Protein AF-A0A7G2EUZ4-F1 (afdb_monomer)

Radius of gyration: 35.62 Å; Cα contacts (8 Å, |Δi|>4): 696; chains: 1; bounding box: 102×98×94 Å

Mean predicted aligned error: 19.68 Å

Nearest PDB structures (foldseek):
  6j4t-assembly1_A  TM=9.913E-01  e=1.504E-42  Arabidopsis thaliana
  6ijp-assembly1_A  TM=9.913E-01  e=5.247E-42  Arabidopsis thaliana
  6iv5-assembly1_A  TM=1.001E+00  e=2.939E-41  Arabidopsis thaliana
  6j23-assembly1_A  TM=9.966E-01  e=2.270E-41  Arabidopsis thaliana
  6ijm-assembly1_A  TM=9.749E-01  e=1.918E-39  Arabidopsis thaliana

Solvent-accessible surface area (backbone atoms only — not comparable to full-atom values): 40205 Å² total; per-residue (Å²): 76,70,45,36,36,56,84,33,36,42,54,67,68,59,54,52,49,41,40,45,57,37,25,78,68,67,78,46,64,40,72,60,54,54,47,48,75,73,63,58,78,42,31,59,74,53,39,55,56,49,47,61,51,47,47,75,60,40,80,45,56,68,49,36,18,48,49,42,25,51,42,52,50,55,43,38,72,78,62,39,51,42,37,35,44,28,43,60,61,48,71,41,75,94,77,72,34,40,40,66,54,40,47,52,18,36,54,51,4,59,72,62,50,78,92,46,47,76,46,42,56,48,77,89,62,53,86,76,66,76,97,76,73,96,57,92,81,74,50,60,28,36,42,34,32,26,46,30,36,47,32,86,58,50,44,66,59,36,35,50,52,42,50,52,38,68,74,34,40,71,68,20,32,40,28,39,32,42,40,71,59,87,93,41,66,59,68,80,48,48,47,64,30,54,47,56,31,48,79,68,74,31,40,34,37,33,64,34,28,72,52,87,46,73,70,55,42,51,52,54,57,73,67,59,48,68,28,34,30,62,52,56,52,62,50,72,70,52,52,51,52,40,62,74,70,59,46,30,36,42,36,31,64,67,45,35,43,51,32,61,52,37,93,46,77,87,76,37,64,65,57,59,34,55,78,69,70,45,57,55,32,77,22,41,40,25,26,35,77,65,72,55,43,60,72,50,50,52,52,50,54,35,61,71,72,62,52,50,75,69,52,51,50,49,50,64,54,58,36,54,83,70,51,70,66,56,67,69,56,43,49,54,63,66,52,59,56,58,66,65,53,51,68,56,62,74,71,62,85,89,82,76,92,81,83,87,85,87,86,90,87,86,84,90,88,84,88,88,86,90,86,88,86,89,89,80,91,88,81,88,86,89,90,87,85,83,90,85,88,81,86,84,86,84,89,78,84,88,89,88,90,81,93,85,84,88,87,90,80,89,85,82,90,83,90,82,91,86,91,87,88,82,90,86,87,86,88,88,77,91,86,86,85,88,88,86,87,82,89,79,90,79,88,83,91,87,85,83,89,84,83,90,81,91,78,90,85,90,88,88,71,63,72,68,55,54,53,60,67,63,68,36,76,40,41,52,49,33,52,48,34,40,54,43,9,61,51,38,19,53,29,45,71,68,68,38,32,73,59,29,49,53,52,49,53,52,48,59,50,43,58,58,43,27,58,49,47,26,67,73,70,69,59,85,49,79,64,38,76,55,42,47,69,48,16,53,53,44,24,53,48,30,42,54,53,28,33,40,76,67,70,55,42,62,61,70,54,55,48,54,56,52,51,50,55,52,49,52,52,50,50,51,53,51,54,51,38,59,79,42,74,76,62,69,95,44,75,66,63,70,68,58,62,92,83,54,86,79,81,73,74,74,80,50,69,59,50,58,54,34,50,52,49,46,53,53,44,55,55,49,44,46,43,36,88,81,75,49,52,76,65,52,54,49,50,52,50,53,46,48,53,48,38,47,50,38,47,52,52,36,52,50,48,54,50,51,54,51,63,76,63,58,63,74,76,65,67,81,78,114

Sequence (670 aa):
MLHAHLNGSIRDSTLLELARVLGEKGVIVFADVEHVIQKNDRSLVEVFKLFDLIHKLTTDHKTVTRITREVVEDFALENVVYLELRTTPKRNDSIGMSKRSYMEAVIQGLRSVSEVDIDFVNASDSLKLHNTGDGIGRKKIYVRLLLSIDRRETTESAMETVKLALEMRDVGVVGIDLSGNPLVGEWSTFLPALQFAKDNDLHITLHCGEVPNPKEIQAMLDFKPHRIGHACFFKDEDWTKLKSFRIPVEICLTSNIVTKSISSIDIHHFADLYNAKHPLILCTDDFGVFSTSLSNEYALAVRSLGLSKRETFALARTAIDATFAEDEVKQQLRSLRKLVEINHRKTRPFFTAATASGGTVSLTPPQFSPLFPHFSHRLSPLSKWFVPLNGPLFLSSPPWKLLQSATPLHWRGNGAVLKKVEALNLRLDRIRSRTRFPRQLGLQSVVPNVLTVDRNDSKEEDGGKLIKSFVNVPNMISMARLVSGPVLWWMISNEMYSSAFLGLAVSGASDWLDGYVARRMKINSVVGSYLDPLADKVLIGCVAVAMVQKDLLHPGLVGIVLLRDVALVGGAVYLRALNLDWKWKTWSDFFNLDGSSPQKVEPLFISKVNTVFQLTLVAGAILQPEFGNPDTQTWITYLSWLVASTTMASTAAYGVQYWKKRPISMIKRS

pLDDT: mean 76.77, std 26.53, range [21.97, 98.94]

Organism: Arabidopsis thaliana (NCBI:txid3702)

Secondary structure (DSSP, 8-state):
---EETTTS--HHHHHHHHHHHHHTTSS-HHHHHHHHHH----HHHHHHHHHHHHHHH-SHHHHHHHHHHHHHHHHHTT--EEEEEE----BGGGTB-HHHHHHHHHHHHHT--SSEEE-S-TTTGGGS------TT--EEEEEEEEEEETTS-HHHHHHHHHHHHHTTTTTEEEEEEES-TTSS-HHHHHHHHHHHHTTT-EEEEEE-SS--HHHHHHHHHT--SEEEE-TT--HHHHHHHHHHT--EEE-HHHHHHTTSSS-GGG-THHHHHHTT--EEE--BSTTTTT--HHHHHHHHHHHH---HHHHHHHHHHGGGG--S-HHHHHHHHHTHHHHHHHHHT-----------------------------------------------------------------------------------------------------------------SSHHHHHHHHH--HHHHHHHHHHHHHHHHHHHHHTT-HHHHHHHHHHHHHHHHHHHHHHHHHT---TTHHHHHHHHHHHHHHHHHHHHHHTTSS-HHHHHHHHHHHHHHHHHHHHHHHHHTTT--SSHHHHH--TTS--------HHHHHHHHHHHHHHHHHHHHHHH--HHHHHHHHHHHHHHHHHHHHHHHHHHHHHHHT--GGGGGG-

Foldseek 3Di:
DEFEELLLAAAPVLQLVLLVVCCVVVNDPSVVLVCLLPPQLLALVSVLVNSVSSCSSQVDLQSLLQSLLVSQVQCQVVPAQEDAYEYAQDDDVVRPGDSLSSVVSSLNSQVPNDQAAEAQFDPVPVVPPDPDDPDDPGTYHYYAYAHEDALQDFLVSLLVSLVSLLVCVRRHRQAYEYDHRPVHHDPVRNVVSRVVSVVSRRAYEYAACLDDDVVRLVVVLVSLGLAYEDNLHDDPVSVVSCVVSLHEYAHAQLSCCSNVSDVHSLPRCVLVCVVSVRHYDYDNNRCNSSVHHSVRSLVSVCVNNVDDPVVSVVNNLSCLVSDSDDVVVSVVSVVVVVVVVVVVVVPDDDDDDDDDDDDDDDDDDDDDDDDDDDDDDDDDDDDDDDDDDDDDDDDDDDDDDDDDDDDDDDDDDDDDDDDDDDDDDDDDDDDDDDDDDDDDDDDDDDDDDDDDDDDDDDDDDDVVVVVVLCDDPLNVLLVVLLVLLLVLLVCLLVLVLVVSLVSLVVSVVSLVVSVVVCVVVVDDRPVNVVSNVVSVCSNVVSLLVSCVVVVLADPVLSVLVNVLVCCVVVVVLVVLCVVVVVDDPDPCRSPPPPRDDPPPPPQDPLNVVLVVLVVVLSSLSSCCVPPNDPVSVVVSVVSSVVSSVSSVVSSVVVVVVVVVPDDPVVVVPD

Structure (mmCIF, N/CA/C/O backbone):
data_AF-A0A7G2EUZ4-F1
#
_entry.id   AF-A0A7G2EUZ4-F1
#
loop_
_atom_site.group_PDB
_atom_site.id
_atom_site.type_symbol
_atom_site.label_atom_id
_atom_site.label_alt_id
_atom_site.label_comp_id
_atom_site.label_asym_id
_atom_site.label_entity_id
_atom_site.label_seq_id
_atom_site.pdbx_PDB_ins_code
_atom_site.Cartn_x
_atom_site.Cartn_y
_atom_site.Cartn_z
_atom_site.occupancy
_atom_site.B_iso_or_equiv
_atom_site.auth_seq_id
_atom_site.auth_comp_id
_atom_site.auth_asym_id
_atom_site.auth_atom_id
_atom_site.pdbx_PDB_model_num
ATOM 1 N N . MET A 1 1 ? -7.637 -3.121 -5.985 1.00 95.81 1 MET A N 1
ATOM 2 C CA . MET A 1 1 ? -6.286 -2.705 -5.586 1.00 95.81 1 MET A CA 1
ATOM 3 C C . MET A 1 1 ? -5.459 -2.604 -6.854 1.00 95.81 1 MET A C 1
ATOM 5 O O . MET A 1 1 ? -5.405 -3.606 -7.554 1.00 95.81 1 MET A O 1
ATOM 9 N N . LEU A 1 2 ? -4.943 -1.423 -7.218 1.00 98.75 2 LEU A N 1
ATOM 10 C CA . LEU A 1 2 ? -4.323 -1.217 -8.543 1.00 98.75 2 LEU A CA 1
ATOM 11 C C . LEU A 1 2 ? -2.822 -0.894 -8.518 1.00 98.75 2 LEU A C 1
ATOM 13 O O . LEU A 1 2 ? -2.155 -1.023 -9.540 1.00 98.75 2 LEU A O 1
ATOM 17 N N . HIS A 1 3 ? -2.282 -0.506 -7.362 1.00 98.88 3 HIS A N 1
ATOM 18 C CA . HIS A 1 3 ? -0.886 -0.094 -7.207 1.00 98.88 3 HIS A CA 1
ATOM 19 C C . HIS A 1 3 ? -0.303 -0.703 -5.932 1.00 98.88 3 HIS A C 1
ATOM 21 O O . HIS A 1 3 ? -0.350 -0.085 -4.871 1.00 98.88 3 HIS A O 1
ATOM 27 N N . ALA A 1 4 ? 0.168 -1.949 -6.044 1.00 98.75 4 ALA A N 1
ATOM 28 C CA . ALA A 1 4 ? 0.905 -2.677 -5.008 1.00 98.75 4 ALA A CA 1
ATOM 29 C C . ALA A 1 4 ? 2.203 -3.237 -5.595 1.00 98.75 4 ALA A C 1
ATOM 31 O O . ALA A 1 4 ? 2.121 -4.122 -6.454 1.00 98.75 4 ALA A O 1
ATOM 32 N N . HIS A 1 5 ? 3.377 -2.787 -5.142 1.00 98.81 5 HIS A N 1
ATOM 33 C CA . HIS A 1 5 ? 4.631 -3.430 -5.556 1.00 98.81 5 HIS A CA 1
ATOM 34 C C . HIS A 1 5 ? 4.903 -4.666 -4.705 1.00 98.81 5 HIS A C 1
ATOM 36 O O . HIS A 1 5 ? 4.863 -4.614 -3.475 1.00 98.81 5 HIS A O 1
ATOM 42 N N . LEU A 1 6 ? 5.236 -5.781 -5.354 1.00 98.75 6 LEU A N 1
ATOM 43 C CA . LEU A 1 6 ? 5.497 -7.063 -4.693 1.00 98.75 6 LEU A CA 1
ATOM 44 C C . LEU A 1 6 ? 6.557 -6.955 -3.586 1.00 98.75 6 LEU A C 1
ATOM 46 O O . LEU A 1 6 ? 6.337 -7.395 -2.460 1.00 98.75 6 LEU A O 1
ATOM 50 N N . ASN A 1 7 ? 7.703 -6.348 -3.898 1.00 98.38 7 ASN A N 1
ATOM 51 C CA . ASN A 1 7 ? 8.823 -6.256 -2.966 1.00 98.38 7 ASN A CA 1
ATOM 52 C C . ASN A 1 7 ? 8.591 -5.248 -1.825 1.00 98.38 7 ASN A C 1
ATOM 54 O O . ASN A 1 7 ? 9.175 -5.421 -0.761 1.00 98.38 7 ASN A O 1
ATOM 58 N N . GLY A 1 8 ? 7.724 -4.244 -1.994 1.00 97.75 8 GLY A N 1
ATOM 59 C CA . GLY A 1 8 ? 7.342 -3.330 -0.910 1.00 97.75 8 GLY A CA 1
ATOM 60 C C . GLY A 1 8 ? 6.153 -3.812 -0.066 1.00 97.75 8 GLY A C 1
ATOM 61 O O . GLY A 1 8 ? 5.843 -3.236 0.975 1.00 97.75 8 GLY A O 1
ATOM 62 N N . SER A 1 9 ? 5.517 -4.909 -0.480 1.00 98.50 9 SER A N 1
ATOM 63 C CA . SER A 1 9 ? 4.348 -5.530 0.157 1.00 98.50 9 SER A CA 1
ATOM 64 C C . SER A 1 9 ? 4.706 -6.714 1.075 1.00 98.50 9 SER A C 1
ATOM 66 O O . SER A 1 9 ? 3.852 -7.518 1.432 1.00 98.50 9 SER A O 1
ATOM 68 N N . ILE A 1 10 ? 5.976 -6.877 1.452 1.00 98.00 10 ILE A N 1
ATOM 69 C CA . ILE A 1 10 ? 6.438 -8.036 2.233 1.00 98.00 10 ILE A CA 1
ATOM 70 C C . ILE A 1 10 ? 6.078 -7.869 3.717 1.00 98.00 10 ILE A C 1
ATOM 72 O O . ILE A 1 10 ? 6.326 -6.819 4.304 1.00 98.00 10 ILE A O 1
ATOM 76 N N . ARG A 1 11 ? 5.561 -8.936 4.344 1.00 97.44 11 ARG A N 1
ATOM 77 C CA . ARG A 1 11 ? 5.332 -9.014 5.798 1.00 97.44 11 ARG A CA 1
ATOM 78 C C . ARG A 1 11 ? 6.644 -8.786 6.569 1.00 97.44 11 ARG A C 1
ATOM 80 O O . ARG A 1 11 ? 7.625 -9.484 6.307 1.00 97.44 11 ARG A O 1
ATOM 87 N N . ASP A 1 12 ? 6.643 -7.914 7.581 1.00 92.38 12 ASP A N 1
ATOM 88 C CA . ASP A 1 12 ? 7.825 -7.631 8.424 1.00 92.38 12 ASP A CA 1
ATOM 89 C C . ASP A 1 12 ? 8.482 -8.904 8.986 1.00 92.38 12 ASP A C 1
ATOM 91 O O . ASP A 1 12 ? 9.707 -9.031 9.011 1.00 92.38 12 ASP A O 1
ATOM 95 N N . SER A 1 13 ? 7.668 -9.882 9.399 1.00 94.88 13 SER A N 1
ATOM 96 C CA . SER A 1 13 ? 8.132 -11.180 9.898 1.00 94.88 13 SER A CA 1
ATOM 97 C C . SER A 1 13 ? 8.908 -11.970 8.843 1.00 94.88 13 SER A C 1
ATOM 99 O O . SER A 1 13 ? 9.986 -12.479 9.144 1.00 94.88 13 SER A O 1
ATOM 101 N N . THR A 1 14 ? 8.406 -12.031 7.606 1.00 96.81 14 THR A N 1
ATOM 102 C CA . THR A 1 14 ? 9.091 -12.668 6.472 1.00 96.81 14 THR A CA 1
ATOM 103 C C . THR A 1 14 ? 10.382 -11.922 6.128 1.00 96.81 14 THR A C 1
ATOM 105 O O . THR A 1 14 ? 11.411 -12.560 5.913 1.00 96.81 14 THR A O 1
ATOM 108 N N . LEU A 1 15 ? 10.379 -10.584 6.138 1.00 93.88 15 LEU A N 1
ATOM 109 C CA . LEU A 1 15 ? 11.575 -9.794 5.832 1.00 93.88 15 LEU A CA 1
ATOM 110 C C . LEU A 1 15 ? 12.690 -9.993 6.879 1.00 93.88 15 LEU A C 1
ATOM 112 O O . LEU A 1 15 ? 13.850 -10.195 6.515 1.00 93.88 15 LEU A O 1
ATOM 116 N N . LEU A 1 16 ? 12.338 -10.013 8.170 1.00 92.44 16 LEU A N 1
ATOM 117 C CA . LEU A 1 16 ? 13.269 -10.303 9.267 1.00 92.44 16 LEU A CA 1
ATOM 118 C C . LEU A 1 16 ? 13.753 -11.762 9.261 1.00 92.44 16 LEU A C 1
ATOM 120 O O . LEU A 1 16 ? 14.918 -12.022 9.559 1.00 92.44 16 LEU A O 1
ATOM 124 N N . GLU A 1 17 ? 12.901 -12.722 8.892 1.00 95.44 17 GLU A N 1
ATOM 125 C CA . GLU A 1 17 ? 13.292 -14.128 8.742 1.00 95.44 17 GLU A CA 1
ATOM 126 C C . GLU A 1 17 ? 14.341 -14.306 7.633 1.00 95.44 17 GLU A C 1
ATOM 128 O O . GLU A 1 17 ? 15.380 -14.927 7.864 1.00 95.44 17 GLU A O 1
ATOM 133 N N . LEU A 1 18 ? 14.111 -13.709 6.458 1.00 94.88 18 LEU A N 1
ATOM 134 C CA . LEU A 1 18 ? 15.048 -13.727 5.329 1.00 94.88 18 LEU A CA 1
ATOM 135 C C . LEU A 1 18 ? 16.380 -13.058 5.691 1.00 94.88 18 LEU A C 1
ATOM 137 O O . LEU A 1 18 ? 17.448 -13.617 5.426 1.00 94.88 18 LEU A O 1
ATOM 141 N N . ALA A 1 19 ? 16.326 -11.900 6.359 1.00 93.06 19 ALA A N 1
ATOM 142 C CA . ALA A 1 19 ? 17.510 -11.219 6.873 1.00 93.06 19 ALA A CA 1
ATOM 143 C C . ALA A 1 19 ? 18.300 -12.103 7.849 1.00 93.06 19 ALA A C 1
ATOM 145 O O . ALA A 1 19 ? 19.524 -12.191 7.744 1.00 93.06 19 ALA A O 1
ATOM 146 N N . ARG A 1 20 ? 17.623 -12.804 8.767 1.00 92.56 20 ARG A N 1
ATOM 147 C CA . ARG A 1 20 ? 18.278 -13.715 9.714 1.00 92.56 20 ARG A CA 1
ATOM 148 C C . ARG A 1 20 ? 18.966 -14.874 8.994 1.00 92.56 20 ARG A C 1
ATOM 150 O O . ARG A 1 20 ? 20.138 -15.122 9.251 1.00 92.56 20 ARG A O 1
ATOM 157 N N . VAL A 1 21 ? 18.288 -15.527 8.048 1.00 91.75 21 VAL A N 1
ATOM 158 C CA . VAL A 1 21 ? 18.845 -16.655 7.274 1.00 91.75 21 VAL A CA 1
ATOM 159 C C . VAL A 1 21 ? 20.058 -16.239 6.430 1.00 91.75 21 VAL A C 1
ATOM 161 O O . VAL A 1 21 ? 21.004 -17.012 6.285 1.00 91.75 21 VAL A O 1
ATOM 164 N N . LEU A 1 22 ? 20.066 -15.028 5.866 1.00 89.31 22 LEU A N 1
ATOM 165 C CA . LEU A 1 22 ? 21.222 -14.506 5.126 1.00 89.31 22 LEU A CA 1
ATOM 166 C C . LEU A 1 22 ? 22.352 -14.025 6.052 1.00 89.31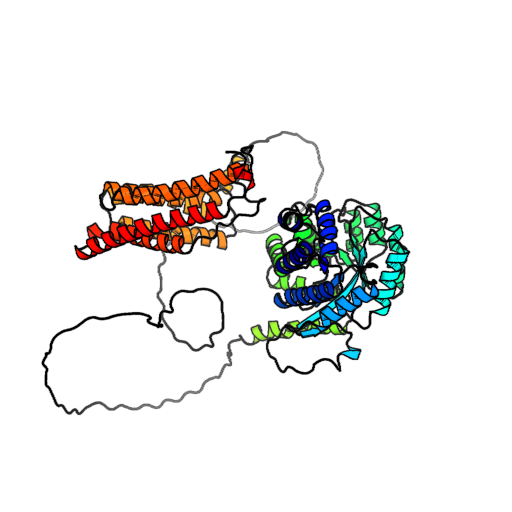 22 LEU A C 1
ATOM 168 O O . LEU A 1 22 ? 23.523 -14.143 5.686 1.00 89.31 22 LEU A O 1
ATOM 172 N N . GLY A 1 23 ? 22.023 -13.559 7.260 1.00 89.19 23 GLY A N 1
ATOM 173 C CA . GLY A 1 23 ? 22.994 -13.253 8.313 1.00 89.19 23 GLY A CA 1
ATOM 174 C C . GLY A 1 23 ? 23.694 -14.501 8.857 1.00 89.19 23 GLY A C 1
ATOM 175 O O . GLY A 1 23 ? 24.916 -14.520 8.965 1.00 89.19 23 GLY A O 1
ATOM 176 N N . GLU A 1 24 ? 22.947 -15.581 9.100 1.00 89.75 24 GLU A N 1
ATOM 177 C CA . GLU A 1 24 ? 23.477 -16.900 9.488 1.00 89.75 24 GLU A CA 1
ATOM 178 C C . GLU A 1 24 ? 24.414 -17.493 8.413 1.00 89.75 24 GLU A C 1
ATOM 180 O O . GLU A 1 24 ? 25.344 -18.229 8.737 1.00 89.75 24 GLU A O 1
ATOM 185 N N . LYS A 1 25 ? 24.223 -17.126 7.137 1.00 89.06 25 LYS A N 1
ATOM 186 C CA . LYS A 1 25 ? 25.111 -17.477 6.011 1.00 89.06 25 LYS A CA 1
ATOM 187 C C . LYS A 1 25 ? 26.293 -16.516 5.811 1.00 89.06 25 LYS A C 1
ATOM 189 O O . LYS A 1 25 ? 27.071 -16.719 4.883 1.00 89.06 25 LYS A O 1
ATOM 194 N N . GLY A 1 26 ? 26.417 -15.460 6.617 1.00 85.12 26 GLY A N 1
ATOM 195 C CA . GLY A 1 26 ? 27.478 -14.453 6.490 1.00 85.12 26 GLY A CA 1
ATOM 196 C C . GLY A 1 26 ? 27.373 -13.541 5.260 1.00 85.12 26 GLY A C 1
ATOM 197 O O . GLY A 1 26 ? 28.342 -12.865 4.928 1.00 85.12 26 GLY A O 1
ATOM 198 N N . VAL A 1 27 ? 26.222 -13.501 4.577 1.00 86.38 27 VAL A N 1
ATOM 199 C CA . VAL A 1 27 ? 26.006 -12.656 3.382 1.00 86.38 27 VAL A CA 1
ATOM 200 C C . VAL A 1 27 ? 25.752 -11.193 3.771 1.00 86.38 27 VAL A C 1
ATOM 202 O O . VAL A 1 27 ? 26.058 -10.278 3.008 1.00 86.38 27 VAL A O 1
ATOM 205 N N . ILE A 1 28 ? 25.194 -10.968 4.963 1.00 89.25 28 ILE A N 1
ATOM 206 C CA . ILE A 1 28 ? 24.867 -9.651 5.527 1.00 89.25 28 ILE A CA 1
ATOM 207 C C . ILE A 1 28 ? 25.141 -9.628 7.036 1.00 89.25 28 ILE A C 1
ATOM 209 O O . ILE A 1 28 ? 25.172 -10.671 7.686 1.00 89.25 28 ILE A O 1
ATOM 213 N N . VAL A 1 29 ? 25.249 -8.435 7.623 1.00 88.12 29 VAL A N 1
ATOM 214 C CA . VAL A 1 29 ? 25.221 -8.259 9.083 1.00 88.12 29 VAL A CA 1
ATOM 215 C C . VAL A 1 29 ? 23.767 -8.063 9.519 1.00 88.12 29 VAL A C 1
ATOM 217 O O . VAL A 1 29 ? 23.171 -7.022 9.248 1.00 88.12 29 VAL A O 1
ATOM 220 N N . PHE A 1 30 ? 23.179 -9.063 10.186 1.00 85.94 30 PHE A N 1
ATOM 221 C CA . PHE A 1 30 ? 21.753 -9.042 10.554 1.00 85.94 30 PHE A CA 1
ATOM 222 C C . PHE A 1 30 ? 21.356 -7.800 11.368 1.00 85.94 30 PHE A C 1
ATOM 224 O O . PHE A 1 30 ? 20.343 -7.179 11.063 1.00 85.94 30 PHE A O 1
ATOM 231 N N . ALA A 1 31 ? 22.169 -7.408 12.355 1.00 82.50 31 ALA A N 1
ATOM 232 C CA . ALA A 1 31 ? 21.877 -6.269 13.227 1.00 82.50 31 ALA A CA 1
ATOM 233 C C . ALA A 1 31 ? 21.780 -4.933 12.465 1.00 82.50 31 ALA A C 1
ATOM 235 O O . ALA A 1 31 ? 20.943 -4.097 12.801 1.00 82.50 31 ALA A O 1
ATOM 236 N N . ASP A 1 32 ? 22.589 -4.746 11.419 1.00 80.44 32 ASP A N 1
ATOM 237 C CA . ASP A 1 32 ? 22.559 -3.536 10.590 1.00 80.44 32 ASP A CA 1
ATOM 238 C C . ASP A 1 32 ? 21.306 -3.519 9.703 1.00 80.44 32 ASP A C 1
ATOM 240 O O . ASP A 1 32 ? 20.653 -2.490 9.543 1.00 80.44 32 ASP A O 1
ATOM 244 N N . VAL A 1 33 ? 20.923 -4.682 9.173 1.00 80.31 33 VAL A N 1
ATOM 245 C CA . VAL A 1 33 ? 19.721 -4.852 8.345 1.00 80.31 33 VAL A CA 1
ATOM 246 C C . VAL A 1 33 ? 18.441 -4.680 9.161 1.00 80.31 33 VAL A C 1
ATOM 248 O O . VAL A 1 33 ? 17.549 -3.943 8.741 1.00 80.31 33 VAL A O 1
ATOM 251 N N . GLU A 1 34 ? 18.374 -5.269 10.356 1.00 81.25 34 GLU A N 1
ATOM 252 C CA . GLU A 1 34 ? 17.294 -5.040 11.320 1.00 81.25 34 GLU A CA 1
ATOM 253 C C . GLU A 1 34 ? 17.193 -3.550 11.688 1.00 81.25 34 GLU A C 1
ATOM 255 O O . GLU A 1 34 ? 16.101 -2.979 11.667 1.00 81.25 34 GLU A O 1
ATOM 260 N N . HIS A 1 35 ? 18.328 -2.891 11.954 1.00 80.56 35 HIS A N 1
ATOM 261 C CA . HIS A 1 35 ? 18.370 -1.462 12.263 1.00 80.56 35 HIS A CA 1
ATOM 262 C C . HIS A 1 35 ? 17.817 -0.607 11.119 1.00 80.56 35 HIS A C 1
ATOM 264 O O . HIS A 1 35 ? 17.032 0.305 11.378 1.00 80.56 35 HIS A O 1
ATOM 270 N N . VAL A 1 36 ? 18.189 -0.888 9.865 1.00 79.31 36 VAL A N 1
ATOM 271 C CA . VAL A 1 36 ? 17.667 -0.152 8.703 1.00 79.31 36 VAL A CA 1
ATOM 272 C C . VAL A 1 36 ? 16.160 -0.377 8.554 1.00 79.31 36 VAL A C 1
ATOM 274 O O . VAL A 1 36 ? 15.423 0.599 8.449 1.00 79.31 36 VAL A O 1
ATOM 277 N N . ILE A 1 37 ? 15.667 -1.617 8.634 1.00 78.81 37 ILE A N 1
ATOM 278 C CA . ILE A 1 37 ? 14.224 -1.917 8.532 1.00 78.81 37 ILE A CA 1
ATOM 279 C C . ILE A 1 37 ? 13.420 -1.180 9.626 1.00 78.81 37 ILE A C 1
ATOM 281 O O . ILE A 1 37 ? 12.374 -0.582 9.346 1.00 78.81 37 ILE A O 1
ATOM 285 N N . GLN A 1 38 ? 13.925 -1.167 10.866 1.00 77.06 38 GLN A N 1
ATOM 286 C CA . GLN A 1 38 ? 13.239 -0.565 12.015 1.00 77.06 38 GLN A CA 1
ATOM 287 C C . GLN A 1 38 ? 13.362 0.965 12.105 1.00 77.06 38 GLN A C 1
ATOM 289 O O . GLN A 1 38 ? 12.443 1.602 12.617 1.00 77.06 38 GLN A O 1
ATOM 294 N N . LYS A 1 39 ? 14.479 1.567 11.666 1.00 75.81 39 LYS A N 1
ATOM 295 C CA . LYS A 1 39 ? 14.790 2.991 11.925 1.00 75.81 39 LYS A CA 1
ATOM 296 C C . LYS A 1 39 ? 14.867 3.897 10.699 1.00 75.81 39 LYS A C 1
ATOM 298 O O . LYS A 1 39 ? 15.026 5.102 10.875 1.00 75.81 39 LYS A O 1
ATOM 303 N N . ASN A 1 40 ? 14.778 3.358 9.486 1.00 77.31 40 ASN A N 1
ATOM 304 C CA . ASN A 1 40 ? 14.712 4.173 8.274 1.00 77.31 40 ASN A CA 1
ATOM 305 C C . ASN A 1 40 ? 13.489 5.114 8.340 1.00 77.31 40 ASN A C 1
ATOM 307 O O . ASN A 1 40 ? 12.371 4.661 8.608 1.00 77.31 40 ASN A O 1
ATOM 311 N N . ASP A 1 41 ? 13.718 6.416 8.124 1.00 81.31 41 ASP A N 1
ATOM 312 C CA . ASP A 1 41 ? 12.697 7.467 8.260 1.00 81.31 41 ASP A CA 1
ATOM 313 C C . ASP A 1 41 ? 11.645 7.446 7.140 1.00 81.31 41 ASP A C 1
ATOM 315 O O . ASP A 1 41 ? 10.658 8.175 7.217 1.00 81.31 41 ASP A O 1
ATOM 319 N N . ARG A 1 42 ? 11.864 6.602 6.121 1.00 90.00 42 ARG A N 1
ATOM 320 C CA . ARG A 1 42 ? 11.012 6.373 4.952 1.00 90.00 42 ARG A CA 1
ATOM 321 C C . ARG A 1 42 ? 10.703 7.651 4.159 1.00 90.00 42 ARG A C 1
ATOM 323 O O . ARG A 1 42 ? 9.738 7.695 3.400 1.00 90.00 42 ARG A O 1
ATOM 330 N N . SER A 1 43 ? 11.573 8.660 4.252 1.00 88.62 43 SER A N 1
ATOM 331 C CA . SER A 1 43 ? 11.632 9.737 3.261 1.00 88.62 43 SER A CA 1
ATOM 332 C C . SER A 1 43 ? 11.971 9.173 1.877 1.00 88.62 43 SER A C 1
ATOM 334 O O . SER A 1 43 ? 12.623 8.133 1.775 1.00 88.62 43 SER A O 1
ATOM 336 N N . LEU A 1 44 ? 11.572 9.861 0.800 1.00 85.81 44 LEU A N 1
ATOM 337 C CA . LEU A 1 44 ? 11.704 9.349 -0.575 1.00 85.81 44 LEU A CA 1
ATOM 338 C C . LEU A 1 44 ? 13.120 8.822 -0.910 1.00 85.81 44 LEU A C 1
ATOM 340 O O . LEU A 1 44 ? 13.266 7.766 -1.518 1.00 85.81 44 LEU A O 1
ATOM 344 N N . VAL A 1 45 ? 14.172 9.513 -0.455 1.00 87.56 45 VAL A N 1
ATOM 345 C CA . VAL A 1 45 ? 15.576 9.103 -0.666 1.00 87.56 45 VAL A CA 1
ATOM 346 C C . VAL A 1 45 ? 15.942 7.843 0.130 1.00 87.56 45 VAL A C 1
ATOM 348 O O . VAL A 1 45 ? 16.640 6.967 -0.384 1.00 87.56 45 VAL A O 1
ATOM 351 N N . GLU A 1 46 ? 15.481 7.730 1.376 1.00 88.19 46 GLU A N 1
ATOM 352 C CA . GLU A 1 46 ? 15.769 6.579 2.236 1.00 88.19 46 GLU A CA 1
ATOM 353 C C . GLU A 1 46 ? 14.926 5.344 1.868 1.00 88.19 46 GLU A C 1
ATOM 355 O O . GLU A 1 46 ? 15.390 4.218 2.064 1.00 88.19 46 GLU A O 1
ATOM 360 N N . VAL A 1 47 ? 13.746 5.523 1.258 1.00 89.50 47 VAL A N 1
ATOM 361 C CA . VAL A 1 47 ? 12.916 4.433 0.710 1.00 89.50 47 VAL A CA 1
ATOM 362 C C . VAL A 1 47 ? 13.651 3.677 -0.397 1.00 89.50 47 VAL A C 1
ATOM 364 O O . VAL A 1 47 ? 13.718 2.451 -0.348 1.00 89.50 47 VAL A O 1
ATOM 367 N N . PHE A 1 48 ? 14.294 4.358 -1.353 1.00 89.38 48 PHE A N 1
ATOM 368 C CA . PHE A 1 48 ? 15.040 3.651 -2.406 1.00 89.38 48 PHE A CA 1
ATOM 369 C C . PHE A 1 48 ? 16.270 2.898 -1.872 1.00 89.38 48 PHE A C 1
ATOM 371 O O . PHE A 1 48 ? 16.561 1.797 -2.340 1.00 89.38 48 PHE A O 1
ATOM 378 N N . LYS A 1 49 ? 16.925 3.400 -0.815 1.00 87.81 49 LYS A N 1
ATOM 379 C CA . LYS A 1 49 ? 17.976 2.647 -0.101 1.00 87.81 49 LYS A CA 1
ATOM 380 C C . LYS A 1 49 ? 17.421 1.410 0.613 1.00 87.81 49 LYS A C 1
ATOM 382 O O . LYS A 1 49 ? 18.071 0.364 0.623 1.00 87.81 49 LYS A O 1
ATOM 387 N N . LEU A 1 50 ? 16.223 1.511 1.196 1.00 89.44 50 LEU A N 1
ATOM 388 C CA . LEU A 1 50 ? 15.524 0.369 1.787 1.00 89.44 50 LEU A CA 1
ATOM 389 C C . LEU A 1 50 ? 15.151 -0.664 0.713 1.00 89.44 50 LEU A C 1
ATOM 391 O O . LEU A 1 50 ? 15.341 -1.854 0.943 1.00 89.44 50 LEU A O 1
ATOM 395 N N . PHE A 1 51 ? 14.721 -0.240 -0.478 1.00 93.06 51 PHE A N 1
ATOM 396 C CA . PHE A 1 51 ? 14.481 -1.149 -1.601 1.00 93.06 51 PHE A CA 1
ATOM 397 C C . PHE A 1 51 ? 15.743 -1.873 -2.073 1.00 93.06 51 PHE A C 1
ATOM 399 O O . PHE A 1 51 ? 15.688 -3.076 -2.317 1.00 93.06 51 PHE A O 1
ATOM 406 N N . ASP A 1 52 ? 16.890 -1.198 -2.155 1.00 90.81 52 ASP A N 1
ATOM 407 C CA . ASP A 1 52 ? 18.159 -1.856 -2.494 1.00 90.81 52 ASP A CA 1
ATOM 408 C C . ASP A 1 52 ? 18.559 -2.915 -1.449 1.00 90.81 52 ASP A C 1
ATOM 410 O O . ASP A 1 52 ? 19.145 -3.945 -1.794 1.00 90.81 52 ASP A O 1
ATOM 414 N N . LEU A 1 53 ? 18.202 -2.710 -0.177 1.00 90.38 53 LEU A N 1
ATOM 415 C CA . LEU A 1 53 ? 18.343 -3.720 0.872 1.00 90.38 53 LEU A CA 1
ATOM 416 C C . LEU A 1 53 ? 17.326 -4.863 0.712 1.00 90.38 53 LEU A C 1
ATOM 418 O O . LEU A 1 53 ? 17.726 -6.026 0.700 1.00 90.38 53 LEU A O 1
ATOM 422 N N . ILE A 1 54 ? 16.037 -4.560 0.530 1.00 94.31 54 ILE A N 1
ATOM 423 C CA . ILE A 1 54 ? 14.980 -5.561 0.309 1.00 94.31 54 ILE A CA 1
ATOM 424 C C . ILE A 1 54 ? 15.331 -6.458 -0.882 1.00 94.31 54 ILE A C 1
ATOM 426 O O . ILE A 1 54 ? 15.238 -7.680 -0.775 1.00 94.31 54 ILE A O 1
ATOM 430 N N . HIS A 1 55 ? 15.791 -5.893 -2.001 1.00 94.44 55 HIS A N 1
ATOM 431 C CA . HIS A 1 55 ? 16.174 -6.661 -3.184 1.00 94.44 55 HIS A CA 1
ATOM 432 C C . HIS A 1 55 ? 17.331 -7.635 -2.907 1.00 94.44 55 HIS A C 1
ATOM 434 O O . HIS A 1 55 ? 17.275 -8.771 -3.382 1.00 94.44 55 HIS A O 1
ATOM 440 N N . LYS A 1 56 ? 18.322 -7.272 -2.077 1.00 91.19 56 LYS A N 1
ATOM 441 C CA . LYS A 1 56 ? 19.375 -8.211 -1.631 1.00 91.19 56 LYS A CA 1
ATOM 442 C C . LYS A 1 56 ? 18.819 -9.382 -0.814 1.00 91.19 56 LYS A C 1
ATOM 444 O O . LYS A 1 56 ? 19.372 -10.473 -0.884 1.00 91.19 56 LYS A O 1
ATOM 449 N N . LEU A 1 57 ? 17.736 -9.167 -0.063 1.00 93.75 57 LEU A N 1
ATOM 450 C CA . LEU A 1 57 ? 17.089 -10.200 0.755 1.00 93.75 57 LEU A CA 1
ATOM 451 C C . LEU A 1 57 ? 16.155 -11.130 -0.035 1.00 93.75 57 LEU A C 1
ATOM 453 O O . LEU A 1 57 ? 15.791 -12.187 0.473 1.00 93.75 57 LEU A O 1
ATOM 457 N N . THR A 1 58 ? 15.710 -10.720 -1.228 1.00 97.00 58 THR A N 1
ATOM 458 C CA . THR A 1 58 ? 14.513 -11.298 -1.876 1.00 97.00 58 THR A CA 1
ATOM 459 C C . THR A 1 58 ? 14.687 -11.702 -3.338 1.00 97.00 58 THR A C 1
ATOM 461 O O . THR A 1 58 ? 13.782 -12.313 -3.906 1.00 97.00 58 THR A O 1
ATOM 464 N N . THR A 1 59 ? 15.829 -11.400 -3.963 1.00 96.56 59 THR A N 1
ATOM 465 C CA . THR A 1 59 ? 16.101 -11.747 -5.370 1.00 96.56 59 THR A CA 1
ATOM 466 C C . THR A 1 59 ? 16.607 -13.191 -5.501 1.00 96.56 59 THR A C 1
ATOM 468 O O . THR A 1 59 ? 17.743 -13.432 -5.903 1.00 96.56 59 THR A O 1
ATOM 471 N N . ASP A 1 60 ? 15.747 -14.153 -5.156 1.00 97.06 60 ASP A N 1
ATOM 472 C CA . ASP A 1 60 ? 15.886 -15.583 -5.462 1.00 97.06 60 ASP A CA 1
ATOM 473 C C . ASP A 1 60 ? 14.510 -16.211 -5.759 1.00 97.06 60 ASP A C 1
ATOM 475 O O . ASP A 1 60 ? 13.485 -15.759 -5.244 1.00 97.06 60 ASP A O 1
ATOM 479 N N . HIS A 1 61 ? 14.459 -17.260 -6.588 1.00 98.62 61 HIS A N 1
ATOM 480 C CA . HIS A 1 61 ? 13.191 -17.828 -7.069 1.00 98.62 61 HIS A CA 1
ATOM 481 C C . HIS A 1 61 ? 12.281 -18.357 -5.951 1.00 98.62 61 HIS A C 1
ATOM 483 O O . HIS A 1 61 ? 11.057 -18.261 -6.063 1.00 98.62 61 HIS A O 1
ATOM 489 N N . LYS A 1 62 ? 12.835 -18.909 -4.864 1.00 98.25 62 LYS A N 1
ATOM 490 C CA . LYS A 1 62 ? 12.030 -19.462 -3.762 1.00 98.25 62 LYS A CA 1
ATOM 491 C C . LYS A 1 62 ? 11.412 -18.341 -2.938 1.00 98.25 62 LYS A C 1
ATOM 493 O O . LYS A 1 62 ? 10.232 -18.425 -2.596 1.00 98.25 62 LYS A O 1
ATOM 498 N N . THR A 1 63 ? 12.174 -17.284 -2.671 1.00 98.44 63 THR A N 1
ATOM 499 C CA . THR A 1 63 ? 11.661 -16.111 -1.963 1.00 98.44 63 THR A CA 1
ATOM 500 C C . THR A 1 63 ? 10.623 -15.369 -2.797 1.00 98.44 63 THR A C 1
ATOM 502 O O . THR A 1 63 ? 9.550 -15.099 -2.270 1.00 98.44 63 THR A O 1
ATOM 505 N N . VAL A 1 64 ? 10.854 -15.145 -4.098 1.00 98.81 64 VAL A N 1
ATOM 506 C CA . VAL A 1 64 ? 9.862 -14.543 -5.016 1.00 98.81 64 VAL A CA 1
ATOM 507 C C . VAL A 1 64 ? 8.553 -15.344 -5.036 1.00 98.81 64 VAL A C 1
ATOM 509 O O . VAL A 1 64 ? 7.474 -14.764 -4.891 1.00 98.81 64 VAL A O 1
ATOM 512 N N . THR A 1 65 ? 8.640 -16.678 -5.119 1.00 98.88 65 THR A N 1
ATOM 513 C CA . THR A 1 65 ? 7.479 -17.585 -5.017 1.00 98.88 65 THR A CA 1
ATOM 514 C C . THR A 1 65 ? 6.731 -17.386 -3.692 1.00 98.88 65 THR A C 1
ATOM 516 O O . THR A 1 65 ? 5.507 -17.254 -3.679 1.00 98.88 65 THR A O 1
ATOM 519 N N . ARG A 1 66 ? 7.460 -17.346 -2.566 1.00 98.75 66 ARG A N 1
ATOM 520 C CA . ARG A 1 66 ? 6.898 -17.160 -1.219 1.00 98.75 66 ARG A CA 1
ATOM 521 C C . ARG A 1 66 ? 6.186 -15.815 -1.083 1.00 98.75 66 ARG A C 1
ATOM 523 O O . ARG A 1 66 ? 5.001 -15.811 -0.767 1.00 98.75 66 ARG A O 1
ATOM 530 N N . ILE A 1 67 ? 6.875 -14.701 -1.331 1.00 98.75 67 ILE A N 1
ATOM 531 C CA . ILE A 1 67 ? 6.309 -13.363 -1.098 1.00 98.75 67 ILE A CA 1
ATOM 532 C C . ILE A 1 67 ? 5.122 -13.079 -2.024 1.00 98.75 67 ILE A C 1
ATOM 534 O O . ILE A 1 67 ? 4.166 -12.446 -1.595 1.00 98.75 67 ILE A O 1
ATOM 538 N N . THR A 1 68 ? 5.112 -13.627 -3.246 1.00 98.88 68 THR A N 1
ATOM 539 C CA . THR A 1 68 ? 3.956 -13.505 -4.152 1.00 98.88 68 THR A CA 1
ATOM 540 C C . THR A 1 68 ? 2.704 -14.146 -3.559 1.00 98.88 68 THR A C 1
ATOM 542 O O . THR A 1 68 ? 1.635 -13.539 -3.588 1.00 98.88 68 THR A O 1
ATOM 545 N N . ARG A 1 69 ? 2.827 -15.349 -2.981 1.00 98.75 69 ARG A N 1
ATOM 546 C CA . ARG A 1 69 ? 1.711 -16.004 -2.288 1.00 98.75 69 ARG A CA 1
ATOM 547 C C . ARG A 1 69 ? 1.246 -15.179 -1.086 1.00 98.75 69 ARG A C 1
ATOM 549 O O . ARG A 1 69 ? 0.057 -14.898 -0.979 1.00 98.75 69 ARG A O 1
ATOM 556 N N . GLU A 1 70 ? 2.175 -14.776 -0.219 1.00 98.75 70 GLU A N 1
ATOM 557 C CA . GLU A 1 70 ? 1.861 -14.040 1.016 1.00 98.75 70 GLU A CA 1
ATOM 558 C C . GLU A 1 70 ? 1.132 -12.714 0.738 1.00 98.75 70 GLU A C 1
ATOM 560 O O . GLU A 1 70 ? 0.137 -12.411 1.392 1.00 98.75 70 GLU A O 1
ATOM 565 N N . VAL A 1 71 ? 1.555 -11.968 -0.289 1.00 98.81 71 VAL A N 1
ATOM 566 C CA . VAL A 1 71 ? 0.912 -10.708 -0.705 1.00 98.81 71 VAL A CA 1
ATOM 567 C C . VAL A 1 71 ? -0.518 -10.923 -1.209 1.00 98.81 71 VAL A C 1
ATOM 569 O O . VAL A 1 71 ? -1.415 -10.146 -0.875 1.00 98.81 71 VAL A O 1
ATOM 572 N N . VAL A 1 72 ? -0.764 -11.978 -1.995 1.00 98.69 72 VAL A N 1
ATOM 573 C CA . VAL A 1 72 ? -2.121 -12.308 -2.468 1.00 98.69 72 VAL A CA 1
ATOM 574 C C . VAL A 1 72 ? -3.021 -12.738 -1.307 1.00 98.69 72 VAL A C 1
ATOM 576 O O . VAL A 1 72 ? -4.176 -12.313 -1.249 1.00 98.69 72 VAL A O 1
ATOM 579 N N . GLU A 1 73 ? -2.502 -13.543 -0.375 1.00 98.06 73 GLU A N 1
ATOM 580 C CA . GLU A 1 73 ? -3.213 -13.932 0.848 1.00 98.06 73 GLU A CA 1
ATOM 581 C C . GLU A 1 73 ? -3.618 -12.704 1.673 1.00 98.06 73 GLU A C 1
ATOM 583 O O . GLU A 1 73 ? -4.794 -12.565 2.008 1.00 98.06 73 GLU A O 1
ATOM 588 N N . ASP A 1 74 ? -2.685 -11.790 1.955 1.00 98.50 74 ASP A N 1
ATOM 589 C CA . ASP A 1 74 ? -2.924 -10.619 2.810 1.00 98.50 74 ASP A CA 1
ATOM 590 C C . ASP A 1 74 ? -4.000 -9.692 2.228 1.00 98.50 74 ASP A C 1
ATOM 592 O O . ASP A 1 74 ? -4.966 -9.334 2.914 1.00 98.50 74 ASP A O 1
ATOM 596 N N . PHE A 1 75 ? -3.912 -9.380 0.932 1.00 98.75 75 PHE A N 1
ATOM 597 C CA . PHE A 1 75 ? -4.938 -8.589 0.254 1.00 98.75 75 PHE A CA 1
ATOM 598 C C . PHE A 1 75 ? -6.300 -9.305 0.228 1.00 98.75 75 PHE A C 1
ATOM 600 O O . PHE A 1 75 ? -7.340 -8.690 0.500 1.00 98.75 75 PHE A O 1
ATOM 607 N N . ALA A 1 76 ? -6.337 -10.612 -0.042 1.00 96.94 76 ALA A N 1
ATOM 608 C CA . ALA A 1 76 ? -7.587 -11.369 -0.037 1.00 96.94 76 ALA A CA 1
ATOM 609 C C . ALA A 1 76 ? -8.210 -11.458 1.371 1.00 96.94 76 ALA A C 1
ATOM 611 O O . ALA A 1 76 ? -9.440 -11.381 1.516 1.00 96.94 76 ALA A O 1
ATOM 612 N N . LEU A 1 77 ? -7.395 -11.553 2.428 1.00 96.12 77 LEU A N 1
ATOM 613 C CA . LEU A 1 77 ? -7.831 -11.553 3.828 1.00 96.12 77 LEU A CA 1
ATOM 614 C C . LEU A 1 77 ? -8.548 -10.249 4.209 1.00 96.12 77 LEU A C 1
ATOM 616 O O . LEU A 1 77 ? -9.607 -10.320 4.843 1.00 96.12 77 LEU A O 1
ATOM 620 N N . GLU A 1 78 ? -8.107 -9.087 3.718 1.00 96.38 78 GLU A N 1
ATOM 621 C CA . GLU A 1 78 ? -8.836 -7.819 3.904 1.00 96.38 78 GLU A CA 1
ATOM 622 C C . GLU A 1 78 ? -9.986 -7.569 2.898 1.00 96.38 78 GLU A C 1
ATOM 624 O O . GLU A 1 78 ? -10.677 -6.553 2.971 1.00 96.38 78 GLU A O 1
ATOM 629 N N . ASN A 1 79 ? -10.318 -8.562 2.061 1.00 96.50 79 ASN A N 1
ATOM 630 C CA . ASN A 1 79 ? -11.390 -8.548 1.046 1.00 96.50 79 ASN A CA 1
ATOM 631 C C . ASN A 1 79 ? -11.083 -7.722 -0.214 1.00 96.50 79 ASN A C 1
ATOM 633 O O . ASN A 1 79 ? -12.006 -7.244 -0.882 1.00 96.50 79 ASN A O 1
ATOM 637 N N . VAL A 1 80 ? -9.812 -7.605 -0.602 1.00 98.06 80 VAL A N 1
ATOM 638 C CA . VAL A 1 80 ? -9.482 -7.240 -1.982 1.00 98.06 80 VAL A CA 1
ATOM 639 C C . VAL A 1 80 ? -9.989 -8.345 -2.906 1.00 98.06 80 VAL A C 1
ATOM 641 O O . VAL A 1 80 ? -9.527 -9.479 -2.859 1.00 98.06 80 VAL A O 1
ATOM 644 N N . VAL A 1 81 ? -10.957 -8.001 -3.755 1.00 97.25 81 VAL A N 1
ATOM 645 C CA . VAL A 1 81 ? -11.506 -8.915 -4.770 1.00 97.25 81 VAL A CA 1
ATOM 646 C C . VAL A 1 81 ? -10.764 -8.836 -6.103 1.00 97.25 81 VAL A C 1
ATOM 648 O O . VAL A 1 81 ? -10.880 -9.749 -6.905 1.00 97.25 81 VAL A O 1
ATOM 651 N N . TYR A 1 82 ? -10.004 -7.766 -6.351 1.00 98.69 82 TYR A N 1
ATOM 652 C CA . TYR A 1 82 ? -9.206 -7.586 -7.565 1.00 98.69 82 TYR A CA 1
ATOM 653 C C . TYR A 1 82 ? -7.892 -6.868 -7.249 1.00 98.69 82 TYR A C 1
ATOM 655 O O . TYR A 1 82 ? -7.917 -5.795 -6.628 1.00 98.69 82 TYR A O 1
ATOM 663 N N . LEU A 1 83 ? -6.777 -7.444 -7.691 1.00 98.81 83 LEU A N 1
ATOM 664 C CA . LEU A 1 83 ? -5.412 -6.982 -7.461 1.00 98.81 83 LEU A CA 1
ATOM 665 C C . LEU A 1 83 ? -4.631 -6.924 -8.783 1.00 98.81 83 LEU A C 1
ATOM 667 O O . LEU A 1 83 ? -4.405 -7.956 -9.408 1.00 98.81 83 LEU A O 1
ATOM 671 N N . GLU A 1 84 ? -4.163 -5.736 -9.161 1.00 98.88 84 GLU A N 1
ATOM 672 C CA . GLU A 1 84 ? -3.023 -5.593 -10.075 1.00 98.88 84 GLU A CA 1
ATOM 673 C C . GLU A 1 84 ? -1.747 -5.525 -9.230 1.00 98.88 84 GLU A C 1
ATOM 675 O O . GLU A 1 84 ? -1.482 -4.528 -8.552 1.00 98.88 84 GLU A O 1
ATOM 680 N N . LEU A 1 85 ? -0.998 -6.628 -9.223 1.00 98.88 85 LEU A N 1
ATOM 681 C CA . LEU A 1 85 ? 0.275 -6.764 -8.521 1.00 98.88 85 LEU A CA 1
ATOM 682 C C . LEU A 1 85 ? 1.398 -6.387 -9.491 1.00 98.88 85 LEU A C 1
ATOM 684 O O . LEU A 1 85 ? 1.554 -7.026 -10.534 1.00 98.88 85 LEU A O 1
ATOM 688 N N . ARG A 1 86 ? 2.172 -5.350 -9.159 1.00 98.88 86 ARG A N 1
ATOM 689 C CA . ARG A 1 86 ? 3.291 -4.888 -9.990 1.00 98.88 86 ARG A CA 1
ATOM 690 C C . ARG A 1 86 ? 4.632 -5.331 -9.419 1.00 98.88 86 ARG A C 1
ATOM 692 O O . ARG A 1 86 ? 4.793 -5.463 -8.204 1.00 98.88 86 ARG A O 1
ATOM 699 N N . THR A 1 87 ? 5.589 -5.623 -10.291 1.00 98.88 87 THR A N 1
ATOM 700 C CA . THR A 1 87 ? 6.957 -5.958 -9.883 1.00 98.88 87 THR A CA 1
ATOM 701 C C . THR A 1 87 ? 7.947 -5.757 -11.022 1.00 98.88 87 THR A C 1
ATOM 703 O O . THR A 1 87 ? 7.640 -6.058 -12.174 1.00 98.88 87 THR A O 1
ATOM 706 N N . THR A 1 88 ? 9.155 -5.285 -10.705 1.00 98.75 88 THR A N 1
ATOM 707 C CA . THR A 1 88 ? 10.267 -5.196 -11.661 1.00 98.75 88 THR A CA 1
ATOM 708 C C . THR A 1 88 ? 10.921 -6.572 -11.823 1.00 98.75 88 THR A C 1
ATOM 710 O O . THR A 1 88 ? 11.523 -7.048 -10.848 1.00 98.75 88 THR A O 1
ATOM 713 N N . PRO A 1 89 ? 10.881 -7.210 -13.010 1.00 98.56 89 PRO A N 1
ATOM 714 C CA . PRO A 1 89 ? 11.560 -8.480 -13.239 1.00 98.56 89 PRO A CA 1
ATOM 715 C C . PRO A 1 89 ? 13.073 -8.322 -13.066 1.00 98.56 89 PRO A C 1
ATOM 717 O O . PRO A 1 89 ? 13.699 -7.492 -13.726 1.00 98.56 89 PRO A O 1
ATOM 720 N N . LYS A 1 90 ? 13.680 -9.108 -12.171 1.00 96.81 90 LYS A N 1
ATOM 721 C CA . LYS A 1 90 ? 15.112 -8.989 -11.860 1.00 96.81 90 LYS A CA 1
ATOM 722 C C . LYS A 1 90 ? 15.962 -9.957 -12.685 1.00 96.81 90 LYS A C 1
ATOM 724 O O . LYS A 1 90 ? 15.528 -11.058 -13.021 1.00 96.81 90 LYS A O 1
ATOM 729 N N . ARG A 1 91 ? 17.204 -9.552 -12.955 1.00 95.12 91 ARG A N 1
ATOM 730 C CA . ARG A 1 91 ? 18.279 -10.409 -13.468 1.00 95.12 91 ARG A CA 1
ATOM 731 C C . ARG A 1 91 ? 19.367 -10.527 -12.399 1.00 95.12 91 ARG A C 1
ATOM 733 O O . ARG A 1 91 ? 19.785 -9.519 -11.839 1.00 95.12 91 ARG A O 1
ATOM 740 N N . ASN A 1 92 ? 19.809 -11.747 -12.111 1.00 95.06 92 ASN A N 1
ATOM 741 C CA . ASN A 1 92 ? 20.915 -12.043 -11.206 1.00 95.06 92 ASN A CA 1
ATOM 742 C C . ASN A 1 92 ? 21.663 -13.288 -11.708 1.00 95.06 92 ASN A C 1
ATOM 744 O O . ASN A 1 92 ? 21.304 -14.428 -11.398 1.00 95.06 92 ASN A O 1
ATOM 748 N N . ASP A 1 93 ? 22.718 -13.049 -12.486 1.00 95.38 93 ASP A N 1
ATOM 749 C CA . ASP A 1 93 ? 23.482 -14.093 -13.176 1.00 95.38 93 ASP A CA 1
ATOM 750 C C . ASP A 1 93 ? 24.165 -15.067 -12.199 1.00 95.38 93 ASP A C 1
ATOM 752 O O . ASP A 1 93 ? 24.307 -16.246 -12.514 1.00 95.38 93 ASP A O 1
ATOM 756 N N . SER A 1 94 ? 24.500 -14.621 -10.979 1.00 94.50 94 SER A N 1
ATOM 757 C CA . SER A 1 94 ? 25.158 -15.457 -9.955 1.00 94.50 94 SER A CA 1
ATOM 758 C C . SER A 1 94 ? 24.319 -16.651 -9.478 1.00 94.50 94 SER A C 1
ATOM 760 O O . SER A 1 94 ? 24.869 -17.624 -8.966 1.00 94.50 94 SER A O 1
ATOM 762 N N . ILE A 1 95 ? 22.997 -16.592 -9.673 1.00 94.62 95 ILE A N 1
ATOM 763 C CA . ILE A 1 95 ? 22.037 -17.657 -9.344 1.00 94.62 95 ILE A CA 1
ATOM 764 C C . ILE A 1 95 ? 21.257 -18.137 -10.581 1.00 94.62 95 ILE A C 1
ATOM 766 O O . ILE A 1 95 ? 20.232 -18.801 -10.443 1.00 94.62 95 ILE A O 1
ATOM 770 N N . GLY A 1 96 ? 21.697 -17.768 -11.790 1.00 96.69 96 GLY A N 1
ATOM 771 C CA . GLY A 1 96 ? 21.013 -18.114 -13.041 1.00 96.69 96 GLY A CA 1
ATOM 772 C C . GLY A 1 96 ? 19.629 -17.470 -13.214 1.00 96.69 96 GLY A C 1
ATOM 773 O O . GLY A 1 96 ? 18.800 -17.995 -13.954 1.00 96.69 96 GLY A O 1
ATOM 774 N N . MET A 1 97 ? 19.344 -16.354 -12.534 1.00 98.38 97 MET A N 1
ATOM 775 C CA . MET A 1 97 ? 18.049 -15.679 -12.632 1.00 98.38 97 MET A CA 1
ATOM 776 C C . MET A 1 97 ? 18.012 -14.718 -13.825 1.00 98.38 97 MET A C 1
ATOM 778 O O . MET A 1 97 ? 18.651 -13.670 -13.812 1.00 98.38 97 MET A O 1
ATOM 782 N N . SER A 1 98 ? 17.195 -15.034 -14.826 1.00 98.62 98 SER A N 1
ATOM 783 C CA . SER A 1 98 ? 16.739 -14.096 -15.861 1.00 98.62 98 SER A CA 1
ATOM 784 C C . SER A 1 98 ? 15.413 -13.429 -15.471 1.00 98.62 98 SER A C 1
ATOM 786 O O . SER A 1 98 ? 14.661 -13.989 -14.665 1.00 98.62 98 SER A O 1
ATOM 788 N N . LYS A 1 99 ? 15.068 -12.302 -16.120 1.00 98.62 99 LYS A N 1
ATOM 789 C CA . LYS A 1 99 ? 13.756 -11.631 -15.987 1.00 98.62 99 LYS A CA 1
ATOM 790 C C . LYS A 1 99 ? 12.581 -12.602 -16.158 1.00 98.62 99 LYS A C 1
ATOM 792 O O . LYS A 1 99 ? 11.650 -12.599 -15.356 1.00 98.62 99 LYS A O 1
ATOM 797 N N . ARG A 1 100 ? 12.672 -13.483 -17.161 1.00 98.75 100 ARG A N 1
ATOM 798 C CA . ARG A 1 100 ? 11.714 -14.567 -17.415 1.00 98.75 100 ARG A CA 1
ATOM 799 C C . ARG A 1 100 ? 11.597 -15.516 -16.222 1.00 98.75 100 ARG A C 1
ATOM 801 O O . ARG A 1 100 ? 10.502 -15.697 -15.705 1.00 98.75 100 ARG A O 1
ATOM 808 N N . SER A 1 101 ? 12.716 -16.044 -15.726 1.00 98.69 101 SER A N 1
ATOM 809 C CA . SER A 1 101 ? 12.700 -16.980 -14.592 1.00 98.69 101 SER A CA 1
ATOM 810 C C . SER A 1 101 ? 12.212 -16.338 -13.281 1.00 98.69 101 SER A C 1
ATOM 812 O O . SER A 1 101 ? 11.571 -17.001 -12.468 1.00 98.69 101 SER A O 1
ATOM 814 N N . TYR A 1 102 ? 12.457 -15.034 -13.084 1.00 98.81 102 TYR A N 1
ATOM 815 C CA . TYR A 1 102 ? 11.874 -14.266 -11.982 1.00 98.81 102 TYR A CA 1
ATOM 816 C C . TYR A 1 102 ? 10.343 -14.252 -12.099 1.00 98.81 102 TYR A C 1
ATOM 818 O O . TYR A 1 102 ? 9.650 -14.566 -11.133 1.00 98.81 102 TYR A O 1
ATOM 826 N N . MET A 1 103 ? 9.799 -13.957 -13.285 1.00 98.81 103 MET A N 1
ATOM 827 C CA . MET A 1 103 ? 8.349 -13.963 -13.493 1.00 98.81 103 MET A CA 1
ATOM 828 C C . MET A 1 103 ? 7.738 -15.364 -13.415 1.00 98.81 103 MET A C 1
ATOM 830 O O . MET A 1 103 ? 6.651 -15.519 -12.870 1.00 98.81 103 MET A O 1
ATOM 834 N N . GLU A 1 104 ? 8.442 -16.405 -13.853 1.00 98.69 104 GLU A N 1
ATOM 835 C CA . GLU A 1 104 ? 8.021 -17.799 -13.658 1.00 98.69 104 GLU A CA 1
ATOM 836 C C . GLU A 1 104 ? 7.926 -18.161 -12.163 1.00 98.69 104 GLU A C 1
ATOM 838 O O . GLU A 1 104 ? 6.993 -18.861 -11.764 1.00 98.69 104 GLU A O 1
ATOM 843 N N . ALA A 1 105 ? 8.800 -17.613 -11.308 1.00 98.81 105 ALA A N 1
ATOM 844 C CA . ALA A 1 105 ? 8.679 -17.729 -9.853 1.00 98.81 105 ALA A CA 1
ATOM 845 C C . ALA A 1 105 ? 7.480 -16.946 -9.278 1.00 98.81 105 ALA A C 1
ATOM 847 O O . ALA A 1 105 ? 6.822 -17.437 -8.361 1.00 98.81 105 ALA A O 1
ATOM 848 N N . VAL A 1 106 ? 7.132 -15.778 -9.834 1.00 98.88 106 VAL A N 1
ATOM 849 C CA . VAL A 1 106 ? 5.884 -15.063 -9.487 1.00 98.88 106 VAL A CA 1
ATOM 850 C C . VAL A 1 106 ? 4.668 -15.928 -9.845 1.00 98.88 106 VAL A C 1
ATOM 852 O O . VAL A 1 106 ? 3.825 -16.182 -8.987 1.00 98.88 106 VAL A O 1
ATOM 855 N N . ILE A 1 107 ? 4.601 -16.477 -11.065 1.00 98.62 107 ILE A N 1
ATOM 856 C CA . ILE A 1 107 ? 3.515 -17.383 -11.485 1.00 98.62 107 ILE A CA 1
ATOM 857 C C . ILE A 1 107 ? 3.447 -18.635 -10.598 1.00 98.62 107 ILE A C 1
ATOM 859 O O . ILE A 1 107 ? 2.356 -19.066 -10.220 1.00 98.62 107 ILE A O 1
ATOM 863 N N . GLN A 1 108 ? 4.589 -19.206 -10.208 1.00 98.44 108 GLN A N 1
ATOM 864 C CA . GLN A 1 108 ? 4.625 -20.318 -9.258 1.00 98.44 108 GLN A CA 1
ATOM 865 C C . GLN A 1 108 ? 4.107 -19.913 -7.869 1.00 98.44 108 GLN A C 1
ATOM 867 O O . GLN A 1 108 ? 3.452 -20.713 -7.200 1.00 98.44 108 GLN A O 1
ATOM 872 N N . GLY A 1 109 ? 4.341 -18.665 -7.455 1.00 98.62 109 GLY A N 1
ATOM 873 C CA . GLY A 1 109 ? 3.761 -18.074 -6.253 1.00 98.62 109 GLY A CA 1
ATOM 874 C C . GLY A 1 109 ? 2.237 -18.029 -6.314 1.00 98.62 109 GLY A C 1
ATOM 875 O O . GLY A 1 109 ? 1.590 -18.573 -5.419 1.00 98.62 109 GLY A O 1
ATOM 876 N N . LEU A 1 110 ? 1.672 -17.494 -7.404 1.00 98.25 110 LEU A N 1
ATOM 877 C CA . LEU A 1 110 ? 0.222 -17.460 -7.658 1.00 98.25 110 LEU A CA 1
ATOM 878 C C . LEU A 1 110 ? -0.397 -18.868 -7.656 1.00 98.25 110 LEU A C 1
ATOM 880 O O . LEU A 1 110 ? -1.409 -19.095 -6.999 1.00 98.25 110 LEU A O 1
ATOM 884 N N . ARG A 1 111 ? 0.255 -19.843 -8.306 1.00 96.94 111 ARG A N 1
ATOM 885 C CA . ARG A 1 111 ? -0.150 -21.265 -8.291 1.00 96.94 111 ARG A CA 1
ATOM 886 C C . ARG A 1 111 ? -0.088 -21.916 -6.906 1.00 96.94 111 ARG A C 1
ATOM 888 O O . ARG A 1 111 ? -0.730 -22.939 -6.702 1.00 96.94 111 ARG A O 1
ATOM 895 N N . SER A 1 112 ? 0.695 -21.365 -5.977 1.00 96.75 112 SER A N 1
ATOM 896 C CA . SER A 1 112 ? 0.844 -21.895 -4.614 1.00 96.75 112 SER A CA 1
ATOM 897 C C . SER A 1 112 ? -0.144 -21.312 -3.597 1.00 96.75 112 SER A C 1
ATOM 899 O O . SER A 1 112 ? -0.123 -21.727 -2.442 1.00 96.75 112 SER A O 1
ATOM 901 N N . VAL A 1 113 ? -0.998 -20.361 -3.995 1.00 97.19 113 VAL A N 1
ATOM 902 C CA . VAL A 1 113 ? -2.041 -19.789 -3.129 1.00 97.19 113 VAL A CA 1
ATOM 903 C C . VAL A 1 113 ? -3.083 -20.862 -2.797 1.00 97.19 113 VAL A C 1
ATOM 905 O O . VAL A 1 113 ? -3.760 -21.373 -3.686 1.00 97.19 113 VAL A O 1
ATOM 908 N N . SER A 1 114 ? -3.211 -21.200 -1.509 1.00 92.38 114 SER A N 1
ATOM 909 C CA . SER A 1 114 ? -4.084 -22.282 -1.022 1.00 92.38 114 SER A CA 1
ATOM 910 C C . SER A 1 114 ? -5.111 -21.856 0.035 1.00 92.38 114 SER A C 1
ATOM 912 O O . SER A 1 114 ? -6.078 -22.583 0.266 1.00 92.38 114 SER A O 1
ATOM 914 N N . GLU A 1 115 ? -4.976 -20.675 0.641 1.00 89.56 115 GLU A N 1
ATOM 915 C CA . GLU A 1 115 ? -5.917 -20.166 1.659 1.00 89.56 115 GLU A CA 1
ATOM 916 C C . GLU A 1 115 ? -7.169 -19.497 1.063 1.00 89.56 115 GLU A C 1
ATOM 918 O O . GLU A 1 115 ? -8.225 -19.439 1.698 1.00 89.56 115 GLU A O 1
ATOM 923 N N . VAL A 1 116 ? -7.078 -19.027 -0.182 1.00 92.44 116 VAL A N 1
ATOM 924 C CA . VAL A 1 116 ? -8.154 -18.340 -0.914 1.00 92.44 116 VAL A CA 1
ATOM 925 C C . VAL A 1 116 ? -8.261 -18.877 -2.339 1.00 92.44 116 VAL A C 1
ATOM 927 O O . VAL A 1 116 ? -7.331 -19.501 -2.844 1.00 92.44 116 VAL A O 1
ATOM 930 N N . ASP A 1 117 ? -9.397 -18.649 -2.990 1.00 93.44 117 ASP A N 1
ATOM 931 C CA . ASP A 1 117 ? -9.576 -18.989 -4.401 1.00 93.44 117 ASP A CA 1
ATOM 932 C C . ASP A 1 117 ? -8.977 -17.878 -5.267 1.00 93.44 117 ASP A C 1
ATOM 934 O O . ASP A 1 117 ? -9.328 -16.706 -5.118 1.00 93.44 117 ASP A O 1
ATOM 938 N N . ILE A 1 118 ? -8.066 -18.237 -6.170 1.00 95.19 118 ILE A N 1
ATOM 939 C CA . ILE A 1 118 ? -7.359 -17.294 -7.039 1.00 95.19 118 ILE A CA 1
ATOM 940 C C . ILE A 1 118 ? -7.763 -17.473 -8.504 1.00 95.19 118 ILE A C 1
ATOM 942 O O . ILE A 1 118 ? -7.891 -18.587 -9.006 1.00 95.19 118 ILE A O 1
ATOM 946 N N . ASP A 1 119 ? -7.927 -16.352 -9.199 1.00 95.12 119 ASP A N 1
ATOM 947 C CA . ASP A 1 119 ? -8.181 -16.279 -10.635 1.00 95.12 119 ASP A CA 1
ATOM 948 C C . ASP A 1 119 ? -7.140 -15.352 -11.276 1.00 95.12 119 ASP A C 1
ATOM 950 O O . ASP A 1 119 ? -7.229 -14.129 -11.159 1.00 95.12 119 ASP A O 1
ATOM 954 N N . PHE A 1 120 ? -6.095 -15.943 -11.866 1.00 93.56 120 PHE A N 1
ATOM 955 C CA . PHE A 1 120 ? -4.937 -15.212 -12.405 1.00 93.56 120 PHE A CA 1
ATOM 956 C C . PHE A 1 120 ? -4.627 -15.494 -13.883 1.00 93.56 120 PHE A C 1
ATOM 958 O O . PHE A 1 120 ? -3.733 -14.872 -14.442 1.00 93.56 120 PHE A O 1
ATOM 965 N N . VAL A 1 121 ? -5.359 -16.413 -14.512 1.00 87.12 121 VAL A N 1
ATOM 966 C CA . VAL A 1 121 ? -5.253 -16.763 -15.939 1.00 87.12 121 VAL A CA 1
ATOM 967 C C . VAL A 1 121 ? -6.500 -16.301 -16.682 1.00 87.12 121 VAL A C 1
ATOM 969 O O . VAL A 1 121 ? -7.557 -16.103 -16.077 1.00 87.12 121 VAL A O 1
ATOM 972 N N . ASN A 1 122 ? -6.395 -16.139 -17.998 1.00 68.06 122 ASN A N 1
ATOM 973 C CA . ASN A 1 122 ? -7.512 -15.640 -18.790 1.00 68.06 122 ASN A CA 1
ATOM 974 C C . ASN A 1 122 ? -8.591 -16.708 -19.033 1.00 68.06 122 ASN A C 1
ATOM 976 O O . ASN A 1 122 ? -8.338 -17.915 -19.040 1.00 68.06 122 ASN A O 1
ATOM 980 N N . ALA A 1 123 ? -9.836 -16.243 -19.181 1.00 53.88 123 ALA A N 1
ATOM 981 C CA . ALA A 1 123 ? -11.041 -17.065 -19.031 1.00 53.88 123 ALA A CA 1
ATOM 982 C C . ALA A 1 123 ? -11.155 -18.244 -20.018 1.00 53.88 123 ALA A C 1
ATOM 984 O O . ALA A 1 123 ? -11.897 -19.186 -19.757 1.00 53.88 123 ALA A O 1
ATOM 985 N N . SER A 1 124 ? -10.415 -18.223 -21.126 1.00 48.00 124 SER A N 1
ATOM 986 C CA . SER A 1 124 ? -10.354 -19.315 -22.102 1.00 48.00 124 SER A CA 1
ATOM 987 C C . SER A 1 124 ? -9.785 -20.627 -21.538 1.00 48.00 124 SER A C 1
ATOM 989 O O . SER A 1 124 ? -10.224 -21.690 -21.972 1.00 48.00 124 SER A O 1
ATOM 991 N N . ASP A 1 125 ? -8.883 -20.580 -20.548 1.00 47.94 125 ASP A N 1
ATOM 992 C CA . ASP A 1 125 ? -8.298 -21.779 -19.911 1.00 47.94 125 ASP A CA 1
ATOM 993 C C . ASP A 1 125 ? -8.876 -22.098 -18.518 1.00 47.94 125 ASP A C 1
ATOM 995 O O . ASP A 1 125 ? -8.639 -23.179 -17.965 1.00 47.94 125 ASP A O 1
ATOM 999 N N . SER A 1 126 ? -9.703 -21.212 -17.949 1.00 47.53 126 SER A N 1
ATOM 1000 C CA . SER A 1 126 ? -10.286 -21.400 -16.608 1.00 47.53 126 SER A CA 1
ATOM 1001 C C . SER A 1 126 ? -11.267 -22.583 -16.512 1.00 47.53 126 SER A C 1
ATOM 1003 O O . SER A 1 126 ? -11.576 -23.045 -15.415 1.00 47.53 126 SER A O 1
ATOM 1005 N N . LEU A 1 127 ? -11.669 -23.165 -17.649 1.00 43.66 127 LEU A N 1
ATOM 1006 C CA . LEU A 1 127 ? -12.457 -24.402 -17.745 1.00 43.66 127 LEU A CA 1
ATOM 1007 C C . LEU A 1 127 ? -11.773 -25.656 -17.157 1.00 43.66 127 LEU A C 1
ATOM 1009 O O . LEU A 1 127 ? -12.427 -26.694 -17.055 1.00 43.66 127 LEU A O 1
ATOM 1013 N N . LYS A 1 128 ? -10.486 -25.597 -16.778 1.00 41.75 128 LYS A N 1
ATOM 1014 C CA . LYS A 1 128 ? -9.734 -26.754 -16.247 1.00 41.75 128 LYS A CA 1
ATOM 1015 C C . LYS A 1 128 ? -9.216 -26.623 -14.812 1.00 41.75 128 LYS A C 1
ATOM 1017 O O . LYS A 1 128 ? -8.695 -27.611 -14.298 1.00 41.75 128 LYS A O 1
ATOM 1022 N N . LEU A 1 129 ? -9.360 -25.474 -14.143 1.00 42.75 129 LEU A N 1
ATOM 1023 C CA . LEU A 1 129 ? -8.800 -25.275 -12.799 1.00 42.75 129 LEU A CA 1
ATOM 1024 C C . LEU A 1 129 ? -9.892 -25.133 -11.723 1.00 42.75 129 LEU A C 1
ATOM 1026 O O . LEU A 1 129 ? -10.490 -24.080 -11.545 1.00 42.75 129 LEU A O 1
ATOM 1030 N N . HIS A 1 130 ? -10.115 -26.232 -10.995 1.00 41.25 130 HIS A N 1
ATOM 1031 C CA . HIS A 1 130 ? -10.896 -26.330 -9.754 1.00 41.25 130 HIS A CA 1
ATOM 1032 C C . HIS A 1 130 ? -12.338 -25.799 -9.760 1.00 41.25 130 HIS A C 1
ATOM 1034 O O . HIS A 1 130 ? -12.697 -24.884 -9.024 1.00 41.25 130 HIS A O 1
ATOM 1040 N N . ASN A 1 131 ? -13.225 -26.545 -10.423 1.00 35.28 131 ASN A N 1
ATOM 1041 C CA . ASN A 1 131 ? -14.634 -26.597 -10.025 1.00 35.28 131 ASN A CA 1
ATOM 1042 C C . ASN A 1 131 ? -14.831 -27.670 -8.925 1.00 35.28 131 ASN A C 1
ATOM 1044 O O . ASN A 1 131 ? -15.486 -28.690 -9.129 1.00 35.28 131 ASN A O 1
ATOM 1048 N N . THR A 1 132 ? -14.180 -27.478 -7.770 1.00 37.59 132 THR A N 1
ATOM 1049 C CA . THR A 1 132 ? -14.223 -28.398 -6.613 1.00 37.59 132 THR A CA 1
ATOM 1050 C C . THR A 1 132 ? -14.363 -27.616 -5.308 1.00 37.59 132 THR A C 1
ATOM 1052 O O . THR A 1 132 ? -13.388 -27.421 -4.586 1.00 37.59 132 THR A O 1
ATOM 1055 N N . GLY A 1 133 ? -15.577 -27.160 -5.000 1.00 37.97 133 GLY A N 1
ATOM 1056 C CA . GLY A 1 133 ? -15.841 -26.454 -3.748 1.00 37.97 133 GLY A CA 1
ATOM 1057 C C . GLY A 1 133 ? -17.238 -25.854 -3.670 1.00 37.97 133 GLY A C 1
ATOM 1058 O O . GLY A 1 133 ? -17.424 -24.684 -3.982 1.00 37.97 133 GLY A O 1
ATOM 1059 N N . ASP A 1 134 ? -18.199 -26.620 -3.150 1.00 39.22 134 ASP A N 1
ATOM 1060 C CA . ASP A 1 134 ? -19.550 -26.154 -2.775 1.00 39.22 134 ASP A CA 1
ATOM 1061 C C . ASP A 1 134 ? -19.512 -25.309 -1.467 1.00 39.22 134 ASP A C 1
ATOM 1063 O O . ASP A 1 134 ? -20.308 -25.446 -0.538 1.00 39.22 134 ASP A O 1
ATOM 1067 N N . GLY A 1 135 ? -18.460 -24.492 -1.337 1.00 39.97 135 GLY A N 1
ATOM 1068 C CA . GLY A 1 135 ? -17.982 -23.889 -0.099 1.00 39.97 135 GLY A CA 1
ATOM 1069 C C . GLY A 1 135 ? -18.534 -22.489 0.126 1.00 39.97 135 GLY A C 1
ATOM 1070 O O . GLY A 1 135 ? -17.861 -21.495 -0.149 1.00 39.97 135 GLY A O 1
ATOM 1071 N N . ILE A 1 136 ? -19.739 -22.401 0.693 1.00 48.34 136 ILE A N 1
ATOM 1072 C CA . ILE A 1 136 ? -20.329 -21.135 1.153 1.00 48.34 136 ILE A CA 1
ATOM 1073 C C . ILE A 1 136 ? -19.427 -20.507 2.237 1.00 48.34 136 ILE A C 1
ATOM 1075 O O . ILE A 1 136 ? -19.559 -20.815 3.419 1.00 48.34 136 ILE A O 1
ATOM 1079 N N . GLY A 1 137 ? -18.527 -19.600 1.839 1.00 66.06 137 GLY A N 1
ATOM 1080 C CA . GLY A 1 137 ? -17.725 -18.783 2.761 1.00 66.06 137 GLY A CA 1
ATOM 1081 C C . GLY A 1 137 ? -16.257 -18.544 2.388 1.00 66.06 137 GLY A C 1
ATOM 1082 O O . GLY A 1 137 ? -15.622 -17.713 3.036 1.00 66.06 137 GLY A O 1
ATOM 1083 N N . ARG A 1 138 ? -15.702 -19.219 1.372 1.00 83.06 138 ARG A N 1
ATOM 1084 C CA . ARG A 1 138 ? -14.304 -19.002 0.956 1.00 83.06 138 ARG A CA 1
ATOM 1085 C C . ARG A 1 138 ? -14.151 -17.700 0.155 1.00 83.06 138 ARG A C 1
ATOM 1087 O O . ARG A 1 138 ? -15.041 -17.302 -0.596 1.00 83.06 138 ARG A O 1
ATOM 1094 N N . LYS A 1 139 ? -13.043 -16.986 0.373 1.00 90.88 139 LYS A N 1
ATOM 1095 C CA . LYS A 1 139 ? -12.720 -15.724 -0.316 1.00 90.88 139 LYS A CA 1
ATOM 1096 C C . LYS A 1 139 ? -12.188 -16.025 -1.718 1.00 90.88 139 LYS A C 1
ATOM 1098 O O . LYS A 1 139 ? -11.326 -16.888 -1.843 1.00 90.88 139 LYS A O 1
ATOM 1103 N N . LYS A 1 140 ? -12.632 -15.263 -2.726 1.00 93.19 140 LYS A N 1
ATOM 1104 C CA . LYS A 1 140 ? -12.055 -15.258 -4.081 1.00 93.19 140 LYS A CA 1
ATOM 1105 C C . LYS A 1 140 ? -11.365 -13.923 -4.374 1.00 93.19 140 LYS A C 1
ATOM 1107 O O . LYS A 1 140 ? -11.943 -12.871 -4.095 1.00 93.19 140 LYS A O 1
ATOM 1112 N N . ILE A 1 141 ? -10.179 -13.975 -4.978 1.00 96.38 141 ILE A N 1
ATOM 1113 C CA . ILE A 1 141 ? -9.429 -12.822 -5.488 1.00 96.38 141 ILE A CA 1
ATOM 1114 C C . ILE A 1 141 ? -9.051 -13.033 -6.960 1.00 96.38 141 ILE A C 1
ATOM 1116 O O . ILE A 1 141 ? -8.562 -14.090 -7.355 1.00 96.38 141 ILE A O 1
ATOM 1120 N N . TYR A 1 142 ? -9.282 -12.012 -7.779 1.00 98.06 142 TYR A N 1
ATOM 1121 C CA . TYR A 1 142 ? -8.766 -11.934 -9.143 1.00 98.06 142 TYR A CA 1
ATOM 1122 C C . TYR A 1 142 ? -7.414 -11.222 -9.107 1.00 98.06 142 TYR A C 1
ATOM 1124 O O . TYR A 1 142 ? -7.302 -10.151 -8.507 1.00 98.06 142 TYR A O 1
ATOM 1132 N N . VAL A 1 143 ? -6.397 -11.799 -9.740 1.00 98.69 143 VAL A N 1
ATOM 1133 C CA . VAL A 1 143 ? -5.050 -11.226 -9.814 1.00 98.69 143 VAL A CA 1
ATOM 1134 C C . VAL A 1 143 ? -4.680 -11.002 -11.276 1.00 98.69 143 VAL A C 1
ATOM 1136 O O . VAL A 1 143 ? -4.949 -11.842 -12.133 1.00 98.69 143 VAL A O 1
ATOM 1139 N N . ARG A 1 144 ? -4.067 -9.859 -11.565 1.00 98.69 144 ARG A N 1
ATOM 1140 C CA . ARG A 1 144 ? -3.367 -9.577 -12.821 1.00 98.69 144 ARG A CA 1
ATOM 1141 C C . ARG A 1 144 ? -2.005 -8.972 -12.500 1.00 98.69 144 ARG A C 1
ATOM 1143 O O . ARG A 1 144 ? -1.796 -8.445 -11.405 1.00 98.69 144 ARG A O 1
ATOM 1150 N N . LEU A 1 145 ? -1.075 -9.084 -13.437 1.00 98.88 145 LEU A N 1
ATOM 1151 C CA . LEU A 1 145 ? 0.313 -8.674 -13.260 1.00 98.88 145 LEU A CA 1
ATOM 1152 C C . LEU A 1 145 ? 0.649 -7.467 -14.134 1.00 98.88 145 LEU A C 1
ATOM 1154 O O . LEU A 1 145 ? 0.248 -7.401 -15.298 1.00 98.88 145 LEU A O 1
ATOM 1158 N N . LEU A 1 146 ? 1.430 -6.545 -13.573 1.00 98.94 146 LEU A N 1
ATOM 1159 C CA . LEU A 1 146 ? 2.102 -5.479 -14.317 1.00 98.94 146 LEU A CA 1
ATOM 1160 C C . LEU A 1 146 ? 3.611 -5.683 -14.198 1.00 98.94 146 LEU A C 1
ATOM 1162 O O . LEU A 1 146 ? 4.115 -5.888 -13.090 1.00 98.94 146 LEU A O 1
ATOM 1166 N N . LEU A 1 147 ? 4.334 -5.622 -15.317 1.00 98.88 147 LEU A N 1
ATOM 1167 C CA . LEU A 1 147 ? 5.795 -5.659 -15.266 1.00 98.88 147 LEU A CA 1
ATOM 1168 C C . LEU A 1 147 ? 6.320 -4.229 -15.164 1.00 98.88 147 LEU A C 1
ATOM 1170 O O . LEU A 1 147 ? 6.104 -3.417 -16.065 1.00 98.88 147 LEU A O 1
ATOM 1174 N N . SER A 1 148 ? 6.998 -3.927 -14.063 1.00 98.88 148 SER A N 1
ATOM 1175 C CA . SER A 1 148 ? 7.611 -2.620 -13.851 1.00 98.88 148 SER A CA 1
ATOM 1176 C C . SER A 1 148 ? 8.939 -2.527 -14.598 1.00 98.88 148 SER A C 1
ATOM 1178 O O . SER A 1 148 ? 9.761 -3.443 -14.540 1.00 98.88 148 SER A O 1
ATOM 1180 N N . ILE A 1 149 ? 9.159 -1.400 -15.264 1.00 98.88 149 ILE A N 1
ATOM 1181 C CA . ILE A 1 149 ? 10.464 -0.929 -15.723 1.00 98.88 149 ILE A CA 1
ATOM 1182 C C . ILE A 1 149 ? 11.004 -0.020 -14.616 1.00 98.88 149 ILE A C 1
ATOM 1184 O O . ILE A 1 149 ? 10.334 0.938 -14.227 1.00 98.88 149 ILE A O 1
ATOM 1188 N N . ASP A 1 150 ? 12.193 -0.317 -14.095 1.00 98.44 150 ASP A N 1
ATOM 1189 C CA . ASP A 1 150 ? 12.865 0.563 -13.133 1.00 98.44 150 ASP A CA 1
ATOM 1190 C C . ASP A 1 150 ? 13.572 1.697 -13.890 1.00 98.44 150 ASP A C 1
ATOM 1192 O O . ASP A 1 150 ? 14.269 1.459 -14.876 1.00 98.44 150 ASP A O 1
ATOM 1196 N N . ARG A 1 151 ? 13.437 2.941 -13.423 1.00 98.38 151 ARG A N 1
ATOM 1197 C CA . ARG A 1 151 ? 14.072 4.129 -14.026 1.00 98.38 151 ARG A CA 1
ATOM 1198 C C . ARG A 1 151 ? 15.614 4.105 -14.051 1.00 98.38 151 ARG A C 1
ATOM 1200 O O . ARG A 1 151 ? 16.234 5.008 -14.610 1.00 98.38 151 ARG A O 1
ATOM 1207 N N . ARG A 1 152 ? 16.254 3.084 -13.473 1.00 96.94 152 ARG A N 1
ATOM 1208 C CA . ARG A 1 152 ? 17.691 2.778 -13.619 1.00 96.94 152 ARG A CA 1
ATOM 1209 C C . ARG A 1 152 ? 18.032 1.946 -14.865 1.00 96.94 152 ARG A C 1
ATOM 1211 O O . ARG A 1 152 ? 19.212 1.753 -15.147 1.00 96.94 152 ARG A O 1
ATOM 1218 N N . GLU A 1 153 ? 17.041 1.416 -15.578 1.00 97.81 153 GLU A N 1
ATOM 1219 C CA . GLU A 1 153 ? 17.236 0.570 -16.761 1.00 97.81 153 GLU A CA 1
ATOM 1220 C C . GLU A 1 153 ? 17.559 1.369 -18.036 1.00 97.81 153 GLU A C 1
ATOM 1222 O O . GLU A 1 153 ? 17.262 2.557 -18.152 1.00 97.81 153 GLU A O 1
ATOM 1227 N N . THR A 1 154 ? 18.150 0.694 -19.027 1.00 98.38 154 THR A N 1
ATOM 1228 C CA . THR A 1 154 ? 18.315 1.230 -20.389 1.00 98.38 154 THR A CA 1
ATOM 1229 C C . THR A 1 154 ? 17.082 0.945 -21.251 1.00 98.38 154 THR A C 1
ATOM 1231 O O . THR A 1 154 ? 16.256 0.094 -20.909 1.00 98.38 154 THR A O 1
ATOM 1234 N N . THR A 1 155 ? 16.981 1.598 -22.411 1.00 98.25 155 THR A N 1
ATOM 1235 C CA . THR A 1 155 ? 15.916 1.376 -23.404 1.00 98.25 155 THR A CA 1
ATOM 1236 C C . THR A 1 155 ? 15.802 -0.093 -23.826 1.00 98.25 155 THR A C 1
ATOM 1238 O O . THR A 1 155 ? 14.700 -0.613 -23.990 1.00 98.25 155 THR A O 1
ATOM 1241 N N . GLU A 1 156 ? 16.931 -0.788 -23.982 1.00 98.06 156 GLU A N 1
ATOM 1242 C CA . GLU A 1 156 ? 16.987 -2.195 -24.392 1.00 98.06 156 GLU A CA 1
ATOM 1243 C C . GLU A 1 156 ? 16.463 -3.104 -23.278 1.00 98.06 156 GLU A C 1
ATOM 1245 O O . GLU A 1 156 ? 15.619 -3.962 -23.530 1.00 98.06 156 GLU A O 1
ATOM 1250 N N . SER A 1 157 ? 16.898 -2.873 -22.034 1.00 98.19 157 SER A N 1
ATOM 1251 C CA . SER A 1 157 ? 16.427 -3.621 -20.863 1.00 98.19 157 SER A CA 1
ATOM 1252 C C . SER A 1 157 ? 14.932 -3.384 -20.613 1.00 98.19 157 SER A C 1
ATOM 1254 O O . SER A 1 157 ? 14.187 -4.335 -20.365 1.00 98.19 157 SER A O 1
ATOM 1256 N N . ALA A 1 158 ? 14.459 -2.146 -20.773 1.00 98.69 158 ALA A N 1
ATOM 1257 C CA . ALA A 1 158 ? 13.037 -1.815 -20.747 1.00 98.69 158 ALA A CA 1
ATOM 1258 C C . ALA A 1 158 ? 12.259 -2.568 -21.845 1.00 98.69 158 ALA A C 1
ATOM 1260 O O . ALA A 1 158 ? 11.206 -3.149 -21.579 1.00 98.69 158 ALA A O 1
ATOM 1261 N N . MET A 1 159 ? 12.805 -2.642 -23.063 1.00 98.75 159 MET A N 1
ATOM 1262 C CA . MET A 1 159 ? 12.217 -3.390 -24.178 1.00 98.75 159 MET A CA 1
ATOM 1263 C C . MET A 1 159 ? 12.181 -4.911 -23.929 1.00 98.75 159 MET A C 1
ATOM 1265 O O . MET A 1 159 ? 11.230 -5.569 -24.351 1.00 98.75 159 MET A O 1
ATOM 1269 N N . GLU A 1 160 ? 13.159 -5.487 -23.220 1.00 98.75 160 GLU A N 1
ATOM 1270 C CA . GLU A 1 160 ? 13.090 -6.882 -22.750 1.00 98.75 160 GLU A CA 1
ATOM 1271 C C . GLU A 1 160 ? 11.914 -7.101 -21.786 1.00 98.75 160 GLU A C 1
ATOM 1273 O O . GLU A 1 160 ? 11.194 -8.089 -21.925 1.00 98.75 160 GLU A O 1
ATOM 1278 N N . THR A 1 161 ? 11.677 -6.174 -20.847 1.00 98.88 161 THR A N 1
ATOM 1279 C CA . THR A 1 161 ? 10.514 -6.233 -19.939 1.00 98.88 161 THR A CA 1
ATOM 1280 C C . THR A 1 161 ? 9.200 -6.198 -20.725 1.00 98.88 161 THR A C 1
ATOM 1282 O O . THR A 1 161 ? 8.303 -6.993 -20.453 1.00 98.88 161 THR A O 1
ATOM 1285 N N . VAL A 1 162 ? 9.092 -5.332 -21.738 1.00 98.88 162 VAL A N 1
ATOM 1286 C CA . VAL A 1 162 ? 7.888 -5.229 -22.580 1.00 98.88 162 VAL A CA 1
ATOM 1287 C C . VAL A 1 162 ? 7.651 -6.496 -23.406 1.00 98.88 162 VAL A C 1
ATOM 1289 O O . VAL A 1 162 ? 6.529 -6.999 -23.447 1.00 98.88 162 VAL A O 1
ATOM 1292 N N . LYS A 1 163 ? 8.694 -7.058 -24.026 1.00 98.81 163 LYS A N 1
ATOM 1293 C CA . LYS A 1 163 ? 8.588 -8.324 -24.771 1.00 98.81 163 LYS A CA 1
ATOM 1294 C C . LYS A 1 163 ? 8.157 -9.475 -23.862 1.00 98.81 163 LYS A C 1
ATOM 1296 O O . LYS A 1 163 ? 7.226 -10.196 -24.208 1.00 98.81 163 LYS A O 1
ATOM 1301 N N . LEU A 1 164 ? 8.745 -9.581 -22.669 1.00 98.88 164 LEU A N 1
ATOM 1302 C CA . LEU A 1 164 ? 8.344 -10.576 -21.676 1.00 98.88 164 LEU A CA 1
ATOM 1303 C C . LEU A 1 164 ? 6.878 -10.406 -21.243 1.00 98.88 164 LEU A C 1
ATOM 1305 O O . LEU A 1 164 ? 6.177 -11.398 -21.071 1.00 98.88 164 LEU A O 1
ATOM 1309 N N . ALA A 1 165 ? 6.388 -9.169 -21.107 1.00 98.81 165 ALA A N 1
ATOM 1310 C CA . ALA A 1 165 ? 4.982 -8.919 -20.800 1.00 98.81 165 ALA A CA 1
ATOM 1311 C C . ALA A 1 165 ? 4.047 -9.411 -21.916 1.00 98.81 165 ALA A C 1
ATOM 1313 O O . ALA A 1 165 ? 3.042 -10.055 -21.622 1.00 98.81 165 ALA A O 1
ATOM 1314 N N . LEU A 1 166 ? 4.394 -9.172 -23.189 1.00 98.62 166 LEU A N 1
ATOM 1315 C CA . LEU A 1 166 ? 3.635 -9.669 -24.346 1.00 98.62 166 LEU A CA 1
ATOM 1316 C C . LEU A 1 166 ? 3.604 -11.203 -24.418 1.00 98.62 166 LEU A C 1
ATOM 1318 O O . LEU A 1 166 ? 2.569 -11.768 -24.781 1.00 98.62 166 LEU A O 1
ATOM 1322 N N . GLU A 1 167 ? 4.718 -11.849 -24.058 1.00 98.50 167 GLU A N 1
ATOM 1323 C CA . GLU A 1 167 ? 4.887 -13.307 -23.982 1.00 98.50 167 GLU A CA 1
ATOM 1324 C C . GLU A 1 167 ? 4.141 -13.962 -22.807 1.00 98.50 167 GLU A C 1
ATOM 1326 O O . GLU A 1 167 ? 3.961 -15.175 -22.830 1.00 98.50 167 GLU A O 1
ATOM 1331 N N . MET A 1 168 ? 3.737 -13.197 -21.784 1.00 98.31 168 MET A N 1
ATOM 1332 C CA . MET A 1 168 ? 3.114 -13.700 -20.544 1.00 98.31 168 MET A CA 1
ATOM 1333 C C . MET A 1 168 ? 1.662 -13.219 -20.343 1.00 98.31 168 MET A C 1
ATOM 1335 O O . MET A 1 168 ? 1.128 -13.251 -19.230 1.00 98.31 168 MET A O 1
ATOM 1339 N N . ARG A 1 169 ? 1.000 -12.766 -21.417 1.00 97.06 169 ARG A N 1
ATOM 1340 C CA . ARG A 1 169 ? -0.422 -12.359 -21.392 1.00 97.06 169 ARG A CA 1
ATOM 1341 C C . ARG A 1 169 ? -1.372 -13.523 -21.088 1.00 97.06 169 ARG A C 1
ATOM 1343 O O . ARG A 1 169 ? -2.408 -13.323 -20.464 1.00 97.06 169 ARG A O 1
ATOM 1350 N N . ASP A 1 170 ? -1.005 -14.740 -21.484 1.00 94.25 170 ASP A N 1
ATOM 1351 C CA . ASP A 1 170 ? -1.724 -15.986 -21.182 1.00 94.25 170 ASP A CA 1
ATOM 1352 C C . ASP A 1 170 ? -1.813 -16.266 -19.668 1.00 94.25 170 ASP A C 1
ATOM 1354 O O . ASP A 1 170 ? -2.846 -16.715 -19.164 1.00 94.25 170 ASP A O 1
ATOM 1358 N N . VAL A 1 171 ? -0.756 -15.919 -18.928 1.00 95.19 171 VAL A N 1
ATOM 1359 C CA . VAL A 1 171 ? -0.650 -16.047 -17.466 1.00 95.19 171 VAL A CA 1
ATOM 1360 C C . VAL A 1 171 ? -0.975 -14.754 -16.702 1.00 95.19 171 VAL A C 1
ATOM 1362 O O . VAL A 1 171 ? -0.548 -14.578 -15.560 1.00 95.19 171 VAL A O 1
ATOM 1365 N N . GLY A 1 172 ? -1.762 -13.863 -17.316 1.00 96.00 172 GLY A N 1
ATOM 1366 C CA . GLY A 1 172 ? -2.404 -12.734 -16.640 1.00 96.00 172 GLY A CA 1
ATOM 1367 C C . GLY A 1 172 ? -1.580 -11.450 -16.538 1.00 96.00 172 GLY A C 1
ATOM 1368 O O . GLY A 1 172 ? -1.924 -10.586 -15.725 1.00 96.00 172 GLY A O 1
ATOM 1369 N N . VAL A 1 173 ? -0.512 -11.288 -17.329 1.00 98.62 173 VAL A N 1
ATOM 1370 C CA . VAL A 1 173 ? 0.135 -9.976 -17.501 1.00 98.62 173 VAL A CA 1
ATOM 1371 C C . VAL A 1 173 ? -0.736 -9.085 -18.392 1.00 98.62 173 VAL A C 1
ATOM 1373 O O . VAL A 1 173 ? -1.057 -9.458 -19.516 1.00 98.62 173 VAL A O 1
ATOM 1376 N N . VAL A 1 174 ? -1.110 -7.900 -17.899 1.00 98.62 174 VAL A N 1
ATOM 1377 C CA . VAL A 1 174 ? -2.062 -6.987 -18.578 1.00 98.62 174 VAL A CA 1
ATOM 1378 C C . VAL A 1 174 ? -1.486 -5.612 -18.913 1.00 98.62 174 VAL A C 1
ATOM 1380 O O . VAL A 1 174 ? -2.134 -4.822 -19.605 1.00 98.62 174 VAL A O 1
ATOM 1383 N N . GLY A 1 175 ? -0.279 -5.304 -18.433 1.00 98.69 175 GLY A N 1
ATOM 1384 C CA . GLY A 1 175 ? 0.316 -3.994 -18.648 1.00 98.69 175 GLY A CA 1
ATOM 1385 C C . GLY A 1 175 ? 1.735 -3.808 -18.122 1.00 98.69 175 GLY A C 1
ATOM 1386 O O . GLY A 1 175 ? 2.360 -4.722 -17.578 1.00 98.69 175 GLY A O 1
ATOM 1387 N N . ILE A 1 176 ? 2.216 -2.581 -18.301 1.00 98.94 176 ILE A N 1
ATOM 1388 C CA . ILE A 1 176 ? 3.538 -2.090 -17.918 1.00 98.94 176 ILE A CA 1
ATOM 1389 C C . ILE A 1 176 ? 3.391 -0.927 -16.935 1.00 98.94 176 ILE A C 1
ATOM 1391 O O . ILE A 1 176 ? 2.464 -0.118 -17.029 1.00 98.94 176 ILE A O 1
ATOM 1395 N N . ASP A 1 177 ? 4.337 -0.855 -16.010 1.00 98.88 177 ASP A N 1
ATOM 1396 C CA . ASP A 1 177 ? 4.520 0.219 -15.038 1.00 98.88 177 ASP A CA 1
ATOM 1397 C C . ASP A 1 177 ? 5.898 0.870 -15.266 1.00 98.88 177 ASP A C 1
ATOM 1399 O O . ASP A 1 177 ? 6.858 0.165 -15.574 1.00 98.88 177 ASP A O 1
ATOM 1403 N N . LEU A 1 178 ? 6.017 2.194 -15.134 1.00 98.88 178 LEU A N 1
ATOM 1404 C CA . LEU A 1 178 ? 7.318 2.876 -15.035 1.00 98.88 178 LEU A CA 1
ATOM 1405 C C . LEU A 1 178 ? 7.455 3.437 -13.622 1.00 98.88 178 LEU A C 1
ATOM 1407 O O . LEU A 1 178 ? 6.677 4.312 -13.244 1.00 98.88 178 LEU A O 1
ATOM 1411 N N . SER A 1 179 ? 8.448 2.950 -12.881 1.00 98.06 179 SER A N 1
ATOM 1412 C CA . SER A 1 179 ? 8.641 3.240 -11.457 1.00 98.06 179 SER A CA 1
ATOM 1413 C C . SER A 1 179 ? 10.119 3.124 -11.046 1.00 98.06 179 SER A C 1
ATOM 1415 O O . SER A 1 179 ? 11.018 3.144 -11.887 1.00 98.06 179 SER A O 1
ATOM 1417 N N . GLY A 1 180 ? 10.416 3.061 -9.747 1.00 96.12 180 GLY A N 1
ATOM 1418 C CA . GLY A 1 180 ? 11.778 3.231 -9.231 1.00 96.12 180 GLY A CA 1
ATOM 1419 C C . GLY A 1 180 ? 12.091 4.705 -8.966 1.00 96.12 180 GLY A C 1
ATOM 1420 O O . GLY A 1 180 ? 11.189 5.531 -8.901 1.00 96.12 180 GLY A O 1
ATOM 1421 N N . ASN A 1 181 ? 13.366 5.047 -8.762 1.00 96.44 181 ASN A N 1
ATOM 1422 C CA . ASN A 1 181 ? 13.731 6.365 -8.234 1.00 96.44 181 ASN A CA 1
ATOM 1423 C C . ASN A 1 181 ? 13.399 7.508 -9.227 1.00 96.44 181 ASN A C 1
ATOM 1425 O O . ASN A 1 181 ? 14.042 7.579 -10.276 1.00 96.44 181 ASN A O 1
ATOM 1429 N N . PRO A 1 182 ? 12.478 8.440 -8.902 1.00 95.81 182 PRO A N 1
ATOM 1430 C CA . PRO A 1 182 ? 12.059 9.513 -9.808 1.00 95.81 182 PRO A CA 1
ATOM 1431 C C . PRO A 1 182 ? 13.112 10.623 -9.976 1.00 95.81 182 PRO A C 1
ATOM 1433 O O . PRO A 1 182 ? 12.942 11.511 -10.805 1.00 95.81 182 PRO A O 1
ATOM 1436 N N . LEU A 1 183 ? 14.211 10.581 -9.210 1.00 94.44 183 LEU A N 1
ATOM 1437 C CA . LEU A 1 183 ? 15.398 11.425 -9.401 1.00 94.44 183 LEU A CA 1
ATOM 1438 C C . LEU A 1 183 ? 16.421 10.806 -10.375 1.00 94.44 183 LEU A C 1
ATOM 1440 O O . LEU A 1 183 ? 17.508 11.355 -10.551 1.00 94.44 183 LEU A O 1
ATOM 1444 N N . VAL A 1 184 ? 16.116 9.643 -10.958 1.00 94.62 184 VAL A N 1
ATOM 1445 C CA . VAL A 1 184 ? 16.990 8.894 -11.870 1.00 94.62 184 VAL A CA 1
ATOM 1446 C C . VAL A 1 184 ? 16.248 8.613 -13.176 1.00 94.62 184 VAL A C 1
ATOM 1448 O O . VAL A 1 184 ? 15.029 8.437 -13.186 1.00 94.62 184 VAL A O 1
ATOM 1451 N N . GLY A 1 185 ? 16.999 8.553 -14.277 1.00 95.19 185 GLY A N 1
ATOM 1452 C CA . GLY A 1 185 ? 16.485 8.211 -15.600 1.00 95.19 185 GLY A CA 1
ATOM 1453 C C . GLY A 1 185 ? 15.725 9.354 -16.276 1.00 95.19 185 GLY A C 1
ATOM 1454 O O . GLY A 1 185 ? 14.959 10.083 -15.648 1.00 95.19 185 GLY A O 1
ATOM 1455 N N . GLU A 1 186 ? 15.918 9.474 -17.586 1.00 96.69 186 GLU A N 1
ATOM 1456 C CA . GLU A 1 186 ? 15.240 10.454 -18.436 1.00 96.69 186 GLU A CA 1
ATOM 1457 C C . GLU A 1 186 ? 14.024 9.816 -19.118 1.00 96.69 186 GLU A C 1
ATOM 1459 O O . GLU A 1 186 ? 14.102 8.693 -19.620 1.00 96.69 186 GLU A O 1
ATOM 1464 N N . TRP A 1 187 ? 12.908 10.545 -19.210 1.00 97.94 187 TRP A N 1
ATOM 1465 C CA . TRP A 1 187 ? 11.686 10.081 -19.887 1.00 97.94 187 TRP A CA 1
ATOM 1466 C C . TRP A 1 187 ? 11.928 9.561 -21.318 1.00 97.94 187 TRP A C 1
ATOM 1468 O O . TRP A 1 187 ? 11.319 8.578 -21.745 1.00 97.94 187 TRP A O 1
ATOM 1478 N N . SER A 1 188 ? 12.856 10.183 -22.051 1.00 97.94 188 SER A N 1
ATOM 1479 C CA . SER A 1 188 ? 13.230 9.802 -23.419 1.00 97.94 188 SER A CA 1
ATOM 1480 C C . SER A 1 188 ? 13.843 8.401 -23.538 1.00 97.94 188 SER A C 1
ATOM 1482 O O . SER A 1 188 ? 13.737 7.804 -24.607 1.00 97.94 188 SER A O 1
ATOM 1484 N N . THR A 1 189 ? 14.426 7.852 -22.467 1.00 98.44 189 THR A N 1
ATOM 1485 C CA . THR A 1 189 ? 14.926 6.466 -22.419 1.00 98.44 189 THR A CA 1
ATOM 1486 C C . THR A 1 189 ? 13.775 5.459 -22.448 1.00 98.44 189 THR A C 1
ATOM 1488 O O . THR A 1 189 ? 13.851 4.431 -23.115 1.00 98.44 189 THR A O 1
ATOM 1491 N N . PHE A 1 190 ? 12.677 5.752 -21.747 1.00 98.69 190 PHE A N 1
ATOM 1492 C CA . PHE A 1 190 ? 11.580 4.798 -21.547 1.00 98.69 190 PHE A CA 1
ATOM 1493 C C . PHE A 1 190 ? 10.467 4.939 -22.585 1.00 98.69 190 PHE A C 1
ATOM 1495 O O . PHE A 1 190 ? 9.820 3.946 -22.921 1.00 98.69 190 PHE A O 1
ATOM 1502 N N . LEU A 1 191 ? 10.278 6.142 -23.141 1.00 98.69 191 LEU A N 1
ATOM 1503 C CA . LEU A 1 191 ? 9.260 6.433 -24.153 1.00 98.69 191 LEU A CA 1
ATOM 1504 C C . LEU A 1 191 ? 9.227 5.417 -25.321 1.00 98.69 191 LEU A C 1
ATOM 1506 O O . LEU A 1 191 ? 8.129 4.962 -25.632 1.00 98.69 191 LEU A O 1
ATOM 1510 N N . PRO A 1 192 ? 10.348 4.980 -25.940 1.00 98.75 192 PRO A N 1
ATOM 1511 C CA . PRO A 1 192 ? 10.301 3.999 -27.031 1.00 98.75 192 PRO A CA 1
ATOM 1512 C C . PRO A 1 192 ? 9.749 2.630 -26.606 1.00 98.75 192 PRO A C 1
ATOM 1514 O O . PRO A 1 192 ? 8.993 2.011 -27.352 1.00 98.75 192 PRO A O 1
ATOM 1517 N N . ALA A 1 193 ? 10.096 2.159 -25.403 1.00 98.81 193 ALA A N 1
ATOM 1518 C CA . ALA A 1 193 ? 9.606 0.886 -24.872 1.00 98.81 193 ALA A CA 1
ATOM 1519 C C . ALA A 1 193 ? 8.129 0.978 -24.456 1.00 98.81 193 ALA A C 1
ATOM 1521 O O . ALA A 1 193 ? 7.340 0.091 -24.777 1.00 98.81 193 ALA A O 1
ATOM 1522 N N . LEU A 1 194 ? 7.734 2.076 -23.806 1.00 98.88 194 LEU A N 1
ATOM 1523 C CA . LEU A 1 194 ? 6.348 2.331 -23.406 1.00 98.88 194 LEU A CA 1
ATOM 1524 C C . LEU A 1 194 ? 5.423 2.528 -24.615 1.00 98.88 194 LEU A C 1
ATOM 1526 O O . LEU A 1 194 ? 4.294 2.038 -24.602 1.00 98.88 194 LEU A O 1
ATOM 1530 N N . GLN A 1 195 ? 5.901 3.190 -25.673 1.00 98.81 195 GLN A N 1
ATOM 1531 C CA . GLN A 1 195 ? 5.177 3.310 -26.936 1.00 98.81 195 GLN A CA 1
ATOM 1532 C C . GLN A 1 195 ? 5.011 1.938 -27.596 1.00 98.81 195 GLN A C 1
ATOM 1534 O O . GLN A 1 195 ? 3.885 1.557 -27.894 1.00 98.81 195 GLN A O 1
ATOM 1539 N N . PHE A 1 196 ? 6.081 1.140 -27.709 1.00 98.88 196 PHE A N 1
ATOM 1540 C CA . PHE A 1 196 ? 5.992 -0.221 -28.250 1.00 98.88 196 PHE A CA 1
ATOM 1541 C C . PHE A 1 196 ? 5.033 -1.119 -27.446 1.00 98.88 196 PHE A C 1
ATOM 1543 O O . PHE A 1 196 ? 4.280 -1.889 -28.037 1.00 98.88 196 PHE A O 1
ATOM 1550 N N . ALA A 1 197 ? 5.006 -1.001 -26.114 1.00 98.81 197 ALA A N 1
ATOM 1551 C CA . ALA A 1 197 ? 4.036 -1.702 -25.272 1.00 98.81 197 ALA A CA 1
ATOM 1552 C C . ALA A 1 197 ? 2.590 -1.297 -25.611 1.00 98.81 197 ALA A C 1
ATOM 1554 O O . ALA A 1 197 ? 1.737 -2.159 -25.826 1.00 98.81 197 ALA A O 1
ATOM 1555 N N . LYS A 1 198 ? 2.335 0.013 -25.706 1.00 98.50 198 LYS A N 1
ATOM 1556 C CA . LYS A 1 198 ? 1.017 0.585 -26.004 1.00 98.50 198 LYS A CA 1
ATOM 1557 C C . LYS A 1 198 ? 0.523 0.235 -27.411 1.00 98.50 198 LYS A C 1
ATOM 1559 O O . LYS A 1 198 ? -0.652 -0.068 -27.575 1.00 98.50 198 LYS A O 1
ATOM 1564 N N . ASP A 1 199 ? 1.422 0.221 -28.393 1.00 98.75 199 ASP A N 1
ATOM 1565 C CA . ASP A 1 199 ? 1.141 -0.162 -29.784 1.00 98.75 199 ASP A CA 1
ATOM 1566 C C . ASP A 1 199 ? 0.856 -1.671 -29.945 1.00 98.75 199 ASP A C 1
ATOM 1568 O O . ASP A 1 199 ? 0.400 -2.101 -31.001 1.00 98.75 199 ASP A O 1
ATOM 1572 N N . ASN A 1 200 ? 1.117 -2.479 -28.908 1.00 98.69 200 ASN A N 1
ATOM 1573 C CA . ASN A 1 200 ? 0.821 -3.916 -28.840 1.00 98.69 200 ASN A CA 1
ATOM 1574 C C . ASN A 1 200 ? -0.249 -4.243 -27.770 1.00 98.69 200 ASN A C 1
ATOM 1576 O O . ASN A 1 200 ? -0.251 -5.337 -27.194 1.00 98.69 200 ASN A O 1
ATOM 1580 N N . ASP A 1 201 ? -1.146 -3.289 -27.500 1.00 98.19 201 ASP A N 1
ATOM 1581 C CA . ASP A 1 201 ? -2.314 -3.405 -26.613 1.00 98.19 201 ASP A CA 1
ATOM 1582 C C . ASP A 1 201 ? -2.009 -3.726 -25.132 1.00 98.19 201 ASP A C 1
ATOM 1584 O O . ASP A 1 201 ? -2.896 -4.149 -24.386 1.00 98.19 201 ASP A O 1
ATOM 1588 N N . LEU A 1 202 ? -0.776 -3.503 -24.656 1.00 98.69 202 LEU A N 1
ATOM 1589 C CA . LEU A 1 202 ? -0.507 -3.502 -23.215 1.00 98.69 202 LEU A CA 1
ATOM 1590 C C . LEU A 1 202 ? -0.977 -2.185 -22.594 1.00 98.69 202 LEU A C 1
ATOM 1592 O O . LEU A 1 202 ? -0.647 -1.087 -23.055 1.00 98.69 202 LEU A O 1
ATOM 1596 N N . HIS A 1 203 ? -1.700 -2.291 -21.481 1.00 98.88 203 HIS A N 1
ATOM 1597 C CA . HIS A 1 203 ? -2.048 -1.122 -20.689 1.00 98.88 203 HIS A CA 1
ATOM 1598 C C . HIS A 1 203 ? -0.799 -0.532 -20.022 1.00 98.88 203 HIS A C 1
ATOM 1600 O O . HIS A 1 203 ? 0.166 -1.236 -19.737 1.00 98.88 203 HIS A O 1
ATOM 1606 N N . ILE A 1 204 ? -0.824 0.771 -19.742 1.00 98.94 204 ILE A N 1
ATOM 1607 C CA . ILE A 1 204 ? 0.329 1.510 -19.211 1.00 98.94 204 ILE A CA 1
ATOM 1608 C C . ILE A 1 204 ? -0.125 2.334 -18.012 1.00 98.94 204 ILE A C 1
ATOM 1610 O O . ILE A 1 204 ? -1.049 3.140 -18.150 1.00 98.94 204 ILE A O 1
ATOM 1614 N N . THR A 1 205 ? 0.546 2.173 -16.876 1.00 98.94 205 THR A N 1
ATOM 1615 C CA . THR A 1 205 ? 0.508 3.128 -15.761 1.00 98.94 205 THR A CA 1
ATOM 1616 C C . THR A 1 205 ? 1.899 3.730 -15.563 1.00 98.94 205 THR A C 1
ATOM 1618 O O . THR A 1 205 ? 2.899 3.078 -15.859 1.00 98.94 205 THR A O 1
ATOM 1621 N N . LEU A 1 206 ? 1.979 4.988 -15.134 1.00 98.94 206 LEU A N 1
ATOM 1622 C CA . LEU A 1 206 ? 3.248 5.694 -14.923 1.00 98.94 206 LEU A CA 1
ATOM 1623 C C . LEU A 1 206 ? 3.258 6.344 -13.543 1.00 98.94 206 LEU A C 1
ATOM 1625 O O . LEU A 1 206 ? 2.351 7.121 -13.232 1.00 98.94 206 LEU A O 1
ATOM 1629 N N . HIS A 1 207 ? 4.306 6.120 -12.755 1.00 98.81 207 HIS A N 1
ATOM 1630 C CA . HIS A 1 207 ? 4.612 6.992 -11.624 1.00 98.81 207 HIS A CA 1
ATOM 1631 C C . HIS A 1 207 ? 4.944 8.386 -12.158 1.00 98.81 207 HIS A C 1
ATOM 1633 O O . HIS A 1 207 ? 5.880 8.553 -12.940 1.00 98.81 207 HIS A O 1
ATOM 1639 N N . CYS A 1 208 ? 4.150 9.389 -11.780 1.00 98.69 208 CYS A N 1
ATOM 1640 C CA . CYS A 1 208 ? 4.211 10.714 -12.390 1.00 98.69 208 CYS A CA 1
ATOM 1641 C C . CYS A 1 208 ? 4.129 11.804 -11.319 1.00 98.69 208 CYS A C 1
ATOM 1643 O O . CYS A 1 208 ? 3.206 11.828 -10.507 1.00 98.69 208 CYS A O 1
ATOM 1645 N N . GLY A 1 209 ? 5.072 12.748 -11.330 1.00 98.25 209 GLY A N 1
ATOM 1646 C CA . GLY A 1 209 ? 5.054 13.897 -10.418 1.00 98.25 209 GLY A CA 1
ATOM 1647 C C . GLY A 1 209 ? 5.272 13.559 -8.938 1.00 98.25 209 GLY A C 1
ATOM 1648 O O . GLY A 1 209 ? 4.783 14.289 -8.080 1.00 98.25 209 GLY A O 1
ATOM 1649 N N . GLU A 1 210 ? 6.001 12.485 -8.619 1.00 97.19 210 GLU A N 1
ATOM 1650 C CA . GLU A 1 210 ? 6.498 12.202 -7.256 1.00 97.19 210 GLU A CA 1
ATOM 1651 C C . GLU A 1 210 ? 7.506 13.246 -6.748 1.00 97.19 210 GLU A C 1
ATOM 1653 O O . GLU A 1 210 ? 7.685 13.397 -5.540 1.00 97.19 210 GLU A O 1
ATOM 1658 N N . VAL A 1 211 ? 8.142 13.970 -7.675 1.00 97.12 211 VAL A N 1
ATOM 1659 C CA . VAL A 1 211 ? 9.068 15.089 -7.451 1.00 97.12 211 VAL A CA 1
ATOM 1660 C C . VAL A 1 211 ? 8.753 16.231 -8.436 1.00 97.12 211 VAL A C 1
ATOM 1662 O O . VAL A 1 211 ? 8.120 15.983 -9.469 1.00 97.12 211 VAL A O 1
ATOM 1665 N N . PRO A 1 212 ? 9.190 17.480 -8.181 1.00 98.00 212 PRO A N 1
ATOM 1666 C CA . PRO A 1 212 ? 8.986 18.591 -9.113 1.00 98.00 212 PRO A CA 1
ATOM 1667 C C . PRO A 1 212 ? 9.744 18.411 -10.443 1.00 98.00 212 PRO A C 1
ATOM 1669 O O . PRO A 1 212 ? 10.925 18.735 -10.541 1.00 98.00 212 PRO A O 1
ATOM 1672 N N . ASN A 1 213 ? 9.059 17.956 -11.497 1.00 97.75 213 ASN A N 1
ATOM 1673 C CA . ASN A 1 213 ? 9.616 17.881 -12.855 1.00 97.75 213 ASN A CA 1
ATOM 1674 C C . ASN A 1 213 ? 8.567 18.255 -13.930 1.00 97.75 213 ASN A C 1
ATOM 1676 O O . ASN A 1 213 ? 7.971 17.373 -14.547 1.00 97.75 213 ASN A O 1
ATOM 1680 N N . PRO A 1 214 ? 8.321 19.559 -14.188 1.00 97.25 214 PRO A N 1
ATOM 1681 C CA . PRO A 1 214 ? 7.236 19.996 -15.075 1.00 97.25 214 PRO A CA 1
ATOM 1682 C C . PRO A 1 214 ? 7.355 19.493 -16.520 1.00 97.25 214 PRO A C 1
ATOM 1684 O O . PRO A 1 214 ? 6.346 19.205 -17.156 1.00 97.25 214 PRO A O 1
ATOM 1687 N N . LYS A 1 215 ? 8.582 19.359 -17.049 1.00 97.75 215 LYS A N 1
ATOM 1688 C CA . LYS A 1 215 ? 8.800 18.869 -18.421 1.00 97.75 215 LYS A CA 1
ATOM 1689 C C . LYS A 1 215 ? 8.407 17.401 -18.557 1.00 97.75 215 LYS A C 1
ATOM 1691 O O . LYS A 1 215 ? 7.750 17.036 -19.526 1.00 97.75 215 LYS A O 1
ATOM 1696 N N . GLU A 1 216 ? 8.798 16.580 -17.586 1.00 98.38 216 GLU A N 1
ATOM 1697 C CA . GLU A 1 216 ? 8.447 15.163 -17.564 1.00 98.38 216 GLU A CA 1
ATOM 1698 C C . GLU A 1 216 ? 6.956 14.949 -17.318 1.00 98.38 216 GLU A C 1
ATOM 1700 O O . GLU A 1 216 ? 6.340 14.195 -18.062 1.00 98.38 216 GLU A O 1
ATOM 1705 N N . ILE A 1 217 ? 6.357 15.651 -16.347 1.00 98.81 217 ILE A N 1
ATOM 1706 C CA . ILE A 1 217 ? 4.920 15.545 -16.054 1.00 98.81 217 ILE A CA 1
ATOM 1707 C C . ILE A 1 217 ? 4.097 15.848 -17.314 1.00 98.81 217 ILE A C 1
ATOM 1709 O O . ILE A 1 217 ? 3.237 15.056 -17.699 1.00 98.81 217 ILE A O 1
ATOM 1713 N N . GLN A 1 218 ? 4.400 16.946 -18.013 1.00 98.69 218 GLN A N 1
ATOM 1714 C CA . GLN A 1 218 ? 3.720 17.296 -19.261 1.00 98.69 218 GLN A CA 1
ATOM 1715 C C . GLN A 1 218 ? 3.923 16.231 -20.352 1.00 98.69 218 GLN A C 1
ATOM 1717 O O . GLN A 1 218 ? 2.947 15.831 -20.986 1.00 98.69 218 GLN A O 1
ATOM 1722 N N . ALA A 1 219 ? 5.145 15.714 -20.531 1.00 98.69 219 ALA A N 1
ATOM 1723 C CA . ALA A 1 219 ? 5.439 14.679 -21.526 1.00 98.69 219 ALA A CA 1
ATOM 1724 C C . ALA A 1 219 ? 4.756 13.329 -21.220 1.00 98.69 219 ALA A C 1
ATOM 1726 O O . ALA A 1 219 ? 4.236 12.681 -22.131 1.00 98.69 219 ALA A O 1
ATOM 1727 N N . MET A 1 220 ? 4.694 12.929 -19.946 1.00 98.81 220 MET A N 1
ATOM 1728 C CA . MET A 1 220 ? 3.951 11.752 -19.487 1.00 98.81 220 MET A CA 1
ATOM 1729 C C . MET A 1 220 ? 2.442 11.920 -19.701 1.00 98.81 220 MET A C 1
ATOM 1731 O O . MET A 1 220 ? 1.780 10.985 -20.145 1.00 98.81 220 MET A O 1
ATOM 1735 N N . LEU A 1 221 ? 1.881 13.108 -19.449 1.00 98.75 221 LEU A N 1
ATOM 1736 C CA . LEU A 1 221 ? 0.467 13.382 -19.724 1.00 98.75 221 LEU A CA 1
ATOM 1737 C C . LEU A 1 221 ? 0.159 13.372 -21.230 1.00 98.75 221 LEU A C 1
ATOM 1739 O O . LEU A 1 221 ? -0.865 12.818 -21.631 1.00 98.75 221 LEU A O 1
ATOM 1743 N N . ASP A 1 222 ? 1.039 13.924 -22.069 1.00 98.69 222 ASP A N 1
ATOM 1744 C CA . ASP A 1 222 ? 0.871 13.942 -23.531 1.00 98.69 222 ASP A CA 1
ATOM 1745 C C . ASP A 1 222 ? 1.000 12.553 -24.175 1.00 98.69 222 ASP A C 1
ATOM 1747 O O . ASP A 1 222 ? 0.320 12.273 -25.165 1.00 98.69 222 ASP A O 1
ATOM 1751 N N . PHE A 1 223 ? 1.764 11.642 -23.562 1.00 98.81 223 PHE A N 1
ATOM 1752 C CA . PHE A 1 223 ? 1.766 10.217 -23.908 1.00 98.81 223 PHE A CA 1
ATOM 1753 C C . PHE A 1 223 ? 0.415 9.524 -23.637 1.00 98.81 223 PHE A C 1
ATOM 1755 O O . PHE A 1 223 ? 0.129 8.476 -24.223 1.00 98.81 223 PHE A O 1
ATOM 1762 N N . LYS A 1 224 ? -0.450 10.109 -22.795 1.00 98.75 224 LYS A N 1
ATOM 1763 C CA . LYS A 1 224 ? -1.779 9.589 -22.418 1.00 98.75 224 LYS A CA 1
ATOM 1764 C C . LYS A 1 224 ? -1.723 8.128 -21.946 1.00 98.75 224 LYS A C 1
ATOM 1766 O O . LYS A 1 224 ? -2.257 7.250 -22.638 1.00 98.75 224 LYS A O 1
ATOM 1771 N N . PRO A 1 225 ? -1.046 7.833 -20.822 1.00 98.81 225 PRO A N 1
ATOM 1772 C CA . PRO A 1 225 ? -1.090 6.514 -20.207 1.00 98.81 225 PRO A CA 1
ATOM 1773 C C . PRO A 1 225 ? -2.520 6.186 -19.764 1.00 98.81 225 PRO A C 1
ATOM 1775 O O . PRO A 1 225 ? -3.376 7.063 -19.636 1.00 98.81 225 PRO A O 1
ATOM 1778 N N . HIS A 1 226 ? -2.779 4.907 -19.519 1.00 98.88 226 HIS A N 1
ATOM 1779 C CA . HIS A 1 226 ? -4.100 4.432 -19.126 1.00 98.88 226 HIS A CA 1
ATOM 1780 C C . HIS A 1 226 ? -4.426 4.774 -17.664 1.00 98.88 226 HIS A C 1
ATOM 1782 O O . HIS A 1 226 ? -5.602 4.898 -17.333 1.00 98.88 226 HIS A O 1
ATOM 1788 N N . ARG A 1 227 ? -3.403 4.959 -16.814 1.00 98.94 227 ARG A N 1
ATOM 1789 C CA . ARG A 1 227 ? -3.459 5.531 -15.452 1.00 98.94 227 ARG A CA 1
ATOM 1790 C C . ARG A 1 227 ? -2.147 6.261 -15.127 1.00 98.94 227 ARG A C 1
ATOM 1792 O O . ARG A 1 227 ? -1.167 6.108 -15.853 1.00 98.94 227 ARG A O 1
ATOM 1799 N N . ILE A 1 228 ? -2.119 7.024 -14.035 1.00 98.94 228 ILE A N 1
ATOM 1800 C CA . ILE A 1 228 ? -0.876 7.501 -13.402 1.00 98.94 228 ILE A CA 1
ATOM 1801 C C . ILE A 1 228 ? -0.887 7.247 -11.893 1.00 98.94 228 ILE A C 1
ATOM 1803 O O . ILE A 1 228 ? -1.955 7.248 -11.284 1.00 98.94 228 ILE A O 1
ATOM 1807 N N . GLY A 1 229 ? 0.290 7.097 -11.289 1.00 98.81 229 GLY A N 1
ATOM 1808 C CA . GLY A 1 229 ? 0.486 7.038 -9.842 1.00 98.81 229 GLY A CA 1
ATOM 1809 C C . GLY A 1 229 ? 0.963 8.361 -9.238 1.00 98.81 229 GLY A C 1
ATOM 1810 O O . GLY A 1 229 ? 1.705 9.117 -9.869 1.00 98.81 229 GLY A O 1
ATOM 1811 N N . HIS A 1 230 ? 0.566 8.599 -7.987 1.00 98.62 230 HIS A N 1
ATOM 1812 C CA . HIS A 1 230 ? 0.979 9.701 -7.104 1.00 98.62 230 HIS A CA 1
ATOM 1813 C C . HIS A 1 230 ? 0.516 11.115 -7.491 1.00 98.62 230 HIS A C 1
ATOM 1815 O O . HIS A 1 230 ? -0.260 11.688 -6.740 1.00 98.62 230 HIS A O 1
ATOM 1821 N N . ALA A 1 231 ? 0.996 11.722 -8.582 1.00 98.62 231 ALA A N 1
ATOM 1822 C CA . ALA A 1 231 ? 0.673 13.107 -8.983 1.00 98.62 231 ALA A CA 1
ATOM 1823 C C . ALA A 1 231 ? 0.895 14.198 -7.897 1.00 98.62 231 ALA A C 1
ATOM 1825 O O . ALA A 1 231 ? 0.158 15.182 -7.821 1.00 98.62 231 ALA A O 1
ATOM 1826 N N . CYS A 1 232 ? 1.910 14.050 -7.036 1.00 98.25 232 CYS A N 1
ATOM 1827 C CA . CYS A 1 232 ? 2.118 14.921 -5.867 1.00 98.25 232 CYS A CA 1
ATOM 1828 C C . CYS A 1 232 ? 2.449 16.383 -6.211 1.00 98.25 232 CYS A C 1
ATOM 1830 O O . CYS A 1 232 ? 1.890 17.294 -5.606 1.00 98.25 232 CYS A O 1
ATOM 1832 N N . PHE A 1 233 ? 3.345 16.608 -7.176 1.00 98.31 233 PHE A N 1
ATOM 1833 C CA . PHE A 1 233 ? 3.903 17.927 -7.514 1.00 98.31 233 PHE A CA 1
ATOM 1834 C C . PHE A 1 233 ? 3.315 18.541 -8.798 1.00 98.31 233 PHE A C 1
ATOM 1836 O O . PHE A 1 233 ? 3.973 19.331 -9.477 1.00 98.31 233 PHE A O 1
ATOM 1843 N N . PHE A 1 234 ? 2.076 18.177 -9.137 1.00 98.50 234 PHE A N 1
ATOM 1844 C CA . PHE A 1 234 ? 1.335 18.744 -10.266 1.00 98.50 234 PHE A CA 1
ATOM 1845 C C . PHE A 1 234 ? 0.938 20.207 -10.010 1.00 98.50 234 PHE A C 1
ATOM 1847 O O . PHE A 1 234 ? 0.447 20.564 -8.936 1.00 98.50 234 PHE A O 1
ATOM 1854 N N . LYS A 1 235 ? 1.087 21.038 -11.041 1.00 97.50 235 LYS A N 1
ATOM 1855 C CA . LYS A 1 235 ? 0.598 22.419 -11.130 1.00 97.50 235 LYS A CA 1
ATOM 1856 C C . LYS A 1 235 ? -0.765 22.482 -11.824 1.00 97.50 235 LYS A C 1
ATOM 1858 O O . LYS A 1 235 ? -1.239 21.502 -12.395 1.00 97.50 235 LYS A O 1
ATOM 1863 N N . ASP A 1 236 ? -1.381 23.662 -11.845 1.00 97.62 236 ASP A N 1
ATOM 1864 C CA . ASP A 1 236 ? -2.700 23.888 -12.459 1.00 97.62 236 ASP A CA 1
ATOM 1865 C C . ASP A 1 236 ? -2.769 23.487 -13.945 1.00 97.62 236 ASP A C 1
ATOM 1867 O O . ASP A 1 236 ? -3.786 22.957 -14.400 1.00 97.62 236 ASP A O 1
ATOM 1871 N N . GLU A 1 237 ? -1.683 23.682 -14.697 1.00 97.81 237 GLU A N 1
ATOM 1872 C CA . GLU A 1 237 ? -1.548 23.248 -16.096 1.00 97.81 237 GLU A CA 1
ATOM 1873 C C . GLU A 1 237 ? -1.547 21.714 -16.240 1.00 97.81 237 GLU A C 1
ATOM 1875 O O . GLU A 1 237 ? -2.220 21.173 -17.125 1.00 97.81 237 GLU A O 1
ATOM 1880 N N . ASP A 1 238 ? -0.885 21.005 -15.320 1.00 98.62 238 ASP A N 1
ATOM 1881 C CA . ASP A 1 238 ? -0.869 19.540 -15.252 1.00 98.62 238 ASP A CA 1
ATOM 1882 C C . ASP A 1 238 ? -2.259 19.008 -14.865 1.00 98.62 238 ASP A C 1
ATOM 1884 O O . ASP A 1 238 ? -2.812 18.139 -15.542 1.00 98.62 238 ASP A O 1
ATOM 1888 N N . TRP A 1 239 ? -2.881 19.585 -13.828 1.00 98.56 239 TRP A N 1
ATOM 1889 C CA . TRP A 1 239 ? -4.231 19.224 -13.381 1.00 98.56 239 TRP A CA 1
ATOM 1890 C C . TRP A 1 239 ? -5.292 19.462 -14.457 1.00 98.56 239 TRP A C 1
ATOM 1892 O O . TRP A 1 239 ? -6.213 18.654 -14.603 1.00 98.56 239 TRP A O 1
ATOM 1902 N N . THR A 1 240 ? -5.176 20.552 -15.217 1.00 98.56 240 THR A N 1
ATOM 1903 C CA . THR A 1 240 ? -6.094 20.875 -16.318 1.00 98.56 240 THR A CA 1
ATOM 1904 C C . THR A 1 240 ? -5.966 19.855 -17.449 1.00 98.56 240 THR A C 1
ATOM 1906 O O . THR A 1 240 ? -6.978 19.313 -17.905 1.00 98.56 240 THR A O 1
ATOM 1909 N N . LYS A 1 241 ? -4.732 19.524 -17.857 1.00 98.62 241 LYS A N 1
ATOM 1910 C CA . LYS A 1 241 ? -4.459 18.505 -18.883 1.00 98.62 241 LYS A CA 1
ATOM 1911 C C . LYS A 1 241 ? -4.931 17.113 -18.437 1.00 98.62 241 LYS A C 1
ATOM 1913 O O . LYS A 1 241 ? -5.660 16.455 -19.178 1.00 98.62 241 LYS A O 1
ATOM 1918 N N . LEU A 1 242 ? -4.627 16.709 -17.201 1.00 98.69 242 LEU A N 1
ATOM 1919 C CA . LEU A 1 242 ? -5.069 15.442 -16.605 1.00 98.69 242 LEU A CA 1
ATOM 1920 C C . LEU A 1 242 ? -6.599 15.293 -16.613 1.00 98.69 242 LEU A C 1
ATOM 1922 O O . LEU A 1 242 ? -7.123 14.270 -17.059 1.00 98.69 242 LEU A O 1
ATOM 1926 N N . LYS A 1 243 ? -7.323 16.317 -16.138 1.00 98.50 243 LYS A N 1
ATOM 1927 C CA . LYS A 1 243 ? -8.796 16.317 -16.073 1.00 98.50 243 LYS A CA 1
ATOM 1928 C C . LYS A 1 243 ? -9.427 16.267 -17.466 1.00 98.50 243 LYS A C 1
ATOM 1930 O O . LYS A 1 243 ? -10.412 15.551 -17.648 1.00 98.50 243 LYS A O 1
ATOM 1935 N N . SER A 1 244 ? -8.827 16.950 -18.445 1.00 98.50 244 SER A N 1
ATOM 1936 C CA . SER A 1 244 ? -9.220 16.895 -19.861 1.00 98.50 244 SER A CA 1
ATOM 1937 C C . SER A 1 244 ? -9.038 15.493 -20.460 1.00 98.50 244 SER A C 1
ATOM 1939 O O . SER A 1 244 ? -9.958 14.955 -21.073 1.00 98.50 244 SER A O 1
ATOM 1941 N N . PHE A 1 245 ? -7.891 14.849 -20.217 1.00 98.44 245 PHE A N 1
ATOM 1942 C CA . PHE A 1 245 ? -7.607 13.495 -20.711 1.00 98.44 245 PHE A CA 1
ATOM 1943 C C . PHE A 1 245 ? -8.286 12.375 -19.903 1.00 98.44 245 PHE A C 1
ATOM 1945 O O . PHE A 1 245 ? -8.247 11.222 -20.323 1.00 98.44 245 PHE A O 1
ATOM 1952 N N . ARG A 1 246 ? -8.932 12.694 -18.769 1.00 98.31 246 ARG A N 1
ATOM 1953 C CA . ARG A 1 246 ? -9.685 11.756 -17.908 1.00 98.31 246 ARG A CA 1
ATOM 1954 C C . ARG A 1 246 ? -8.868 10.559 -17.387 1.00 98.31 246 ARG A C 1
ATOM 1956 O O . ARG A 1 246 ? -9.455 9.560 -16.978 1.00 98.31 246 ARG A O 1
ATOM 1963 N N . ILE A 1 247 ? -7.541 10.685 -17.339 1.00 98.81 247 ILE A N 1
ATOM 1964 C CA . ILE A 1 247 ? -6.612 9.634 -16.895 1.00 98.81 247 ILE A CA 1
ATOM 1965 C C . ILE A 1 247 ? -6.806 9.378 -15.385 1.00 98.81 247 ILE A C 1
ATOM 1967 O O . ILE A 1 247 ? -6.634 10.317 -14.603 1.00 98.81 247 ILE A O 1
ATOM 1971 N N . PRO A 1 248 ? -7.163 8.157 -14.943 1.00 98.88 248 PRO A N 1
ATOM 1972 C CA . PRO A 1 248 ? -7.301 7.822 -13.528 1.00 98.88 248 PRO A CA 1
ATOM 1973 C C . PRO A 1 248 ? -6.002 7.969 -12.734 1.00 98.88 248 PRO A C 1
ATOM 1975 O O . PRO A 1 248 ? -4.928 7.631 -13.232 1.00 98.88 248 PRO A O 1
ATOM 1978 N N . VAL A 1 249 ? -6.126 8.410 -11.479 1.00 98.94 249 VAL A N 1
ATOM 1979 C CA . VAL A 1 249 ? -4.995 8.541 -10.545 1.00 98.94 249 VAL A CA 1
ATOM 1980 C C . VAL A 1 249 ? -5.018 7.432 -9.491 1.00 98.94 249 VAL A C 1
ATOM 1982 O O . VAL A 1 249 ? -6.018 7.238 -8.795 1.00 98.94 249 VAL A O 1
ATOM 1985 N N . GLU A 1 250 ? -3.906 6.718 -9.364 1.00 98.94 250 GLU A N 1
ATOM 1986 C CA . GLU A 1 250 ? -3.603 5.778 -8.287 1.00 98.94 250 GLU A CA 1
ATOM 1987 C C . GLU A 1 250 ? -3.097 6.602 -7.087 1.00 98.94 250 GLU A C 1
ATOM 1989 O O . GLU A 1 250 ? -2.017 7.192 -7.124 1.00 98.94 250 GLU A O 1
ATOM 1994 N N . ILE A 1 251 ? -3.936 6.720 -6.055 1.00 98.88 251 ILE A N 1
ATOM 1995 C CA . ILE A 1 251 ? -3.729 7.580 -4.884 1.00 98.88 251 ILE A CA 1
ATOM 1996 C C . ILE A 1 251 ? -3.152 6.754 -3.739 1.00 98.88 251 ILE A C 1
ATOM 1998 O O . ILE A 1 251 ? -3.799 5.816 -3.269 1.00 98.88 251 ILE A O 1
ATOM 2002 N N . CYS A 1 252 ? -1.985 7.161 -3.247 1.00 98.75 252 CYS A N 1
ATOM 2003 C CA . CYS A 1 252 ? -1.192 6.417 -2.272 1.00 98.75 252 CYS A CA 1
ATOM 2004 C C . CYS A 1 252 ? -0.994 7.257 -0.998 1.00 98.75 252 CYS A C 1
ATOM 2006 O O . CYS A 1 252 ? 0.090 7.795 -0.770 1.00 98.75 252 CYS A O 1
ATOM 2008 N N . LEU A 1 253 ? -2.057 7.415 -0.193 1.00 98.69 253 LEU A N 1
ATOM 2009 C CA . LEU A 1 253 ? -2.119 8.424 0.877 1.00 98.69 253 LEU A CA 1
ATOM 2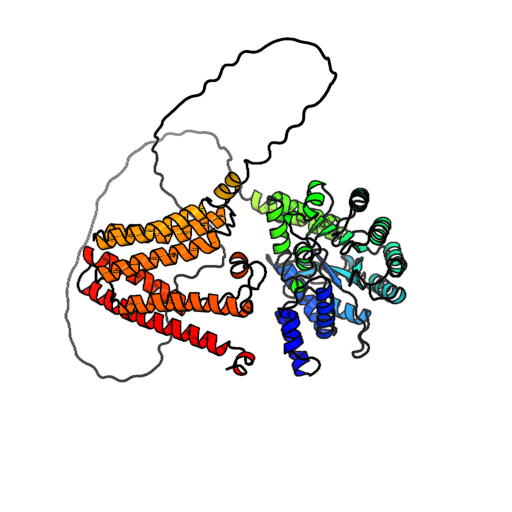010 C C . LEU A 1 253 ? -0.983 8.262 1.895 1.00 98.69 253 LEU A C 1
ATOM 2012 O O . LEU A 1 253 ? -0.216 9.199 2.096 1.00 98.69 253 LEU A O 1
ATOM 2016 N N . THR A 1 254 ? -0.851 7.091 2.528 1.00 98.44 254 THR A N 1
ATOM 2017 C CA . THR A 1 254 ? 0.183 6.883 3.557 1.00 98.44 254 THR A CA 1
ATOM 2018 C C . THR A 1 254 ? 1.590 7.031 2.976 1.00 98.44 254 THR A C 1
ATOM 2020 O O . THR A 1 254 ? 2.411 7.719 3.581 1.00 98.44 254 THR A O 1
ATOM 2023 N N . SER A 1 255 ? 1.847 6.472 1.785 1.00 98.06 255 SER A N 1
ATOM 2024 C CA . SER A 1 255 ? 3.116 6.638 1.055 1.00 98.06 255 SER A CA 1
ATOM 2025 C C . SER A 1 255 ? 3.463 8.120 0.895 1.00 98.06 255 SER A C 1
ATOM 2027 O O . SER A 1 255 ? 4.478 8.573 1.418 1.00 98.06 255 SER A O 1
ATOM 2029 N N . ASN A 1 256 ? 2.568 8.916 0.301 1.00 98.38 256 ASN A N 1
ATOM 2030 C CA . ASN A 1 256 ? 2.818 10.327 0.003 1.00 98.38 256 ASN A CA 1
ATOM 2031 C C . ASN A 1 256 ? 3.046 11.208 1.247 1.00 98.38 256 ASN A C 1
ATOM 2033 O O . ASN A 1 256 ? 3.773 12.200 1.153 1.00 98.38 256 ASN A O 1
ATOM 2037 N N . ILE A 1 257 ? 2.473 10.854 2.405 1.00 97.69 257 ILE A N 1
ATOM 2038 C CA . ILE A 1 257 ? 2.769 11.531 3.679 1.00 97.69 257 ILE A CA 1
ATOM 2039 C C . ILE A 1 257 ? 4.129 11.100 4.239 1.00 97.69 257 ILE A C 1
ATOM 2041 O O . ILE A 1 257 ? 4.927 11.946 4.640 1.00 97.69 257 ILE A O 1
ATOM 2045 N N . VAL A 1 258 ? 4.417 9.796 4.259 1.00 95.00 258 VAL A N 1
ATOM 2046 C CA . VAL A 1 258 ? 5.649 9.250 4.851 1.00 95.00 258 VAL A CA 1
ATOM 2047 C C . VAL A 1 258 ? 6.889 9.644 4.037 1.00 95.00 258 VAL A C 1
ATOM 2049 O O . VAL A 1 258 ? 7.890 10.067 4.618 1.00 95.00 258 VAL A O 1
ATOM 2052 N N . THR A 1 259 ? 6.804 9.637 2.702 1.00 93.25 259 THR A N 1
ATOM 2053 C CA . THR A 1 259 ? 7.879 10.114 1.813 1.00 93.25 259 THR A CA 1
ATOM 2054 C C . THR A 1 259 ? 8.127 11.621 1.907 1.00 93.25 259 THR A C 1
ATOM 2056 O O . THR A 1 259 ? 9.161 12.086 1.417 1.00 93.25 259 THR A O 1
ATOM 2059 N N . LYS A 1 260 ? 7.212 12.370 2.548 1.00 94.44 260 LYS A N 1
ATOM 2060 C CA . LYS A 1 260 ? 7.140 13.842 2.614 1.00 94.44 260 LYS A CA 1
ATOM 2061 C C . LYS A 1 260 ? 6.835 14.502 1.256 1.00 94.44 260 LYS A C 1
ATOM 2063 O O . LYS A 1 260 ? 7.104 15.689 1.081 1.00 94.44 260 LYS A O 1
ATOM 2068 N N . SER A 1 261 ? 6.249 13.758 0.311 1.00 91.50 261 SER A N 1
ATOM 2069 C CA . SER A 1 261 ? 5.788 14.286 -0.986 1.00 91.50 261 SER A CA 1
ATOM 2070 C C . SER A 1 261 ? 4.539 15.173 -0.851 1.00 91.50 261 SER A C 1
ATOM 2072 O O . SER A 1 261 ? 4.355 16.093 -1.642 1.00 91.50 261 SER A O 1
ATOM 2074 N N . ILE A 1 262 ? 3.701 14.930 0.163 1.00 95.25 262 ILE A N 1
ATOM 2075 C CA . ILE A 1 262 ? 2.563 15.763 0.579 1.00 95.25 262 ILE A CA 1
ATOM 2076 C C . ILE A 1 262 ? 2.648 15.959 2.103 1.00 95.25 262 ILE A C 1
ATOM 2078 O O . ILE A 1 262 ? 2.978 15.024 2.828 1.00 95.25 262 ILE A O 1
ATOM 2082 N N . SER A 1 263 ? 2.369 17.162 2.621 1.00 92.44 263 SER A N 1
ATOM 2083 C CA . SER A 1 263 ? 2.608 17.472 4.045 1.00 92.44 263 SER A CA 1
ATOM 2084 C C . SER A 1 263 ? 1.493 17.041 5.007 1.00 92.44 263 SER A C 1
ATOM 2086 O O . SER A 1 263 ? 1.767 16.827 6.187 1.00 92.44 263 SER A O 1
ATOM 2088 N N . SER A 1 264 ? 0.247 16.897 4.544 1.00 93.81 264 SER A N 1
ATOM 2089 C CA . SER A 1 264 ? -0.851 16.313 5.327 1.00 93.81 264 SER A CA 1
ATOM 2090 C C . SER A 1 264 ? -1.948 15.737 4.426 1.00 93.81 264 SER A C 1
ATOM 2092 O O . SER A 1 264 ? -2.095 16.132 3.270 1.00 93.81 264 SER A O 1
ATOM 2094 N N . ILE A 1 265 ? -2.746 14.805 4.960 1.00 95.88 265 ILE A N 1
ATOM 2095 C CA . ILE A 1 265 ? -3.866 14.199 4.217 1.00 95.88 265 ILE A CA 1
ATOM 2096 C C . ILE A 1 265 ? -4.923 15.258 3.868 1.00 95.88 265 ILE A C 1
ATOM 2098 O O . ILE A 1 265 ? -5.508 15.203 2.792 1.00 95.88 265 ILE A O 1
ATOM 2102 N N . ASP A 1 266 ? -5.120 16.256 4.730 1.00 91.62 266 ASP A N 1
ATOM 2103 C CA . ASP A 1 266 ? -6.162 17.275 4.560 1.00 91.62 266 ASP A CA 1
ATOM 2104 C C . ASP A 1 266 ? -5.874 18.277 3.428 1.00 91.62 266 ASP A C 1
ATOM 2106 O O . ASP A 1 266 ? -6.796 18.947 2.968 1.00 91.62 266 ASP A O 1
ATOM 2110 N N . ILE A 1 267 ? -4.624 18.360 2.948 1.00 94.19 267 ILE A N 1
ATOM 2111 C CA . ILE A 1 267 ? -4.256 19.120 1.738 1.00 94.19 267 ILE A CA 1
ATOM 2112 C C . ILE A 1 267 ? -4.015 18.227 0.511 1.00 94.19 267 ILE A C 1
ATOM 2114 O O . ILE A 1 267 ? -3.595 18.710 -0.540 1.00 94.19 267 ILE A O 1
ATOM 2118 N N . HIS A 1 268 ? -4.199 16.911 0.634 1.00 98.50 268 HIS A N 1
ATOM 2119 C CA . HIS A 1 268 ? -3.847 15.978 -0.427 1.00 98.50 268 HIS A CA 1
ATOM 2120 C C . HIS A 1 268 ? -4.863 16.064 -1.573 1.00 98.50 268 HIS A C 1
ATOM 2122 O O . HIS A 1 268 ? -6.073 15.926 -1.384 1.00 98.50 268 HIS A O 1
ATOM 2128 N N . HIS A 1 269 ? -4.353 16.201 -2.798 1.00 98.44 269 HIS A N 1
ATOM 2129 C CA . HIS A 1 269 ? -5.125 16.422 -4.030 1.00 98.44 269 HIS A CA 1
ATOM 2130 C C . HIS A 1 269 ? -6.224 15.374 -4.332 1.00 98.44 269 HIS A C 1
ATOM 2132 O O . HIS A 1 269 ? -7.055 15.595 -5.213 1.00 98.44 269 HIS A O 1
ATOM 2138 N N . PHE A 1 270 ? -6.282 14.236 -3.623 1.00 98.44 270 PHE A N 1
ATOM 2139 C CA . PHE A 1 270 ? -7.365 13.258 -3.779 1.00 98.44 270 PHE A CA 1
ATOM 2140 C C . PHE A 1 270 ? -8.735 13.871 -3.444 1.00 98.44 270 PHE A C 1
ATOM 2142 O O . PHE A 1 270 ? -9.735 13.490 -4.051 1.00 98.44 270 PHE A O 1
ATOM 2149 N N . ALA A 1 271 ? -8.775 14.849 -2.531 1.00 97.75 271 ALA A N 1
ATOM 2150 C CA . ALA A 1 271 ? -9.982 15.594 -2.201 1.00 97.75 271 ALA A CA 1
ATOM 2151 C C . ALA A 1 271 ? -10.488 16.409 -3.402 1.00 97.75 271 ALA A C 1
ATOM 2153 O O . ALA A 1 271 ? -11.663 16.321 -3.764 1.00 97.75 271 ALA A O 1
ATOM 2154 N N . ASP A 1 272 ? -9.595 17.127 -4.085 1.00 98.12 272 ASP A N 1
ATOM 2155 C CA . ASP A 1 272 ? -9.930 17.916 -5.274 1.00 98.12 272 ASP A CA 1
ATOM 2156 C C . ASP A 1 272 ? -10.342 17.038 -6.455 1.00 98.12 272 ASP A C 1
ATOM 2158 O O . ASP A 1 272 ? -11.288 17.366 -7.174 1.00 98.12 272 ASP A O 1
ATOM 2162 N N . LEU A 1 273 ? -9.678 15.893 -6.644 1.00 98.69 273 LEU A N 1
ATOM 2163 C CA . LEU A 1 273 ? -10.060 14.911 -7.660 1.00 98.69 273 LEU A CA 1
ATOM 2164 C C . LEU A 1 273 ? -11.443 14.307 -7.365 1.00 98.69 273 LEU A C 1
ATOM 2166 O O . LEU A 1 273 ? -12.269 14.221 -8.278 1.00 98.69 273 LEU A O 1
ATOM 2170 N N . TYR A 1 274 ? -11.733 13.964 -6.104 1.00 98.38 274 TYR A N 1
ATOM 2171 C CA . TYR A 1 274 ? -13.044 13.466 -5.677 1.00 98.38 274 TYR A CA 1
ATOM 2172 C C . TYR A 1 274 ? -14.146 14.504 -5.931 1.00 98.38 274 TYR A C 1
ATOM 2174 O O . TYR A 1 274 ? -15.147 14.207 -6.591 1.00 98.38 274 TYR A O 1
ATOM 2182 N N . ASN A 1 275 ? -13.931 15.745 -5.485 1.00 97.50 275 ASN A N 1
ATOM 2183 C CA . ASN A 1 275 ? -14.869 16.857 -5.655 1.00 97.50 275 ASN A CA 1
ATOM 2184 C C . ASN A 1 275 ? -15.105 17.192 -7.141 1.00 97.50 275 ASN A C 1
ATOM 2186 O O . ASN A 1 275 ? -16.242 17.437 -7.551 1.00 97.50 275 ASN A O 1
ATOM 2190 N N . ALA A 1 276 ? -14.060 17.120 -7.974 1.00 97.69 276 ALA A N 1
ATOM 2191 C CA . ALA A 1 276 ? -14.142 17.295 -9.424 1.00 97.69 276 ALA A CA 1
ATOM 2192 C C . ALA A 1 276 ? -14.737 16.085 -10.178 1.00 97.69 276 ALA A C 1
ATOM 2194 O O . ALA A 1 276 ? -14.890 16.149 -11.399 1.00 97.69 276 ALA A O 1
ATOM 2195 N N . LYS A 1 277 ? -15.071 14.978 -9.492 1.00 97.88 277 LYS A N 1
ATOM 2196 C CA . LYS A 1 277 ? -15.512 13.702 -10.099 1.00 97.88 277 LYS A CA 1
ATOM 2197 C C . LYS A 1 277 ? -14.506 13.166 -11.132 1.00 97.88 277 LYS A C 1
ATOM 2199 O O . LYS A 1 277 ? -14.872 12.580 -12.162 1.00 97.88 277 LYS A O 1
ATOM 2204 N N . HIS A 1 278 ? -13.223 13.392 -10.869 1.00 98.62 278 HIS A N 1
ATOM 2205 C CA . HIS A 1 278 ? -12.120 12.803 -11.616 1.00 98.62 278 HIS A CA 1
ATOM 2206 C C . HIS A 1 278 ? -11.889 11.361 -11.135 1.00 98.62 278 HIS A C 1
ATOM 2208 O O . HIS A 1 278 ? -11.996 11.114 -9.933 1.00 98.62 278 HIS A O 1
ATOM 2214 N N . PRO A 1 279 ? -11.626 10.388 -12.027 1.00 98.50 279 PRO A N 1
ATOM 2215 C CA . PRO A 1 279 ? -11.369 9.016 -11.610 1.00 98.50 279 PRO A CA 1
ATOM 2216 C C . PRO A 1 279 ? -10.119 8.937 -10.726 1.00 98.50 279 PRO A C 1
ATOM 2218 O O . PRO A 1 279 ? -9.029 9.349 -11.120 1.00 98.50 279 PRO A O 1
ATOM 2221 N N . LEU A 1 280 ? -10.286 8.384 -9.528 1.00 98.69 280 LEU A N 1
ATOM 2222 C CA . LEU A 1 280 ? -9.208 8.118 -8.584 1.00 98.69 280 LEU A CA 1
ATOM 2223 C C . LEU A 1 280 ? -9.442 6.773 -7.898 1.00 98.69 280 LEU A C 1
ATOM 2225 O O . LEU A 1 280 ? -10.589 6.359 -7.705 1.00 98.69 280 LEU A O 1
ATOM 2229 N N . ILE A 1 281 ? -8.357 6.099 -7.532 1.00 98.81 281 ILE A N 1
ATOM 2230 C CA . ILE A 1 281 ? -8.379 4.790 -6.885 1.00 98.81 281 ILE A CA 1
ATOM 2231 C C . ILE A 1 281 ? -7.414 4.826 -5.706 1.00 98.81 281 ILE A C 1
ATOM 2233 O O . ILE A 1 281 ? -6.228 5.066 -5.894 1.00 98.81 281 ILE A O 1
ATOM 2237 N N . LEU A 1 282 ? -7.922 4.574 -4.499 1.00 98.88 282 LEU A N 1
ATOM 2238 C CA . LEU A 1 282 ? -7.082 4.429 -3.309 1.00 98.88 282 LEU A CA 1
ATOM 2239 C C . LEU A 1 282 ? -6.268 3.131 -3.402 1.00 98.88 282 LEU A C 1
ATOM 2241 O O . LEU A 1 282 ? -6.831 2.067 -3.689 1.00 98.88 282 LEU A O 1
ATOM 2245 N N . CYS A 1 283 ? -4.971 3.235 -3.132 1.00 98.88 283 CYS A N 1
ATOM 2246 C CA . CYS A 1 283 ? -3.974 2.174 -3.193 1.00 98.88 283 CYS A CA 1
ATOM 2247 C C . CYS A 1 283 ? -2.994 2.293 -2.011 1.00 98.88 283 CYS A C 1
ATOM 2249 O O . CYS A 1 283 ? -2.817 3.369 -1.450 1.00 98.88 283 CYS A O 1
ATOM 2251 N N . THR A 1 284 ? -2.350 1.186 -1.636 1.00 98.69 284 THR A N 1
ATOM 2252 C CA . THR A 1 284 ? -1.342 1.133 -0.563 1.00 98.69 284 THR A CA 1
ATOM 2253 C C . THR A 1 284 ? 0.070 1.518 -0.984 1.00 98.69 284 THR A C 1
ATOM 2255 O O . THR A 1 284 ? 0.863 1.811 -0.096 1.00 98.69 284 THR A O 1
ATOM 2258 N N . ASP A 1 285 ? 0.398 1.454 -2.283 1.00 98.50 285 ASP A N 1
ATOM 2259 C CA . ASP A 1 285 ? 1.772 1.504 -2.809 1.00 98.50 285 ASP A CA 1
ATOM 2260 C C . ASP A 1 285 ? 2.612 0.315 -2.315 1.00 98.50 285 ASP A C 1
ATOM 2262 O O . ASP A 1 285 ? 2.589 -0.759 -2.917 1.00 98.50 285 ASP A O 1
ATOM 2266 N N . ASP A 1 286 ? 3.220 0.453 -1.140 1.00 98.38 286 ASP A N 1
ATOM 2267 C CA . ASP A 1 286 ? 4.078 -0.540 -0.501 1.00 98.38 286 ASP A CA 1
ATOM 2268 C C . ASP A 1 286 ? 3.601 -0.795 0.930 1.00 98.38 286 ASP A C 1
ATOM 2270 O O . ASP A 1 286 ? 4.050 -0.155 1.885 1.00 98.38 286 ASP A O 1
ATOM 2274 N N . PHE A 1 287 ? 2.641 -1.709 1.104 1.00 98.00 287 PHE A N 1
ATOM 2275 C CA . PHE A 1 287 ? 1.959 -1.835 2.396 1.00 98.00 287 PHE A CA 1
ATOM 2276 C C . PHE A 1 287 ? 2.876 -2.319 3.530 1.00 98.00 287 PHE A C 1
ATOM 2278 O O . PHE A 1 287 ? 2.643 -1.962 4.684 1.00 98.00 287 PHE A O 1
ATOM 2285 N N . GLY A 1 288 ? 3.926 -3.084 3.210 1.00 95.50 288 GLY A N 1
ATOM 2286 C CA . GLY A 1 288 ? 4.953 -3.502 4.164 1.00 95.50 288 GLY A CA 1
ATOM 2287 C C . GLY A 1 288 ? 5.886 -2.343 4.516 1.00 95.50 288 GLY A C 1
ATOM 2288 O O . GLY A 1 288 ? 6.003 -1.975 5.683 1.00 95.50 288 GLY A O 1
ATOM 2289 N N . VAL A 1 289 ? 6.479 -1.697 3.502 1.00 94.69 289 VAL A N 1
ATOM 2290 C CA . VAL A 1 289 ? 7.395 -0.551 3.688 1.00 94.69 289 VAL A CA 1
ATOM 2291 C C . VAL A 1 289 ? 6.732 0.575 4.478 1.00 94.69 289 VAL A C 1
ATOM 2293 O O . VAL A 1 289 ? 7.334 1.076 5.427 1.00 94.69 289 VAL A O 1
ATOM 2296 N N . PHE A 1 290 ? 5.497 0.946 4.138 1.00 95.81 290 PHE A N 1
ATOM 2297 C CA . PHE A 1 290 ? 4.752 2.021 4.802 1.00 95.81 290 PHE A CA 1
ATOM 2298 C C . PHE A 1 290 ? 3.864 1.548 5.966 1.00 95.81 290 PHE A C 1
ATOM 2300 O O . PHE A 1 290 ? 3.136 2.356 6.540 1.00 95.81 290 PHE A O 1
ATOM 2307 N N . SER A 1 291 ? 3.929 0.262 6.332 1.00 95.69 291 SER A N 1
ATOM 2308 C CA . SER A 1 291 ? 3.206 -0.347 7.461 1.00 95.69 291 SER A CA 1
ATOM 2309 C C . SER A 1 291 ? 1.701 -0.012 7.495 1.00 95.69 291 SER A C 1
ATOM 2311 O O . SER A 1 291 ? 1.154 0.389 8.525 1.00 95.69 291 SER A O 1
ATOM 2313 N N . THR A 1 292 ? 1.028 -0.170 6.352 1.00 97.75 292 THR A N 1
ATOM 2314 C CA . THR A 1 292 ? -0.403 0.132 6.153 1.00 97.75 292 THR A CA 1
ATOM 2315 C C . THR A 1 292 ? -1.168 -1.081 5.591 1.00 97.75 292 THR A C 1
ATOM 2317 O O . THR A 1 292 ? -0.634 -2.180 5.485 1.00 97.75 292 THR A O 1
ATOM 2320 N N . SER A 1 293 ? -2.446 -0.905 5.252 1.00 98.62 293 SER A N 1
ATOM 2321 C CA . SER A 1 293 ? -3.260 -1.857 4.482 1.00 98.62 293 SER A CA 1
ATOM 2322 C C . SER A 1 293 ? -4.297 -1.089 3.659 1.00 98.62 293 SER A C 1
ATOM 2324 O O . SER A 1 293 ? -4.574 0.078 3.954 1.00 98.62 293 SER A O 1
ATOM 2326 N N . LEU A 1 294 ? -4.928 -1.704 2.653 1.00 98.75 294 LEU A N 1
ATOM 2327 C CA . LEU A 1 294 ? -5.915 -0.993 1.836 1.00 98.75 294 LEU A CA 1
ATOM 2328 C C . LEU A 1 294 ? -7.113 -0.537 2.680 1.00 98.75 294 LEU A C 1
ATOM 2330 O O . LEU A 1 294 ? -7.624 0.567 2.498 1.00 98.75 294 LEU A O 1
ATOM 2334 N N . SER A 1 295 ? -7.528 -1.344 3.658 1.00 98.56 295 SER A N 1
ATOM 2335 C CA . SER A 1 295 ? -8.559 -0.975 4.635 1.00 98.56 295 SER A CA 1
ATOM 2336 C C . SER A 1 295 ? -8.194 0.288 5.420 1.00 98.56 295 SER A C 1
ATOM 2338 O O . SER A 1 295 ? -9.078 1.097 5.714 1.00 98.56 295 SER A O 1
ATOM 2340 N N . ASN A 1 296 ? -6.909 0.486 5.737 1.00 98.56 296 ASN A N 1
ATOM 2341 C CA . ASN A 1 296 ? -6.431 1.698 6.396 1.00 98.56 296 ASN A CA 1
ATOM 2342 C C . ASN A 1 296 ? -6.447 2.909 5.448 1.00 98.56 296 ASN A C 1
ATOM 2344 O O . ASN A 1 296 ? -6.973 3.950 5.833 1.00 98.56 296 ASN A O 1
ATOM 2348 N N . GLU A 1 297 ? -6.002 2.772 4.194 1.00 98.81 297 GLU A N 1
ATOM 2349 C CA . GLU A 1 297 ? -6.072 3.862 3.200 1.00 98.81 297 GLU A CA 1
ATOM 2350 C C . GLU A 1 297 ? -7.519 4.347 2.984 1.00 98.81 297 GLU A C 1
ATOM 2352 O O . GLU A 1 297 ? -7.797 5.550 2.985 1.00 98.81 297 GLU A O 1
ATOM 2357 N N . TYR A 1 298 ? -8.484 3.420 2.908 1.00 98.69 298 TYR A N 1
ATOM 2358 C CA . TYR A 1 298 ? -9.909 3.767 2.893 1.00 98.69 298 TYR A CA 1
ATOM 2359 C C . TYR A 1 298 ? -10.365 4.438 4.197 1.00 98.69 298 TYR A C 1
ATOM 2361 O O . TYR A 1 298 ? -11.152 5.384 4.149 1.00 98.69 298 TYR A O 1
ATOM 2369 N N . ALA A 1 299 ? -9.887 3.997 5.365 1.00 98.19 299 ALA A N 1
ATOM 2370 C CA . ALA A 1 299 ? -10.227 4.619 6.646 1.00 98.19 299 ALA A CA 1
ATOM 2371 C C . ALA A 1 299 ? -9.681 6.055 6.778 1.00 98.19 299 ALA A C 1
ATOM 2373 O O . ALA A 1 299 ? -10.354 6.903 7.372 1.00 98.19 299 ALA A O 1
ATOM 2374 N N . LEU A 1 300 ? -8.505 6.339 6.210 1.00 98.06 300 LEU A N 1
ATOM 2375 C CA . LEU A 1 300 ? -7.917 7.677 6.124 1.00 98.06 300 LEU A CA 1
ATOM 2376 C C . LEU A 1 300 ? -8.743 8.584 5.201 1.00 98.06 300 LEU A C 1
ATOM 2378 O O . LEU A 1 300 ? -9.217 9.632 5.645 1.00 98.06 300 LEU A O 1
ATOM 2382 N N . ALA A 1 301 ? -9.015 8.141 3.969 1.00 97.94 301 ALA A N 1
ATOM 2383 C CA . ALA A 1 301 ? -9.827 8.886 3.004 1.00 97.94 301 ALA A CA 1
ATOM 2384 C C . ALA A 1 301 ? -11.239 9.197 3.537 1.00 97.94 301 ALA A C 1
ATOM 2386 O O . ALA A 1 301 ? -11.712 10.329 3.448 1.00 97.94 301 ALA A O 1
ATOM 2387 N N . VAL A 1 302 ? -11.903 8.210 4.153 1.00 98.19 302 VAL A N 1
ATOM 2388 C CA . VAL A 1 302 ? -13.230 8.373 4.776 1.00 98.19 302 VAL A CA 1
ATOM 2389 C C . VAL A 1 302 ? -13.199 9.355 5.946 1.00 98.19 302 VAL A C 1
ATOM 2391 O O . VAL A 1 302 ? -14.179 10.067 6.166 1.00 98.19 302 VAL A O 1
ATOM 2394 N N . ARG A 1 303 ? -12.100 9.410 6.711 1.00 95.06 303 ARG A N 1
ATOM 2395 C CA . ARG A 1 303 ? -11.961 10.344 7.834 1.00 95.06 303 ARG A CA 1
ATOM 2396 C C . ARG A 1 303 ? -11.783 11.782 7.358 1.00 95.06 303 ARG A C 1
ATOM 2398 O O . ARG A 1 303 ? -12.472 12.642 7.896 1.00 95.06 303 ARG A O 1
ATOM 2405 N N . SER A 1 304 ? -10.905 12.014 6.382 1.00 96.56 304 SER A N 1
ATOM 2406 C CA . SER A 1 304 ? -10.583 13.358 5.883 1.00 96.56 304 SER A CA 1
ATOM 2407 C C . SER A 1 304 ? -11.735 13.955 5.054 1.00 96.56 304 SER A C 1
ATOM 2409 O O . SER A 1 304 ? -12.186 15.059 5.342 1.00 96.56 304 SER A O 1
ATOM 2411 N N . LEU A 1 305 ? -12.334 13.189 4.129 1.00 94.69 305 LEU A N 1
ATOM 2412 C CA . LEU A 1 305 ? -13.487 13.650 3.330 1.00 94.69 305 LEU A CA 1
ATOM 2413 C C . LEU A 1 305 ? -14.859 13.498 4.016 1.00 94.69 305 LEU A C 1
ATOM 2415 O O . LEU A 1 305 ? -15.874 13.918 3.463 1.00 94.69 305 LEU A O 1
ATOM 2419 N N . GLY A 1 306 ? -14.937 12.857 5.186 1.00 94.94 306 GLY A N 1
ATOM 2420 C CA . GLY A 1 306 ? -16.201 12.645 5.905 1.00 94.94 306 GLY A CA 1
ATOM 2421 C C . GLY A 1 306 ? -17.212 11.723 5.201 1.00 94.94 306 GLY A C 1
ATOM 2422 O O . GLY A 1 306 ? -18.406 11.794 5.499 1.00 94.94 306 GLY A O 1
ATOM 2423 N N . LEU A 1 307 ? -16.759 10.867 4.277 1.00 94.19 307 LEU A N 1
ATOM 2424 C CA . LEU A 1 307 ? -17.621 10.079 3.385 1.00 94.19 307 LEU A CA 1
ATOM 2425 C C . LEU A 1 307 ? -18.593 9.151 4.132 1.00 94.19 307 LEU A C 1
ATOM 2427 O O . LEU A 1 307 ? -18.221 8.420 5.055 1.00 94.19 307 LEU A O 1
ATOM 2431 N N . SER A 1 308 ? -19.840 9.084 3.663 1.00 95.00 308 SER A N 1
ATOM 2432 C CA . SER A 1 308 ? -20.784 8.052 4.094 1.00 95.00 308 SER A CA 1
ATOM 2433 C C . SER A 1 308 ? -20.435 6.684 3.498 1.00 95.00 308 SER A C 1
ATOM 2435 O O . SER A 1 308 ? -19.859 6.584 2.416 1.00 95.00 308 SER A O 1
ATOM 2437 N N . LYS A 1 309 ? -20.905 5.597 4.130 1.00 93.25 309 LYS A N 1
ATOM 2438 C CA . LYS A 1 309 ? -20.740 4.218 3.615 1.00 93.25 309 LYS A CA 1
ATOM 2439 C C . LYS A 1 309 ? -21.165 4.049 2.148 1.00 93.25 309 LYS A C 1
ATOM 2441 O O . LYS A 1 309 ? -20.605 3.214 1.444 1.00 93.25 309 LYS A O 1
ATOM 2446 N N . ARG A 1 310 ? -22.168 4.812 1.692 1.00 93.56 310 ARG A N 1
ATOM 2447 C CA . ARG A 1 310 ? -22.658 4.774 0.306 1.00 93.56 310 ARG A CA 1
ATOM 2448 C C . ARG A 1 310 ? -21.660 5.409 -0.661 1.00 93.56 310 ARG A C 1
ATOM 2450 O O . ARG A 1 310 ? -21.465 4.874 -1.747 1.00 93.56 310 ARG A O 1
ATOM 2457 N N . GLU A 1 311 ? -21.043 6.516 -0.267 1.00 95.44 311 GLU A N 1
ATOM 2458 C CA . GLU A 1 311 ? -20.012 7.208 -1.047 1.00 95.44 311 GLU A CA 1
ATOM 2459 C C . GLU A 1 311 ? -18.713 6.404 -1.068 1.00 95.44 311 GLU A C 1
ATOM 2461 O O . GLU A 1 311 ? -18.171 6.174 -2.143 1.00 95.44 311 GLU A O 1
ATOM 2466 N N . THR A 1 312 ? -18.285 5.849 0.073 1.00 97.19 312 THR A N 1
ATOM 2467 C CA . THR A 1 312 ? -17.133 4.933 0.141 1.00 97.19 312 THR A CA 1
ATOM 2468 C C . THR A 1 312 ? -17.311 3.727 -0.785 1.00 97.19 312 THR A C 1
ATOM 2470 O O . THR A 1 312 ? -16.399 3.373 -1.528 1.00 97.19 312 THR A O 1
ATOM 2473 N N . PHE A 1 313 ? -18.499 3.108 -0.787 1.00 95.62 313 PHE A N 1
ATOM 2474 C CA . PHE A 1 313 ? -18.803 1.990 -1.684 1.00 95.62 313 PHE A CA 1
ATOM 2475 C C . PHE A 1 313 ? -18.854 2.417 -3.159 1.00 95.62 313 PHE A C 1
ATOM 2477 O O . PHE A 1 313 ? -18.425 1.663 -4.030 1.00 95.62 313 PHE A O 1
ATOM 2484 N N . ALA A 1 314 ? -19.362 3.618 -3.457 1.00 92.75 314 ALA A N 1
ATOM 2485 C CA . ALA A 1 314 ? -19.354 4.156 -4.814 1.00 92.75 314 ALA A CA 1
ATOM 2486 C C . ALA A 1 314 ? -17.920 4.392 -5.317 1.00 92.75 314 ALA A C 1
ATOM 2488 O O . ALA A 1 314 ? -17.604 3.944 -6.416 1.00 92.75 314 ALA A O 1
ATOM 2489 N N . LEU A 1 315 ? -17.056 4.993 -4.490 1.00 95.94 315 LEU A N 1
ATOM 2490 C CA . LEU A 1 315 ? -15.639 5.228 -4.781 1.00 95.94 315 LEU A CA 1
ATOM 2491 C C . LEU A 1 315 ? -14.870 3.917 -5.015 1.00 95.94 315 LEU A C 1
ATOM 2493 O O . LEU A 1 315 ? -14.143 3.783 -5.997 1.00 95.94 315 LEU A O 1
ATOM 2497 N N . ALA A 1 316 ? -15.087 2.909 -4.164 1.00 96.81 316 ALA A N 1
ATOM 2498 C CA . ALA A 1 316 ? -14.500 1.584 -4.364 1.00 96.81 316 ALA A CA 1
ATOM 2499 C C . ALA A 1 316 ? -14.967 0.932 -5.678 1.00 96.81 316 ALA A C 1
ATOM 2501 O O . ALA A 1 316 ? -14.199 0.250 -6.354 1.00 96.81 316 ALA A O 1
ATOM 2502 N N . ARG A 1 317 ? -16.229 1.157 -6.067 1.00 94.38 317 ARG A N 1
ATOM 2503 C CA . ARG A 1 317 ? -16.820 0.591 -7.284 1.00 94.38 317 ARG A CA 1
ATOM 2504 C C . ARG A 1 317 ? -16.374 1.303 -8.563 1.00 94.38 317 ARG A C 1
ATOM 2506 O O . ARG A 1 317 ? -16.297 0.641 -9.593 1.00 94.38 317 ARG A O 1
ATOM 2513 N N . THR A 1 318 ? -16.061 2.601 -8.526 1.00 93.25 318 THR A N 1
ATOM 2514 C CA . THR A 1 318 ? -15.542 3.331 -9.702 1.00 93.25 318 THR A CA 1
ATOM 2515 C C . THR A 1 318 ? -14.165 2.846 -10.153 1.00 93.25 318 THR A C 1
ATOM 2517 O O . THR A 1 318 ? -13.827 3.006 -11.320 1.00 93.25 318 THR A O 1
ATOM 2520 N N . ALA A 1 319 ? -13.404 2.176 -9.281 1.00 97.56 319 ALA A N 1
ATOM 2521 C CA . ALA A 1 319 ? -12.128 1.567 -9.648 1.00 97.56 319 ALA A CA 1
ATOM 2522 C C . ALA A 1 319 ? -12.250 0.425 -10.679 1.00 97.56 319 ALA A C 1
ATOM 2524 O O . ALA A 1 319 ? -11.262 0.116 -11.335 1.00 97.56 319 ALA A O 1
ATOM 2525 N N . ILE A 1 320 ? -13.434 -0.191 -10.851 1.00 97.94 320 ILE A N 1
ATOM 2526 C CA . ILE A 1 320 ? -13.629 -1.312 -11.795 1.00 97.94 320 ILE A CA 1
ATOM 2527 C C . ILE A 1 320 ? -13.366 -0.882 -13.245 1.00 97.94 320 ILE A C 1
ATOM 2529 O O . ILE A 1 320 ? -12.792 -1.639 -14.021 1.00 97.94 320 ILE A O 1
ATOM 2533 N N . ASP A 1 321 ? -13.762 0.336 -13.610 1.00 97.00 321 ASP A N 1
ATOM 2534 C CA . ASP A 1 321 ? -13.620 0.826 -14.984 1.00 97.00 321 ASP A CA 1
ATOM 2535 C C . ASP A 1 321 ? -12.181 1.297 -15.282 1.00 97.00 321 ASP A C 1
ATOM 2537 O O . ASP A 1 321 ? -11.827 1.492 -16.440 1.00 97.00 321 ASP A O 1
ATOM 2541 N N . ALA A 1 322 ? -11.343 1.430 -14.246 1.00 98.31 322 ALA A N 1
ATOM 2542 C CA . ALA A 1 322 ? -9.921 1.754 -14.347 1.00 98.31 322 ALA A CA 1
ATOM 2543 C C . ALA A 1 322 ? -9.001 0.517 -14.305 1.00 98.31 322 ALA A C 1
ATOM 2545 O O . ALA A 1 322 ? -7.787 0.667 -14.445 1.00 98.31 322 ALA A O 1
ATOM 2546 N N . THR A 1 323 ? -9.529 -0.696 -14.094 1.00 98.69 323 THR A N 1
ATOM 2547 C CA . THR A 1 323 ? -8.691 -1.906 -14.129 1.00 98.69 323 THR A CA 1
ATOM 2548 C C . THR A 1 323 ? -8.240 -2.222 -15.554 1.00 98.69 323 THR A C 1
ATOM 2550 O O . THR A 1 323 ? -8.938 -1.936 -16.531 1.00 98.69 323 THR A O 1
ATOM 2553 N N . PHE A 1 324 ? -7.090 -2.872 -15.674 1.00 98.69 324 PHE A N 1
ATOM 2554 C CA . PHE A 1 324 ? -6.558 -3.383 -16.940 1.00 98.69 324 PHE A CA 1
ATOM 2555 C C . PHE A 1 324 ? -7.047 -4.809 -17.249 1.00 98.69 324 PHE A C 1
ATOM 2557 O O . PHE A 1 324 ? -6.609 -5.424 -18.215 1.00 98.69 324 PHE A O 1
ATOM 2564 N N . ALA A 1 325 ? -7.982 -5.331 -16.446 1.00 96.94 325 ALA A N 1
ATOM 2565 C CA . ALA A 1 325 ? -8.615 -6.627 -16.671 1.00 96.94 325 ALA A CA 1
ATOM 2566 C C . ALA A 1 325 ? -9.497 -6.660 -17.926 1.00 96.94 325 ALA A C 1
ATOM 2568 O O . ALA A 1 325 ? -10.028 -5.637 -18.376 1.00 96.94 325 ALA A O 1
ATOM 2569 N N . GLU A 1 326 ? -9.743 -7.881 -18.386 1.00 95.06 326 GLU A N 1
ATOM 2570 C CA . GLU A 1 326 ? -10.692 -8.213 -19.440 1.00 95.06 326 GLU A CA 1
ATOM 2571 C C . GLU A 1 326 ? -12.135 -7.854 -19.030 1.00 95.06 326 GLU A C 1
ATOM 2573 O O . GLU A 1 326 ? -12.479 -7.762 -17.840 1.00 95.06 326 GLU A O 1
ATOM 2578 N N . ASP A 1 327 ? -13.010 -7.645 -20.016 1.00 94.12 327 ASP A N 1
ATOM 2579 C CA . ASP A 1 327 ? -14.382 -7.198 -19.762 1.00 94.12 327 ASP A CA 1
ATOM 2580 C C . ASP A 1 327 ? -15.215 -8.238 -18.998 1.00 94.12 327 ASP A C 1
ATOM 2582 O O . ASP A 1 327 ? -16.089 -7.863 -18.213 1.00 94.12 327 ASP A O 1
ATOM 2586 N N . GLU A 1 328 ? -14.918 -9.530 -19.139 1.00 92.50 328 GLU A N 1
ATOM 2587 C CA . GLU A 1 328 ? -15.527 -10.622 -18.376 1.00 92.50 328 GLU A CA 1
ATOM 2588 C C . GLU A 1 328 ? -15.266 -10.454 -16.873 1.00 92.50 328 GLU A C 1
ATOM 2590 O O . GLU A 1 328 ? -16.195 -10.526 -16.060 1.00 92.50 328 GLU A O 1
ATOM 2595 N N . VAL A 1 329 ? -14.020 -10.152 -16.491 1.00 94.38 329 VAL A N 1
ATOM 2596 C CA . VAL A 1 329 ? -13.641 -9.898 -15.093 1.00 94.38 329 VAL A CA 1
ATOM 2597 C C . VAL A 1 329 ? -14.318 -8.621 -14.599 1.00 94.38 329 VAL A C 1
ATOM 2599 O O . VAL A 1 329 ? -14.921 -8.616 -13.524 1.00 94.38 329 VAL A O 1
ATOM 2602 N N . LYS A 1 330 ? -14.329 -7.545 -15.398 1.00 95.81 330 LYS A N 1
ATOM 2603 C CA . LYS A 1 330 ? -15.045 -6.299 -15.055 1.00 95.81 330 LYS A CA 1
ATOM 2604 C C . LYS A 1 330 ? -16.546 -6.540 -14.852 1.00 95.81 330 LYS A C 1
ATOM 2606 O O . LYS A 1 330 ? -17.134 -6.010 -13.906 1.00 95.81 330 LYS A O 1
ATOM 2611 N N . GLN A 1 331 ? -17.183 -7.370 -15.678 1.00 93.75 331 GLN A N 1
ATOM 2612 C CA . GLN A 1 331 ? -18.582 -7.778 -15.514 1.00 93.75 331 GLN A CA 1
ATOM 2613 C C . GLN A 1 331 ? -18.800 -8.585 -14.223 1.00 93.75 331 GLN A C 1
ATOM 2615 O O . GLN A 1 331 ? -19.729 -8.282 -13.464 1.00 93.75 331 GLN A O 1
ATOM 2620 N N . GLN A 1 332 ? -17.924 -9.547 -13.918 1.00 91.50 332 GLN A N 1
ATOM 2621 C CA . GLN A 1 332 ? -17.970 -10.322 -12.674 1.00 91.50 332 GLN A CA 1
ATOM 2622 C C . GLN A 1 332 ? -17.825 -9.410 -11.444 1.00 91.50 332 GLN A C 1
ATOM 2624 O O . GLN A 1 332 ? -18.668 -9.474 -10.544 1.00 91.50 332 GLN A O 1
ATOM 2629 N N . LEU A 1 333 ? -16.869 -8.474 -11.438 1.00 92.38 333 LEU A N 1
ATOM 2630 C CA . LEU A 1 333 ? -16.704 -7.477 -10.372 1.00 92.38 333 LEU A CA 1
ATOM 2631 C C . LEU A 1 333 ? -17.945 -6.582 -10.212 1.00 92.38 333 LEU A C 1
ATOM 2633 O O . LEU A 1 333 ? -18.414 -6.355 -9.092 1.00 92.38 333 LEU A O 1
ATOM 2637 N N . ARG A 1 334 ? -18.553 -6.124 -11.318 1.00 91.88 334 ARG A N 1
ATOM 2638 C CA . ARG A 1 334 ? -19.813 -5.352 -11.287 1.00 91.88 334 ARG A CA 1
ATOM 2639 C C . ARG A 1 334 ? -20.985 -6.165 -10.709 1.00 91.88 334 ARG A C 1
ATOM 2641 O O . ARG A 1 334 ? -21.889 -5.556 -10.124 1.00 91.88 334 ARG A O 1
ATOM 2648 N N . SER A 1 335 ? -20.970 -7.497 -10.839 1.00 86.88 335 SER A N 1
ATOM 2649 C CA . SER A 1 335 ? -22.037 -8.412 -10.393 1.00 86.88 335 SER A CA 1
ATOM 2650 C C . SER A 1 335 ? -22.073 -8.669 -8.877 1.00 86.88 335 SER A C 1
ATOM 2652 O O . SER A 1 335 ? -23.159 -8.887 -8.326 1.00 86.88 335 SER A O 1
ATOM 2654 N N . LEU A 1 336 ? -20.928 -8.544 -8.183 1.00 75.81 336 LEU A N 1
ATOM 2655 C CA . LEU A 1 336 ? -20.773 -8.788 -6.733 1.00 75.81 336 LEU A CA 1
ATOM 2656 C C . LEU A 1 336 ? -21.785 -8.006 -5.868 1.00 75.81 336 LEU A C 1
ATOM 2658 O O . LEU A 1 336 ? -22.167 -8.443 -4.781 1.00 75.81 336 LEU A O 1
ATOM 2662 N N . ARG A 1 337 ? -22.302 -6.881 -6.384 1.00 58.22 337 ARG A N 1
ATOM 2663 C CA . ARG A 1 337 ? -23.343 -6.053 -5.751 1.00 58.22 337 ARG A CA 1
ATOM 2664 C C . ARG A 1 337 ? -24.612 -6.827 -5.353 1.00 58.22 337 ARG A C 1
ATOM 2666 O O . ARG A 1 337 ? -25.247 -6.434 -4.373 1.00 58.22 337 ARG A O 1
ATOM 2673 N N . LYS A 1 338 ? -24.992 -7.909 -6.054 1.00 47.50 338 LYS A N 1
ATOM 2674 C CA . LYS A 1 338 ? -26.215 -8.677 -5.723 1.00 47.50 338 LYS A CA 1
ATOM 2675 C C . LYS A 1 338 ? -26.206 -9.201 -4.278 1.00 47.50 338 LYS A C 1
ATOM 2677 O O . LYS A 1 338 ? -27.250 -9.178 -3.633 1.00 47.50 338 LYS A O 1
ATOM 2682 N N . LEU A 1 339 ? -25.051 -9.600 -3.740 1.00 43.88 339 LEU A N 1
ATOM 2683 C CA . LEU A 1 339 ? -24.948 -10.171 -2.389 1.00 43.88 339 LEU A CA 1
ATOM 2684 C C . LEU A 1 339 ? -25.203 -9.143 -1.269 1.00 43.88 339 LEU A C 1
ATOM 2686 O O . LEU A 1 339 ? -25.825 -9.474 -0.259 1.00 43.88 339 LEU A O 1
ATOM 2690 N N . VAL A 1 340 ? -24.792 -7.885 -1.458 1.00 47.59 340 VAL A N 1
ATOM 2691 C CA . VAL A 1 340 ? -24.909 -6.837 -0.426 1.00 47.59 340 VAL A CA 1
ATOM 2692 C C . VAL A 1 340 ? -26.348 -6.316 -0.304 1.00 47.59 340 VAL A C 1
ATOM 2694 O O . VAL A 1 340 ? -26.857 -6.154 0.804 1.00 47.59 340 VAL A O 1
ATOM 2697 N N . GLU A 1 341 ? -27.053 -6.109 -1.423 1.00 42.69 341 GLU A N 1
ATOM 2698 C CA . GLU A 1 341 ? -28.444 -5.619 -1.395 1.00 42.69 341 GLU A CA 1
ATOM 2699 C C . GLU A 1 341 ? -29.472 -6.703 -1.025 1.00 42.69 341 GLU A C 1
ATOM 2701 O O . GLU A 1 341 ? -30.488 -6.390 -0.398 1.00 42.69 341 GLU A O 1
ATOM 2706 N N . ILE A 1 342 ? -29.228 -7.979 -1.352 1.00 44.44 342 ILE A N 1
ATOM 2707 C CA . ILE A 1 342 ? -30.145 -9.079 -0.996 1.00 44.44 342 ILE A CA 1
ATOM 2708 C C . ILE A 1 342 ? -30.240 -9.253 0.530 1.00 44.44 342 ILE A C 1
ATOM 2710 O O . ILE A 1 342 ? -31.344 -9.446 1.050 1.00 44.44 342 ILE A O 1
ATOM 2714 N N . ASN A 1 343 ? -29.135 -9.074 1.262 1.00 40.09 343 ASN A N 1
ATOM 2715 C CA . ASN A 1 343 ? -29.146 -9.085 2.730 1.00 40.09 343 ASN A CA 1
ATOM 2716 C C . ASN A 1 343 ? -29.905 -7.897 3.352 1.00 40.09 343 ASN A C 1
ATOM 2718 O O . ASN A 1 343 ? -30.394 -8.020 4.471 1.00 40.09 343 ASN A O 1
ATOM 2722 N N . HIS A 1 344 ? -30.086 -6.781 2.634 1.00 39.66 344 HIS A N 1
ATOM 2723 C CA . HIS A 1 344 ? -30.961 -5.679 3.064 1.00 39.66 344 HIS A CA 1
ATOM 2724 C C . HIS A 1 344 ? -32.430 -5.855 2.643 1.00 39.66 344 HIS A C 1
ATOM 2726 O O . HIS A 1 344 ? -33.326 -5.337 3.307 1.00 39.66 344 HIS A O 1
ATOM 2732 N N . ARG A 1 345 ? -32.724 -6.603 1.569 1.00 35.28 345 ARG A N 1
ATOM 2733 C CA . ARG A 1 345 ? -34.114 -6.873 1.153 1.00 35.28 345 ARG A CA 1
ATOM 2734 C C . ARG A 1 345 ? -34.805 -7.972 1.963 1.00 35.28 345 ARG A C 1
ATOM 2736 O O . ARG A 1 345 ? -36.030 -7.944 2.044 1.00 35.28 345 ARG A O 1
ATOM 2743 N N . LYS A 1 346 ? -34.061 -8.886 2.599 1.00 36.47 346 LYS A N 1
ATOM 2744 C CA . LYS A 1 346 ? -34.630 -9.881 3.535 1.00 36.47 346 LYS A CA 1
ATOM 2745 C C . LYS A 1 346 ? -35.126 -9.277 4.860 1.00 36.47 346 LYS A C 1
ATOM 2747 O O . LYS A 1 346 ? -35.859 -9.943 5.581 1.00 36.47 346 LYS A O 1
ATOM 2752 N N . THR A 1 347 ? -34.814 -8.013 5.151 1.00 36.16 347 THR A N 1
ATOM 2753 C CA . THR A 1 347 ? -35.400 -7.241 6.259 1.00 36.16 347 THR A CA 1
ATOM 2754 C C . THR A 1 347 ? -36.470 -6.269 5.752 1.00 36.16 347 THR A C 1
ATOM 2756 O O . THR A 1 347 ? -36.277 -5.054 5.739 1.00 36.16 347 THR A O 1
ATOM 2759 N N . ARG A 1 348 ? -37.622 -6.807 5.336 1.00 30.55 348 ARG A N 1
ATOM 2760 C CA . ARG A 1 348 ? -38.881 -6.058 5.190 1.00 30.55 348 ARG A CA 1
ATOM 2761 C C . ARG A 1 348 ? -39.955 -6.739 6.045 1.00 30.55 348 ARG A C 1
ATOM 2763 O O . ARG A 1 348 ? -40.093 -7.955 5.926 1.00 30.55 348 ARG A O 1
ATOM 2770 N N . PRO A 1 349 ? -40.717 -6.010 6.879 1.00 33.59 349 PRO A N 1
ATOM 2771 C CA . PRO A 1 349 ? -41.849 -6.603 7.577 1.00 33.59 349 PRO A CA 1
ATOM 2772 C C . PRO A 1 349 ? -42.944 -6.948 6.562 1.00 33.59 349 PRO A C 1
ATOM 2774 O O . PRO A 1 349 ? -43.359 -6.100 5.771 1.00 33.59 349 PRO A O 1
ATOM 2777 N N . PHE A 1 350 ? -43.418 -8.193 6.596 1.00 29.03 350 PHE A N 1
ATOM 2778 C CA . PHE A 1 350 ? -44.646 -8.586 5.914 1.00 29.03 350 PHE A CA 1
ATOM 2779 C C . PHE A 1 350 ? -45.830 -7.907 6.614 1.00 29.03 350 PHE A C 1
ATOM 2781 O O . PHE A 1 350 ? -46.278 -8.356 7.664 1.00 29.03 350 PHE A O 1
ATOM 2788 N N . PHE A 1 351 ? -46.341 -6.830 6.021 1.00 29.80 351 PHE A N 1
ATOM 2789 C CA . PHE A 1 351 ? -47.709 -6.375 6.250 1.00 29.80 351 PHE A CA 1
ATOM 2790 C C . PHE A 1 351 ? -48.520 -6.695 5.000 1.00 29.80 351 PHE A C 1
ATOM 2792 O O . PHE A 1 351 ? -48.495 -5.955 4.018 1.00 29.80 351 PHE A O 1
ATOM 2799 N N . THR A 1 352 ? -49.232 -7.818 5.041 1.00 29.55 352 THR A N 1
ATOM 2800 C CA . THR A 1 352 ? -50.299 -8.126 4.088 1.00 29.55 352 THR A CA 1
ATOM 2801 C C . THR A 1 352 ? -51.609 -8.026 4.851 1.00 29.55 352 THR A C 1
ATOM 2803 O O . THR A 1 352 ? -51.790 -8.699 5.864 1.00 29.55 352 THR A O 1
ATOM 2806 N N . ALA A 1 353 ? -52.494 -7.136 4.411 1.00 32.50 353 ALA A N 1
ATOM 2807 C CA . ALA A 1 353 ? -53.806 -6.984 5.019 1.00 32.50 353 ALA A CA 1
ATOM 2808 C C . ALA A 1 353 ? -54.682 -8.209 4.717 1.00 32.50 353 ALA A C 1
ATOM 2810 O O . ALA A 1 353 ? -54.691 -8.699 3.589 1.00 32.50 353 ALA A O 1
ATOM 2811 N N . ALA A 1 354 ? -55.461 -8.643 5.705 1.00 28.34 354 ALA A N 1
ATOM 2812 C CA . ALA A 1 354 ? -56.600 -9.528 5.514 1.00 28.34 354 ALA A CA 1
ATOM 2813 C C . ALA A 1 354 ? -57.799 -8.924 6.253 1.00 28.34 354 ALA A C 1
ATOM 2815 O O . ALA A 1 354 ? -57.733 -8.620 7.444 1.00 28.34 354 ALA A O 1
ATOM 2816 N N . THR A 1 355 ? -58.869 -8.677 5.509 1.00 28.34 355 THR A N 1
ATOM 2817 C CA . THR A 1 355 ? -60.091 -8.011 5.962 1.00 28.34 355 THR A CA 1
ATOM 2818 C C . THR A 1 355 ? -61.074 -8.974 6.624 1.00 28.34 355 THR A C 1
ATOM 2820 O O . THR A 1 355 ? -61.290 -10.068 6.120 1.00 28.34 355 THR A O 1
ATOM 2823 N N . ALA A 1 356 ? -61.707 -8.490 7.697 1.00 30.12 356 ALA A N 1
ATOM 2824 C CA . ALA A 1 356 ? -63.063 -8.781 8.181 1.00 30.12 356 ALA A CA 1
ATOM 2825 C C . ALA A 1 356 ? -63.728 -10.151 7.898 1.00 30.12 356 ALA A C 1
ATOM 2827 O O . ALA A 1 356 ? -64.088 -10.473 6.771 1.00 30.12 356 ALA A O 1
ATOM 2828 N N . SER A 1 357 ? -64.145 -10.823 8.973 1.00 28.89 357 SER A N 1
ATOM 2829 C CA . SER A 1 357 ? -65.537 -11.286 9.141 1.00 28.89 357 SER A CA 1
ATOM 2830 C C . SER A 1 357 ? -65.811 -11.585 10.624 1.00 28.89 357 SER A C 1
ATOM 2832 O O . SER A 1 357 ? -64.884 -11.874 11.380 1.00 28.89 357 SER A O 1
ATOM 2834 N N . GLY A 1 358 ? -67.057 -11.406 11.071 1.00 30.78 358 GLY A N 1
ATOM 2835 C CA . GLY A 1 358 ? -67.455 -11.566 12.477 1.00 30.78 358 GLY A CA 1
ATOM 2836 C C . GLY A 1 358 ? -68.151 -12.900 12.762 1.00 30.78 358 GLY A C 1
ATOM 2837 O O . GLY A 1 358 ? -68.592 -13.584 11.844 1.00 30.78 358 GLY A O 1
ATOM 2838 N N . GLY A 1 359 ? -68.294 -13.238 14.046 1.00 27.69 359 GLY A N 1
ATOM 2839 C CA . GLY A 1 359 ? -69.040 -14.416 14.497 1.00 27.69 359 GLY A CA 1
ATOM 2840 C C . GLY A 1 359 ? -69.004 -14.572 16.018 1.00 27.69 359 GLY A C 1
ATOM 2841 O O . GLY A 1 359 ? -67.966 -14.887 16.591 1.00 27.69 359 GLY A O 1
ATOM 2842 N N . THR A 1 360 ? -70.133 -14.328 16.679 1.00 29.00 360 THR A N 1
ATOM 2843 C CA . THR A 1 360 ? -70.316 -14.458 18.135 1.00 29.00 360 THR A CA 1
ATOM 2844 C C . THR A 1 360 ? -70.790 -15.857 18.528 1.00 29.00 360 THR A C 1
ATOM 2846 O O . THR A 1 360 ? -71.830 -16.279 18.028 1.00 29.00 360 THR A O 1
ATOM 2849 N N . VAL A 1 361 ? -70.149 -16.503 19.510 1.00 30.19 361 VAL A N 1
ATOM 2850 C CA . VAL A 1 361 ? -70.777 -17.543 20.357 1.00 30.19 361 VAL A CA 1
ATOM 2851 C C . VAL A 1 361 ? -70.252 -17.417 21.797 1.00 30.19 361 VAL A C 1
ATOM 2853 O O . VAL A 1 361 ? -69.082 -17.115 22.017 1.00 30.19 361 VAL A O 1
ATOM 2856 N N . SER A 1 362 ? -71.139 -17.627 22.771 1.00 26.78 362 SER A N 1
ATOM 2857 C CA . SER A 1 362 ? -70.884 -17.647 24.222 1.00 26.78 362 SER A CA 1
ATOM 2858 C C . SER A 1 362 ? -70.976 -19.084 24.756 1.00 26.78 362 SER A C 1
ATOM 2860 O O . SER A 1 362 ? -71.711 -19.862 24.151 1.00 26.78 362 SER A O 1
ATOM 2862 N N . LEU A 1 363 ? -70.302 -19.415 25.876 1.00 28.67 363 LEU A N 1
ATOM 2863 C CA . LEU A 1 363 ? -70.896 -20.055 27.082 1.00 28.67 363 LEU A CA 1
ATOM 2864 C C . LEU A 1 363 ? -69.864 -20.700 28.053 1.00 28.67 363 LEU A C 1
ATOM 2866 O O . LEU A 1 363 ? -69.192 -21.662 27.709 1.00 28.67 363 LEU A O 1
ATOM 2870 N N . THR A 1 364 ? -69.871 -20.202 29.302 1.00 28.73 364 THR A N 1
ATOM 2871 C CA . THR A 1 364 ? -69.703 -20.879 30.627 1.00 28.73 364 THR A CA 1
ATOM 2872 C C . THR A 1 364 ? -68.481 -21.768 31.014 1.00 28.73 364 THR A C 1
ATOM 2874 O O . THR A 1 364 ? -68.013 -22.568 30.213 1.00 28.73 364 THR A O 1
ATOM 2877 N N . PRO A 1 365 ? -68.025 -21.722 32.297 1.00 43.00 365 PRO A N 1
ATOM 2878 C CA . PRO A 1 365 ? -66.932 -22.546 32.856 1.00 43.00 365 PRO A CA 1
ATOM 2879 C C . PRO A 1 365 ? -67.373 -23.634 33.877 1.00 43.00 365 PRO A C 1
ATOM 2881 O O . PRO A 1 365 ? -68.466 -23.551 34.436 1.00 43.00 365 PRO A O 1
ATOM 2884 N N . PRO A 1 366 ? -66.468 -24.569 34.235 1.00 32.81 366 PRO A N 1
ATOM 2885 C CA . PRO A 1 366 ? -66.342 -25.111 35.606 1.00 32.81 366 PRO A CA 1
ATOM 2886 C C . PRO A 1 366 ? -64.868 -25.071 36.100 1.00 32.81 366 PRO A C 1
ATOM 2888 O O . PRO A 1 366 ? -63.948 -25.324 35.331 1.00 32.81 366 PRO A O 1
ATOM 2891 N N . GLN A 1 367 ? -64.532 -24.536 37.281 1.00 27.33 367 GLN A N 1
ATOM 2892 C CA . GLN A 1 367 ? -64.681 -25.039 38.667 1.00 27.33 367 GLN A CA 1
ATOM 2893 C C . GLN A 1 367 ? -63.673 -26.123 39.132 1.00 27.33 367 GLN A C 1
ATOM 2895 O O . GLN A 1 367 ? -63.391 -27.096 38.444 1.00 27.33 367 GLN A O 1
ATOM 2900 N N . PHE A 1 368 ? -63.128 -25.892 40.337 1.00 27.61 368 PHE A N 1
ATOM 2901 C CA . PHE A 1 368 ? -62.106 -26.667 41.065 1.00 27.61 368 PHE A CA 1
ATOM 2902 C C . PHE A 1 368 ? -62.697 -27.867 41.837 1.00 27.61 368 PHE A C 1
ATOM 2904 O O . PHE A 1 368 ? -63.841 -27.781 42.284 1.00 27.61 368 PHE A O 1
ATOM 2911 N N . SER A 1 369 ? -61.877 -28.879 42.178 1.00 29.69 369 SER A N 1
ATOM 2912 C CA . SER A 1 369 ? -61.363 -29.197 43.550 1.00 29.69 369 SER A CA 1
ATOM 2913 C C . SER A 1 369 ? -60.640 -30.593 43.549 1.00 29.69 369 SER A C 1
ATOM 2915 O O . SER A 1 369 ? -60.325 -31.044 42.448 1.00 29.69 369 SER A O 1
ATOM 2917 N N . PRO A 1 370 ? -60.187 -31.231 44.664 1.00 46.41 370 PRO A N 1
ATOM 2918 C CA . PRO A 1 370 ? -58.778 -31.659 44.786 1.00 46.41 370 PRO A CA 1
ATOM 2919 C C . PRO A 1 370 ? -58.603 -33.166 45.115 1.00 46.41 370 PRO A C 1
ATOM 2921 O O . PRO A 1 370 ? -59.590 -33.889 45.170 1.00 46.41 370 PRO A O 1
ATOM 2924 N N . LEU A 1 371 ? -57.370 -33.630 45.405 1.00 26.53 371 LEU A N 1
ATOM 2925 C CA . LEU A 1 371 ? -57.077 -34.679 46.416 1.00 26.53 371 LEU A CA 1
ATOM 2926 C C . LEU A 1 371 ? -55.558 -34.878 46.657 1.00 26.53 371 LEU A C 1
ATOM 2928 O O . LEU A 1 371 ? -54.759 -34.833 45.725 1.00 26.53 371 LEU A O 1
ATOM 2932 N N . PHE A 1 372 ? -55.180 -35.108 47.922 1.00 29.30 372 PHE A N 1
ATOM 2933 C CA . PHE A 1 372 ? -53.843 -35.540 48.389 1.00 29.30 372 PHE A CA 1
ATOM 2934 C C . PHE A 1 372 ? -53.755 -37.087 48.457 1.00 29.30 372 PHE A C 1
ATOM 2936 O O . PHE A 1 372 ? -54.780 -37.755 48.306 1.00 29.30 372 PHE A O 1
ATOM 2943 N N . PRO A 1 373 ? -52.570 -37.677 48.734 1.00 38.53 373 PRO A N 1
ATOM 2944 C CA . PRO A 1 373 ? -52.314 -38.109 50.122 1.00 38.53 373 PRO A CA 1
ATOM 2945 C C . PRO A 1 373 ? -50.881 -37.870 50.663 1.00 38.53 373 PRO A C 1
ATOM 2947 O O . PRO A 1 373 ? -49.939 -37.576 49.930 1.00 38.53 373 PRO A O 1
ATOM 2950 N N . HIS A 1 374 ? -50.746 -37.992 51.991 1.00 26.72 374 HIS A N 1
ATOM 2951 C CA . HIS A 1 374 ? -49.520 -37.841 52.797 1.00 26.72 374 HIS A CA 1
ATOM 2952 C C . HIS A 1 374 ? -48.672 -39.128 52.923 1.00 26.72 374 HIS A C 1
ATOM 2954 O O . HIS A 1 374 ? -49.171 -40.211 52.640 1.00 26.72 374 HIS A O 1
ATOM 2960 N N . PHE A 1 375 ? -47.440 -38.972 53.449 1.00 26.05 375 PHE A N 1
ATOM 2961 C CA . PHE A 1 375 ? -46.754 -39.692 54.567 1.00 26.05 375 PHE A CA 1
ATOM 2962 C C . PHE A 1 375 ? -45.217 -39.665 54.311 1.00 26.05 375 PHE A C 1
ATOM 2964 O O . PHE A 1 375 ? -44.809 -39.851 53.174 1.00 26.05 375 PHE A O 1
ATOM 2971 N N . SER A 1 376 ? -44.248 -39.534 55.233 1.00 28.81 376 SER A N 1
ATOM 2972 C CA . SER A 1 376 ? -44.081 -38.923 56.571 1.00 28.81 376 SER A CA 1
ATOM 2973 C C . SER A 1 376 ? -42.675 -39.312 57.115 1.00 28.81 376 SER A C 1
ATOM 2975 O O . SER A 1 376 ? -42.353 -40.492 57.115 1.00 28.81 376 SER A O 1
ATOM 2977 N N . HIS A 1 377 ? -41.888 -38.352 57.624 1.00 28.78 377 HIS A N 1
ATOM 2978 C CA . HIS A 1 377 ? -40.796 -38.447 58.637 1.00 28.78 377 HIS A CA 1
ATOM 2979 C C . HIS A 1 377 ? -39.850 -39.682 58.777 1.00 28.78 377 HIS A C 1
ATOM 2981 O O . HIS A 1 377 ? -40.295 -40.753 59.176 1.00 28.78 377 HIS A O 1
ATOM 2987 N N . ARG A 1 378 ? -38.516 -39.444 58.840 1.00 25.41 378 ARG A N 1
ATOM 2988 C CA . ARG A 1 378 ? -37.728 -39.299 60.110 1.00 25.41 378 ARG A CA 1
ATOM 2989 C C . ARG A 1 378 ? -36.238 -38.925 59.892 1.00 25.41 378 ARG A C 1
ATOM 2991 O O . ARG A 1 378 ? -35.797 -38.777 58.761 1.00 25.41 378 ARG A O 1
ATOM 2998 N N . LEU A 1 379 ? -35.519 -38.667 60.996 1.00 27.89 379 LEU A N 1
ATOM 2999 C CA . LEU A 1 379 ? -34.215 -37.979 61.109 1.00 27.89 379 LEU A CA 1
ATOM 3000 C C . LEU A 1 379 ? -33.057 -38.896 61.579 1.00 27.89 379 LEU A C 1
ATOM 3002 O O . LEU A 1 379 ? -33.306 -39.703 62.466 1.00 27.89 379 LEU A O 1
ATOM 3006 N N . SER A 1 380 ? -31.830 -38.615 61.085 1.00 30.62 380 SER A N 1
ATOM 3007 C CA . SER A 1 380 ? -30.495 -38.631 61.772 1.00 30.62 380 SER A CA 1
ATOM 3008 C C . SER A 1 380 ? -30.036 -39.932 62.517 1.00 30.62 380 SER A C 1
ATOM 3010 O O . SER A 1 380 ? -30.795 -40.897 62.517 1.00 30.62 380 SER A O 1
ATOM 3012 N N . PRO A 1 381 ? -28.810 -40.060 63.116 1.00 42.03 381 PRO A N 1
ATOM 3013 C CA . PRO A 1 381 ? -27.715 -39.091 63.320 1.00 42.03 381 PRO A CA 1
ATOM 3014 C C . PRO A 1 381 ? -26.254 -39.583 63.045 1.00 42.03 381 PRO A C 1
ATOM 3016 O O . PRO A 1 381 ? -25.999 -40.592 62.399 1.00 42.03 381 PRO A O 1
ATOM 3019 N N . LEU A 1 382 ? -25.297 -38.774 63.528 1.00 28.70 382 LEU A N 1
ATOM 3020 C CA . LEU A 1 382 ? -23.830 -38.757 63.362 1.00 28.70 382 LEU A CA 1
ATOM 3021 C C . LEU A 1 382 ? -23.033 -39.984 63.874 1.00 28.70 382 LEU A C 1
ATOM 3023 O O . LEU A 1 382 ? -23.376 -40.552 64.907 1.00 28.70 382 LEU A O 1
ATOM 3027 N N . SER A 1 383 ? -21.852 -40.230 63.268 1.00 27.83 383 SER A N 1
ATOM 3028 C CA . SER A 1 383 ? -20.498 -40.230 63.907 1.00 27.83 383 SER A CA 1
ATOM 3029 C C . SER A 1 383 ? -19.512 -41.299 63.376 1.00 27.83 383 SER A C 1
ATOM 3031 O O . SER A 1 383 ? -19.864 -42.473 63.297 1.00 27.83 383 SER A O 1
ATOM 3033 N N . LYS A 1 384 ? -18.254 -40.899 63.077 1.00 29.34 384 LYS A N 1
ATOM 3034 C CA . LYS A 1 384 ? -16.982 -41.584 63.449 1.00 29.34 384 LYS A CA 1
ATOM 3035 C C . LYS A 1 384 ? -15.717 -40.872 62.913 1.00 29.34 384 LYS A C 1
ATOM 3037 O O . LYS A 1 384 ? -15.750 -40.161 61.920 1.00 29.34 384 LYS A O 1
ATOM 3042 N N . TRP A 1 385 ? -14.636 -41.047 63.669 1.00 29.12 385 TRP A N 1
ATOM 3043 C CA . TRP A 1 385 ? -13.392 -40.269 63.793 1.00 29.12 385 TRP A CA 1
ATOM 3044 C C . TRP A 1 385 ? -12.248 -40.457 62.753 1.00 29.12 385 TRP A C 1
ATOM 3046 O O . TRP A 1 385 ? -12.073 -41.538 62.210 1.00 29.12 385 TRP A O 1
ATOM 3056 N N . PHE A 1 386 ? -11.422 -39.396 62.639 1.00 27.25 386 PHE A N 1
ATOM 3057 C CA . PHE A 1 386 ? -9.941 -39.285 62.484 1.00 27.25 386 PHE A CA 1
ATOM 3058 C C . PHE A 1 386 ? -9.092 -40.144 61.490 1.00 27.25 386 PHE A C 1
ATOM 3060 O O . PHE A 1 386 ? -8.809 -41.306 61.745 1.00 27.25 386 PHE A O 1
ATOM 3067 N N . VAL A 1 387 ? -8.551 -39.471 60.446 1.00 29.53 387 VAL A N 1
ATOM 3068 C CA . VAL A 1 387 ? -7.111 -39.099 60.197 1.00 29.53 387 VAL A CA 1
ATOM 3069 C C . VAL A 1 387 ? -6.010 -40.190 60.345 1.00 29.53 387 VAL A C 1
ATOM 3071 O O . VAL A 1 387 ? -5.868 -40.758 61.425 1.00 29.53 387 VAL A O 1
ATOM 3074 N N . PRO A 1 388 ? -5.152 -40.420 59.312 1.00 34.56 388 PRO A N 1
ATOM 3075 C CA . PRO A 1 388 ? -3.858 -39.706 59.199 1.00 34.56 388 PRO A CA 1
ATOM 3076 C C . PRO A 1 388 ? -3.448 -39.180 57.801 1.00 34.56 388 PRO A C 1
ATOM 3078 O O . PRO A 1 388 ? -3.958 -39.596 56.765 1.00 34.56 388 PRO A O 1
ATOM 3081 N N . LEU A 1 389 ? -2.493 -38.237 57.812 1.00 29.20 389 LEU A N 1
ATOM 3082 C CA . LEU A 1 389 ? -1.840 -37.608 56.650 1.00 29.20 389 LEU A CA 1
ATOM 3083 C C . LEU A 1 389 ? -1.029 -38.598 55.792 1.00 29.20 389 LEU A C 1
ATOM 3085 O O . LEU A 1 389 ? -0.312 -39.429 56.340 1.00 29.20 389 LEU A O 1
ATOM 3089 N N . ASN A 1 390 ? -1.004 -38.363 54.474 1.00 26.12 390 ASN A N 1
ATOM 3090 C CA . ASN A 1 390 ? 0.220 -38.281 53.658 1.00 26.12 390 ASN A CA 1
ATOM 3091 C C . ASN A 1 390 ? -0.101 -37.688 52.270 1.00 26.12 390 ASN A C 1
ATOM 3093 O O . ASN A 1 390 ? -1.124 -38.015 51.675 1.00 26.12 390 ASN A O 1
ATOM 3097 N N . GLY A 1 391 ? 0.765 -36.806 51.757 1.00 25.78 391 GLY A N 1
ATOM 3098 C CA . GLY A 1 391 ? 0.759 -36.389 50.342 1.00 25.78 391 GLY A CA 1
ATOM 3099 C C . GLY A 1 391 ? 1.642 -37.306 49.473 1.00 25.78 391 GLY A C 1
ATOM 3100 O O . GLY A 1 391 ? 2.121 -38.311 50.002 1.00 25.78 391 GLY A O 1
ATOM 3101 N N . PRO A 1 392 ? 1.956 -36.952 48.202 1.00 36.97 392 PRO A N 1
ATOM 3102 C CA . PRO A 1 392 ? 1.715 -35.647 47.567 1.00 36.97 392 PRO A CA 1
ATOM 3103 C C . PRO A 1 392 ? 1.239 -35.691 46.078 1.00 36.97 392 PRO A C 1
ATOM 3105 O O . PRO A 1 392 ? 1.059 -36.751 45.494 1.00 36.97 392 PRO A O 1
ATOM 3108 N N . LEU A 1 393 ? 1.181 -34.497 45.459 1.00 27.55 393 LEU A N 1
ATOM 3109 C CA . LEU A 1 393 ? 1.249 -34.194 44.008 1.00 27.55 393 LEU A CA 1
ATOM 3110 C C . LEU A 1 393 ? -0.002 -34.327 43.096 1.00 27.55 393 LEU A C 1
ATOM 3112 O O . LEU A 1 393 ? -0.716 -35.317 43.070 1.00 27.55 393 LEU A O 1
ATOM 3116 N N . PHE A 1 394 ? -0.148 -33.282 42.265 1.00 27.83 394 PHE A N 1
ATOM 3117 C CA . PHE A 1 394 ? -0.956 -33.115 41.041 1.00 27.83 394 PHE A CA 1
ATOM 3118 C C . PHE A 1 394 ? -2.478 -33.357 41.070 1.00 27.83 394 PHE A C 1
ATOM 3120 O O . PHE A 1 394 ? -2.989 -34.392 40.650 1.00 27.83 394 PHE A O 1
ATOM 3127 N N . LEU A 1 395 ? -3.217 -32.276 41.353 1.00 27.80 395 LEU A N 1
ATOM 3128 C CA . LEU A 1 395 ? -4.562 -32.072 40.805 1.00 27.80 395 LEU A CA 1
ATOM 3129 C C . LEU A 1 395 ? -4.477 -31.640 39.334 1.00 27.80 395 LEU A C 1
ATOM 3131 O O . LEU A 1 395 ? -3.820 -30.650 39.011 1.00 27.80 395 LEU A O 1
ATOM 3135 N N . SER A 1 396 ? -5.205 -32.339 38.464 1.00 28.42 396 SER A N 1
ATOM 3136 C CA . SER A 1 396 ? -5.589 -31.831 37.144 1.00 28.42 396 SER A CA 1
ATOM 3137 C C . SER A 1 396 ? -7.023 -31.279 37.200 1.00 28.42 396 SER A C 1
ATOM 3139 O O . SER A 1 396 ? -7.896 -31.864 37.832 1.00 28.42 396 SER A O 1
ATOM 3141 N N . SER A 1 397 ? -7.201 -30.103 36.587 1.00 29.31 397 SER A N 1
ATOM 3142 C CA . SER A 1 397 ? -8.401 -29.269 36.354 1.00 29.31 397 SER A CA 1
ATOM 3143 C C . SER A 1 397 ? -9.790 -29.892 36.600 1.00 29.31 397 SER A C 1
ATOM 3145 O O . SER A 1 397 ? -10.060 -30.986 36.105 1.00 29.31 397 SER A O 1
ATOM 3147 N N . PRO A 1 398 ? -10.748 -29.148 37.205 1.00 36.84 398 PRO A N 1
ATOM 3148 C CA . PRO A 1 398 ? -11.526 -28.129 36.463 1.00 36.84 398 PRO A CA 1
ATOM 3149 C C . PRO A 1 398 ? -11.937 -26.909 37.351 1.00 36.84 398 PRO A C 1
ATOM 3151 O O . PRO A 1 398 ? -11.274 -26.651 38.350 1.00 36.84 398 PRO A O 1
ATOM 3154 N N . PRO A 1 399 ? -13.009 -26.137 37.060 1.00 39.00 399 PRO A N 1
ATOM 3155 C CA . PRO A 1 399 ? -13.187 -25.237 35.915 1.00 39.00 399 PRO A CA 1
ATOM 3156 C C . PRO A 1 399 ? -13.476 -23.771 36.330 1.00 39.00 399 PRO A C 1
ATOM 3158 O O . PRO A 1 399 ? -14.207 -23.522 37.285 1.00 39.00 399 PRO A O 1
ATOM 3161 N N . TRP A 1 400 ? -13.064 -22.784 35.526 1.00 27.89 400 TRP A N 1
ATOM 3162 C CA . TRP A 1 400 ? -13.710 -21.459 35.528 1.00 27.89 400 TRP A CA 1
ATOM 3163 C C . TRP A 1 400 ? -13.660 -20.789 34.146 1.00 27.89 400 TRP A C 1
ATOM 3165 O O . TRP A 1 400 ? -12.600 -20.583 33.563 1.00 27.89 400 TRP A O 1
ATOM 3175 N N . LYS A 1 401 ? -14.839 -20.439 33.619 1.00 28.09 401 LYS A N 1
ATOM 3176 C CA . LYS A 1 401 ? -15.028 -19.559 32.457 1.00 28.09 401 LYS A CA 1
ATOM 3177 C C . LYS A 1 401 ? -15.937 -18.411 32.880 1.00 28.09 401 LYS A C 1
ATOM 3179 O O . LYS A 1 401 ? -17.143 -18.608 32.942 1.00 28.09 401 LYS A O 1
ATOM 3184 N N . LEU A 1 402 ? -15.375 -17.227 33.112 1.00 29.14 402 LEU A N 1
ATOM 3185 C CA . LEU A 1 402 ? -16.085 -15.944 33.062 1.00 29.14 402 LEU A CA 1
ATOM 3186 C C . LEU A 1 402 ? -15.076 -14.814 32.771 1.00 29.14 402 LEU A C 1
ATOM 3188 O O . LEU A 1 402 ? -13.924 -14.892 33.183 1.00 29.14 402 LEU A O 1
ATOM 3192 N N . LEU A 1 403 ? -15.535 -13.791 32.041 1.00 27.31 403 LEU A N 1
ATOM 3193 C CA . LEU A 1 403 ? -14.797 -12.605 31.568 1.00 27.31 403 LEU A CA 1
ATOM 3194 C C . LEU A 1 403 ? -13.566 -12.843 30.662 1.00 27.31 403 LEU A C 1
ATOM 3196 O O . LEU A 1 403 ? -12.420 -12.611 31.038 1.00 27.31 403 LEU A O 1
ATOM 3200 N N . GLN A 1 404 ? -13.843 -13.105 29.382 1.00 29.38 404 GLN A N 1
ATOM 3201 C CA . GLN A 1 404 ? -13.057 -12.529 28.285 1.00 29.38 404 GLN A CA 1
ATOM 3202 C C . GLN A 1 404 ? -13.992 -11.913 27.237 1.00 29.38 404 GLN A C 1
ATOM 3204 O O . GLN A 1 404 ? -14.937 -12.552 26.777 1.00 29.38 404 GLN A O 1
ATOM 3209 N N . SER A 1 405 ? -13.693 -10.681 26.836 1.00 27.22 405 SER A N 1
ATOM 3210 C CA . SER A 1 405 ? -14.076 -10.095 25.550 1.00 27.22 405 SER A CA 1
ATOM 3211 C C . SER A 1 405 ? -12.775 -9.608 24.882 1.00 27.22 405 SER A C 1
ATOM 3213 O O . SER A 1 405 ? -11.855 -9.188 25.578 1.00 27.22 405 SER A O 1
ATOM 3215 N N . ALA A 1 406 ? -12.582 -9.701 23.566 1.00 27.33 406 ALA A N 1
ATOM 3216 C CA . ALA A 1 406 ? -13.568 -9.882 22.505 1.00 27.33 406 ALA A CA 1
ATOM 3217 C C . ALA A 1 406 ? -13.051 -10.738 21.329 1.00 27.33 406 ALA A C 1
ATOM 3219 O O . ALA A 1 406 ? -11.899 -10.611 20.929 1.00 27.33 406 ALA A O 1
ATOM 3220 N N . THR A 1 407 ? -13.946 -11.514 20.711 1.00 29.45 407 THR A N 1
ATOM 3221 C CA . THR A 1 407 ? -14.121 -11.648 19.244 1.00 29.45 407 THR A CA 1
ATOM 3222 C C . THR A 1 407 ? -15.457 -12.377 18.961 1.00 29.45 407 THR A C 1
ATOM 3224 O O . THR A 1 407 ? -16.022 -12.965 19.886 1.00 29.45 407 THR A O 1
ATOM 3227 N N . PRO A 1 408 ? -16.055 -12.258 17.756 1.00 34.88 408 PRO A N 1
ATOM 3228 C CA . PRO A 1 408 ? -17.485 -12.525 17.551 1.00 34.88 408 PRO A CA 1
ATOM 3229 C C . PRO A 1 408 ? -17.792 -13.864 16.863 1.00 34.88 408 PRO A C 1
ATOM 3231 O O . PRO A 1 408 ? -17.068 -14.254 15.954 1.00 34.88 408 PRO A O 1
ATOM 3234 N N . LEU A 1 409 ? -18.952 -14.473 17.160 1.00 23.27 409 LEU A N 1
ATOM 3235 C CA . LEU A 1 409 ? -19.746 -15.198 16.151 1.00 23.27 409 LEU A CA 1
ATOM 3236 C C . LEU A 1 409 ? -21.212 -15.436 16.582 1.00 23.27 409 LEU A C 1
ATOM 3238 O O . LEU A 1 409 ? -21.549 -15.407 17.760 1.00 23.27 409 LEU A O 1
ATOM 3242 N N . HIS A 1 410 ? -22.070 -15.582 15.570 1.00 24.11 410 HIS A N 1
ATOM 3243 C CA . HIS A 1 410 ? -23.542 -15.548 15.528 1.00 24.11 410 HIS A CA 1
ATOM 3244 C C . HIS A 1 410 ? -24.392 -16.026 16.726 1.00 24.11 410 HIS A C 1
ATOM 3246 O O . HIS A 1 410 ? -24.174 -17.093 17.291 1.00 24.11 410 HIS A O 1
ATOM 3252 N N . TRP A 1 411 ? -25.534 -15.341 16.920 1.00 25.53 411 TRP A N 1
ATOM 3253 C CA . TRP A 1 411 ? -26.747 -15.943 17.489 1.00 25.53 411 TRP A CA 1
ATOM 3254 C C . TRP A 1 411 ? -27.955 -15.811 16.547 1.00 25.53 411 TRP A C 1
ATOM 3256 O O . TRP A 1 411 ? -28.163 -14.778 15.906 1.00 25.53 411 TRP A O 1
ATOM 3266 N N . ARG A 1 412 ? -28.743 -16.887 16.472 1.00 25.95 412 ARG A N 1
ATOM 3267 C CA . ARG A 1 412 ? -29.972 -17.046 15.679 1.00 25.95 412 ARG A CA 1
ATOM 3268 C C . ARG A 1 412 ? -31.165 -16.790 16.608 1.00 25.95 412 ARG A C 1
ATOM 3270 O O . ARG A 1 412 ? -31.183 -17.304 17.718 1.00 25.95 412 ARG A O 1
ATOM 3277 N N . GLY A 1 413 ? -32.127 -15.969 16.196 1.00 25.62 413 GLY A N 1
ATOM 3278 C CA . GLY A 1 413 ? -33.132 -15.428 17.120 1.00 25.62 413 GLY A CA 1
ATOM 3279 C C . GLY A 1 413 ? -34.158 -16.430 17.670 1.00 25.62 413 GLY A C 1
ATOM 3280 O O . GLY A 1 413 ? -34.498 -17.409 17.014 1.00 25.62 413 GLY A O 1
ATOM 3281 N N . ASN A 1 414 ? -34.676 -16.111 18.860 1.00 25.58 414 ASN A N 1
ATOM 3282 C CA . ASN A 1 414 ? -36.099 -16.080 19.242 1.00 25.58 414 ASN A CA 1
ATOM 3283 C C . ASN A 1 414 ? -36.195 -15.315 20.583 1.00 25.58 414 ASN A C 1
ATOM 3285 O O . ASN A 1 414 ? -35.231 -15.333 21.347 1.00 25.58 414 ASN A O 1
ATOM 3289 N N . GLY A 1 415 ? -37.278 -14.571 20.852 1.00 24.95 415 GLY A N 1
ATOM 3290 C CA . GLY A 1 415 ? -37.280 -13.560 21.930 1.00 24.95 415 GLY A CA 1
ATOM 3291 C C . GLY A 1 415 ? -38.577 -13.402 22.733 1.00 24.95 415 GLY A C 1
ATOM 3292 O O . GLY A 1 415 ? -39.594 -14.000 22.403 1.00 24.95 415 GLY A O 1
ATOM 3293 N N . ALA A 1 416 ? -38.506 -12.555 23.770 1.00 24.77 416 ALA A N 1
ATOM 3294 C CA . ALA A 1 416 ? -39.587 -11.938 24.566 1.00 24.77 416 ALA A CA 1
ATOM 3295 C C . ALA A 1 416 ? -38.954 -10.745 25.354 1.00 24.77 416 ALA A C 1
ATOM 3297 O O . ALA A 1 416 ? -37.819 -10.896 25.794 1.00 24.77 416 ALA A O 1
ATOM 3298 N N . VAL A 1 417 ? -39.458 -9.491 25.424 1.00 23.97 417 VAL A N 1
ATOM 3299 C CA . VAL A 1 417 ? -40.775 -8.950 25.878 1.00 23.97 417 VAL A CA 1
ATOM 3300 C C . VAL A 1 417 ? -40.891 -9.009 27.418 1.00 23.97 417 VAL A C 1
ATOM 3302 O O . VAL A 1 417 ? -40.823 -10.104 27.955 1.00 23.97 417 VAL A O 1
ATOM 3305 N N . LEU A 1 418 ? -41.065 -7.931 28.215 1.00 24.92 418 LEU A N 1
ATOM 3306 C CA . LEU A 1 418 ? -41.288 -6.464 28.029 1.00 24.92 418 LEU A CA 1
ATOM 3307 C C . LEU A 1 418 ? -40.685 -5.694 29.263 1.00 24.92 418 LEU A C 1
ATOM 3309 O O . LEU A 1 418 ? -40.289 -6.352 30.218 1.00 24.92 418 LEU A O 1
ATOM 3313 N N . LYS A 1 419 ? -40.550 -4.348 29.345 1.00 21.97 419 LYS A N 1
ATOM 3314 C CA . LYS A 1 419 ? -41.611 -3.387 29.768 1.00 21.97 419 LYS A CA 1
ATOM 3315 C C . LYS A 1 419 ? -41.230 -1.890 29.611 1.00 21.97 419 LYS A C 1
ATOM 3317 O O . LYS A 1 419 ? -40.063 -1.535 29.497 1.00 21.97 419 LYS A O 1
ATOM 3322 N N . LYS A 1 420 ? -42.261 -1.033 29.636 1.00 24.52 420 LYS A N 1
ATOM 3323 C CA . LYS A 1 420 ? -42.296 0.429 29.395 1.00 24.52 420 LYS A CA 1
ATOM 3324 C C . LYS A 1 420 ? -42.495 1.205 30.715 1.00 24.52 420 LYS A C 1
ATOM 3326 O O . LYS A 1 420 ? -43.243 0.715 31.556 1.00 24.52 420 LYS A O 1
ATOM 3331 N N . VAL A 1 421 ? -41.939 2.417 30.850 1.00 26.31 421 VAL A N 1
ATOM 3332 C CA . VAL A 1 421 ? -42.357 3.451 31.833 1.00 26.31 421 VAL A CA 1
ATOM 3333 C C . VAL A 1 421 ? -42.343 4.829 31.149 1.00 26.31 421 VAL A C 1
ATOM 3335 O O . VAL A 1 421 ? -41.582 5.042 30.206 1.00 26.31 421 VAL A O 1
ATOM 3338 N N . GLU A 1 422 ? -43.230 5.730 31.573 1.00 27.36 422 GLU A N 1
ATOM 3339 C CA . GLU A 1 422 ? -43.528 7.026 30.947 1.00 27.36 422 GLU A CA 1
ATOM 3340 C C . GLU A 1 422 ? -43.119 8.241 31.799 1.00 27.36 422 GLU A C 1
ATOM 3342 O O . GLU A 1 422 ? -43.060 8.159 33.019 1.00 27.36 422 GLU A O 1
ATOM 3347 N N . ALA A 1 423 ? -42.959 9.372 31.097 1.00 26.08 423 ALA A N 1
ATOM 3348 C CA . ALA A 1 423 ? -43.190 10.760 31.524 1.00 26.08 423 ALA A CA 1
ATOM 3349 C C . ALA A 1 423 ? -42.389 11.385 32.691 1.00 26.08 423 ALA A C 1
ATOM 3351 O O . ALA A 1 423 ? -42.539 11.019 33.850 1.00 26.08 423 ALA A O 1
ATOM 3352 N N . LEU A 1 424 ? -41.764 12.536 32.395 1.00 25.22 424 LEU A N 1
ATOM 3353 C CA . LEU A 1 424 ? -42.171 13.806 33.019 1.00 25.22 424 LEU A CA 1
ATOM 3354 C C . LEU A 1 424 ? -41.750 15.027 32.177 1.00 25.22 424 LEU A C 1
ATOM 3356 O O . LEU A 1 424 ? -40.621 15.126 31.706 1.00 25.22 424 LEU A O 1
ATOM 3360 N N . ASN A 1 425 ? -42.696 15.948 31.975 1.00 26.12 425 ASN A N 1
ATOM 3361 C CA . ASN A 1 425 ? -42.495 17.278 31.387 1.00 26.12 425 ASN A CA 1
ATOM 3362 C C . ASN A 1 425 ? -42.142 18.282 32.490 1.00 26.12 425 ASN A C 1
ATOM 3364 O O . ASN A 1 425 ? -42.756 18.217 33.551 1.00 26.12 425 ASN A O 1
ATOM 3368 N N . LEU A 1 426 ? -41.354 19.315 32.177 1.00 28.66 426 LEU A N 1
ATOM 3369 C CA . LEU A 1 426 ? -41.554 20.655 32.746 1.00 28.66 426 LEU A CA 1
ATOM 3370 C C . LEU A 1 426 ? -41.184 21.746 31.721 1.00 28.66 426 LEU A C 1
ATOM 3372 O O . LEU A 1 426 ? -40.286 21.575 30.900 1.00 28.66 426 LEU A O 1
ATOM 3376 N N . ARG A 1 427 ? -41.951 22.843 31.735 1.00 27.20 427 ARG A N 1
ATOM 3377 C CA . ARG A 1 427 ? -41.864 24.005 30.826 1.00 27.20 427 ARG A CA 1
ATOM 3378 C C . ARG A 1 427 ? -41.051 25.144 31.449 1.00 27.20 427 ARG A C 1
ATOM 3380 O O . ARG A 1 427 ? -41.001 25.222 32.671 1.00 27.20 427 ARG A O 1
ATOM 3387 N N . LEU A 1 428 ? -40.599 26.075 30.596 1.00 28.89 428 LEU A N 1
ATOM 3388 C CA . LEU A 1 428 ? -40.771 27.553 30.646 1.00 28.89 428 LEU A CA 1
ATOM 3389 C C . LEU A 1 428 ? -39.579 28.234 29.921 1.00 28.89 428 LEU A C 1
ATOM 3391 O O . LEU A 1 428 ? -38.465 27.739 30.015 1.00 28.89 428 LEU A O 1
ATOM 3395 N N . ASP A 1 429 ? -39.685 29.381 29.241 1.00 27.45 429 ASP A N 1
ATOM 3396 C CA . ASP A 1 429 ? -40.778 29.971 28.445 1.00 27.45 429 ASP A CA 1
ATOM 3397 C C . ASP A 1 429 ? -40.224 31.190 27.665 1.00 27.45 429 ASP A C 1
ATOM 3399 O O . ASP A 1 429 ? -39.472 31.943 28.268 1.00 27.45 429 ASP A O 1
ATOM 3403 N N . ARG A 1 430 ? -40.699 31.457 26.425 1.00 27.70 430 ARG A N 1
ATOM 3404 C CA . ARG A 1 430 ? -40.847 32.822 25.813 1.00 27.70 430 ARG A CA 1
ATOM 3405 C C . ARG A 1 430 ? -39.540 33.687 25.628 1.00 27.70 430 ARG A C 1
ATOM 3407 O O . ARG A 1 430 ? -38.546 33.476 26.290 1.00 27.70 430 ARG A O 1
ATOM 3414 N N . ILE A 1 431 ? -39.343 34.669 24.728 1.00 28.09 431 ILE A N 1
ATOM 3415 C CA . ILE A 1 431 ? -40.120 35.477 23.758 1.00 28.09 431 ILE A CA 1
ATOM 3416 C C . ILE A 1 431 ? -39.210 35.831 22.547 1.00 28.09 431 ILE A C 1
ATOM 3418 O O . ILE A 1 431 ? -38.133 36.383 22.753 1.00 28.09 431 ILE A O 1
ATOM 3422 N N . ARG A 1 432 ? -39.683 35.700 21.294 1.00 27.84 432 ARG A N 1
ATOM 3423 C CA . ARG A 1 432 ? -39.622 36.801 20.294 1.00 27.84 432 ARG A CA 1
ATOM 3424 C C . ARG A 1 432 ? -40.597 36.571 19.138 1.00 27.84 432 ARG A C 1
ATOM 3426 O O . ARG A 1 432 ? -40.741 35.464 18.629 1.00 27.84 432 ARG A O 1
ATOM 3433 N N . SER A 1 433 ? -41.338 37.621 18.805 1.00 30.25 433 SER A N 1
ATOM 3434 C CA . SER A 1 433 ? -42.533 37.590 17.964 1.00 30.25 433 SER A CA 1
ATOM 3435 C C . SER A 1 433 ? -42.224 37.659 16.467 1.00 30.25 433 SER A C 1
ATOM 3437 O O . SER A 1 433 ? -41.287 38.318 16.025 1.00 30.25 433 SER A O 1
ATOM 3439 N N . ARG A 1 434 ? -43.088 37.016 15.672 1.00 28.20 434 ARG A N 1
ATOM 3440 C CA . ARG A 1 434 ? -43.264 37.319 14.246 1.00 28.20 434 ARG A CA 1
ATOM 3441 C C . ARG A 1 434 ? -44.185 38.527 14.088 1.00 28.20 434 ARG A C 1
ATOM 3443 O O . ARG A 1 434 ? -45.237 38.562 14.720 1.00 28.20 434 ARG A O 1
ATOM 3450 N N . THR A 1 435 ? -43.903 39.361 13.096 1.00 27.00 435 THR A N 1
ATOM 3451 C CA . THR A 1 435 ? -44.935 40.023 12.285 1.00 27.00 435 THR A CA 1
ATOM 3452 C C . THR A 1 435 ? -44.642 39.768 10.803 1.00 27.00 435 THR A C 1
ATOM 3454 O O . THR A 1 435 ? -43.494 39.632 10.386 1.00 27.00 435 THR A O 1
ATOM 3457 N N . ARG A 1 436 ? -45.705 39.610 10.010 1.00 28.89 436 ARG A N 1
ATOM 3458 C CA . ARG A 1 436 ? -45.707 39.415 8.550 1.00 28.89 436 ARG A CA 1
ATOM 3459 C C . ARG A 1 436 ? -46.717 40.410 7.990 1.00 28.89 436 ARG A C 1
ATOM 3461 O O . ARG A 1 436 ? -47.838 40.371 8.477 1.00 28.89 436 ARG A O 1
ATOM 3468 N N . PHE A 1 437 ? -46.386 41.157 6.940 1.00 25.91 437 PHE A N 1
ATOM 3469 C CA . PHE A 1 437 ? -47.342 41.597 5.907 1.00 25.91 437 PHE A CA 1
ATOM 3470 C C . PHE A 1 437 ? -46.590 41.829 4.564 1.00 25.91 437 PHE A C 1
ATOM 3472 O O . PHE A 1 437 ? -45.370 41.996 4.613 1.00 25.91 437 PHE A O 1
ATOM 3479 N N . PRO A 1 438 ? -47.241 41.741 3.377 1.00 41.72 438 PRO A N 1
ATOM 3480 C CA . PRO A 1 438 ? -46.560 41.679 2.068 1.00 41.72 438 PRO A CA 1
ATOM 3481 C C . PRO A 1 438 ? -46.950 42.797 1.062 1.00 41.72 438 PRO A C 1
ATOM 3483 O O . PRO A 1 438 ? -47.880 43.553 1.325 1.00 41.72 438 PRO A O 1
ATOM 3486 N N . ARG A 1 439 ? -46.334 42.768 -0.147 1.00 28.58 439 ARG A N 1
ATOM 3487 C CA . ARG A 1 439 ? -46.555 43.640 -1.348 1.00 28.58 439 ARG A CA 1
ATOM 3488 C C . ARG A 1 439 ? -46.033 45.096 -1.187 1.00 28.58 439 ARG A C 1
ATOM 3490 O O . ARG A 1 439 ? -45.936 45.561 -0.065 1.00 28.58 439 ARG A O 1
ATOM 3497 N N . GLN A 1 440 ? -45.644 45.862 -2.225 1.00 26.30 440 GLN A N 1
ATOM 3498 C CA . GLN A 1 440 ? -45.603 45.697 -3.701 1.00 26.30 440 GLN A CA 1
ATOM 3499 C C . GLN A 1 440 ? -44.633 46.737 -4.335 1.00 26.30 440 GLN A C 1
ATOM 3501 O O . GLN A 1 440 ? -44.471 47.783 -3.725 1.00 26.30 440 GLN A O 1
ATOM 3506 N N . LEU A 1 441 ? -44.163 46.518 -5.586 1.00 25.64 441 LEU A N 1
ATOM 3507 C CA . LEU A 1 441 ? -43.565 47.516 -6.530 1.00 25.64 441 LEU A CA 1
ATOM 3508 C C . LEU A 1 441 ? -42.258 48.237 -6.074 1.00 25.64 441 LEU A C 1
ATOM 3510 O O . LEU A 1 441 ? -42.049 48.461 -4.894 1.00 25.64 441 LEU A O 1
ATOM 3514 N N . GLY A 1 442 ? -41.316 48.649 -6.935 1.00 22.92 442 GLY A N 1
ATOM 3515 C CA . GLY A 1 442 ? -41.118 48.438 -8.378 1.00 22.92 442 GLY A CA 1
ATOM 3516 C C . GLY A 1 442 ? -40.142 49.485 -8.968 1.00 22.92 442 GLY A C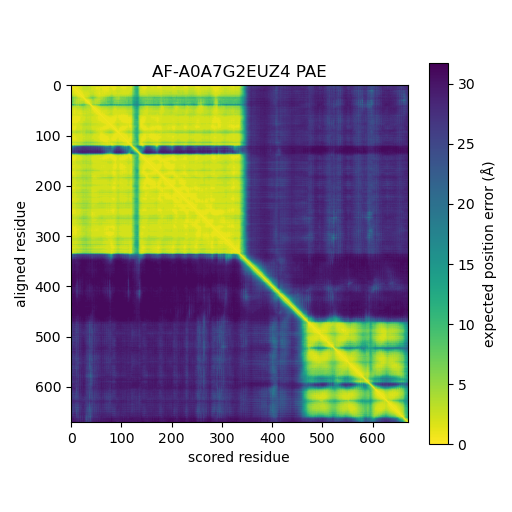 1
ATOM 3517 O O . GLY A 1 442 ? -40.363 50.666 -8.738 1.00 22.92 442 GLY A O 1
ATOM 3518 N N . LEU A 1 443 ? -39.135 49.057 -9.759 1.00 23.94 443 LEU A N 1
ATOM 3519 C CA . LEU A 1 443 ? -38.103 49.893 -10.439 1.00 23.94 443 LEU A CA 1
ATOM 3520 C C . LEU A 1 443 ? -37.180 50.696 -9.465 1.00 23.94 443 LEU A C 1
ATOM 3522 O O . LEU A 1 443 ? -37.508 50.858 -8.300 1.00 23.94 443 LEU A O 1
ATOM 3526 N N . GLN A 1 444 ? -35.970 51.164 -9.810 1.00 24.84 444 GLN A N 1
ATOM 3527 C CA . GLN A 1 444 ? -35.202 51.156 -11.067 1.00 24.84 444 GLN A CA 1
ATOM 3528 C C . GLN A 1 444 ? -33.682 51.095 -10.773 1.00 24.84 444 GLN A C 1
ATOM 3530 O O . GLN A 1 444 ? -33.241 51.345 -9.655 1.00 24.84 444 GLN A O 1
ATOM 3535 N N . SER A 1 445 ? -32.872 50.778 -11.783 1.00 27.55 445 SER A N 1
ATOM 3536 C CA . SER A 1 445 ? -31.404 50.705 -11.721 1.00 27.55 445 SER A CA 1
ATOM 3537 C C . SER A 1 445 ? -30.704 52.071 -11.808 1.00 27.55 445 SER A C 1
ATOM 3539 O O . SER A 1 445 ? -30.948 52.778 -12.783 1.00 27.55 445 SER A O 1
ATOM 3541 N N . VAL A 1 446 ? -29.730 52.356 -10.929 1.00 26.56 446 VAL A N 1
ATOM 3542 C CA . VAL A 1 446 ? -28.556 53.211 -11.233 1.00 26.56 446 VAL A CA 1
ATOM 3543 C C . VAL A 1 446 ? -27.321 52.722 -10.454 1.00 26.56 446 VAL A C 1
ATOM 3545 O O . VAL A 1 446 ? -27.391 52.461 -9.258 1.00 26.56 446 VAL A O 1
ATOM 3548 N N . VAL A 1 447 ? -26.188 52.640 -11.153 1.00 28.03 447 VAL A N 1
ATOM 3549 C CA . VAL A 1 447 ? -24.797 52.521 -10.666 1.00 28.03 447 VAL A CA 1
ATOM 3550 C C . VAL A 1 447 ? -24.048 53.603 -11.470 1.00 28.03 447 VAL A C 1
ATOM 3552 O O . VAL A 1 447 ? -24.299 53.665 -12.677 1.00 28.03 447 VAL A O 1
ATOM 3555 N N . PRO A 1 448 ? -23.236 54.508 -10.870 1.00 37.31 448 PRO A N 1
ATOM 3556 C CA . PRO A 1 448 ? -21.842 54.144 -10.576 1.00 37.31 448 PRO A CA 1
ATOM 3557 C C . PRO A 1 448 ? -21.144 54.808 -9.365 1.00 37.31 448 PRO A C 1
ATOM 3559 O O . PRO A 1 448 ? -21.522 55.876 -8.902 1.00 37.31 448 PRO A O 1
ATOM 3562 N N . ASN A 1 449 ? -20.079 54.120 -8.923 1.00 25.02 449 ASN A N 1
ATOM 3563 C CA . ASN A 1 449 ? -18.803 54.550 -8.313 1.00 25.02 449 ASN A CA 1
ATOM 3564 C C . ASN A 1 449 ? -18.658 55.964 -7.706 1.00 25.02 449 ASN A C 1
ATOM 3566 O O . ASN A 1 449 ? -18.960 56.947 -8.373 1.00 25.02 449 ASN A O 1
ATOM 3570 N N . VAL A 1 450 ? -17.916 56.063 -6.583 1.00 26.42 450 VAL A N 1
ATOM 3571 C CA . VAL A 1 450 ? -16.531 56.619 -6.545 1.00 26.42 450 VAL A CA 1
ATOM 3572 C C . VAL A 1 450 ? -15.946 56.679 -5.105 1.00 26.42 450 VAL A C 1
ATOM 3574 O O . VAL A 1 450 ? -16.596 57.158 -4.187 1.00 26.42 450 VAL A O 1
ATOM 3577 N N . LEU A 1 451 ? -14.690 56.216 -4.971 1.00 24.78 451 LEU A N 1
ATOM 3578 C CA . LEU A 1 451 ? -13.641 56.510 -3.958 1.00 24.78 451 LEU A CA 1
ATOM 3579 C C . LEU A 1 451 ? -13.832 56.251 -2.433 1.00 24.78 451 LEU A C 1
ATOM 3581 O O . LEU A 1 451 ? -14.442 57.022 -1.705 1.00 24.78 451 LEU A O 1
ATOM 3585 N N . THR A 1 452 ? -13.110 55.214 -1.971 1.00 25.70 452 THR A N 1
ATOM 3586 C CA . THR A 1 452 ? -12.097 55.192 -0.875 1.00 25.70 452 THR A CA 1
ATOM 3587 C C . THR A 1 452 ? -12.308 55.948 0.447 1.00 25.70 452 THR A C 1
ATOM 3589 O O . THR A 1 452 ? -12.407 57.168 0.450 1.00 25.70 452 THR A O 1
ATOM 3592 N N . VAL A 1 453 ? -12.042 55.248 1.561 1.00 25.86 453 VAL A N 1
ATOM 3593 C CA . VAL A 1 453 ? -11.007 55.615 2.560 1.00 25.86 453 VAL A CA 1
ATOM 3594 C C . VAL A 1 453 ? -10.523 54.327 3.248 1.00 25.86 453 VAL A C 1
ATOM 3596 O O . VAL A 1 453 ? -11.340 53.522 3.689 1.00 25.86 453 VAL A O 1
ATOM 3599 N N . ASP A 1 454 ? -9.205 54.136 3.347 1.00 27.39 454 ASP A N 1
ATOM 3600 C CA . ASP A 1 454 ? -8.591 53.087 4.172 1.00 27.39 454 ASP A CA 1
ATOM 3601 C C . ASP A 1 454 ? -8.710 53.404 5.667 1.00 27.39 454 ASP A C 1
ATOM 3603 O O . ASP A 1 454 ? -8.451 54.536 6.086 1.00 27.39 454 ASP A O 1
ATOM 3607 N N . ARG A 1 455 ? -8.918 52.373 6.497 1.00 27.75 455 ARG A N 1
ATOM 3608 C CA . ARG A 1 455 ? -8.235 52.307 7.797 1.00 27.75 455 ARG A CA 1
ATOM 3609 C C . ARG A 1 455 ? -8.137 50.887 8.347 1.00 27.75 455 ARG A C 1
ATOM 3611 O O . ARG A 1 455 ? -9.124 50.164 8.422 1.00 27.75 455 ARG A O 1
ATOM 3618 N N . ASN A 1 456 ? -6.919 50.535 8.755 1.00 28.05 456 ASN A N 1
ATOM 3619 C CA . ASN A 1 456 ? -6.627 49.369 9.582 1.00 28.05 456 ASN A CA 1
ATOM 3620 C C . ASN A 1 456 ? -7.479 49.375 10.854 1.00 28.05 456 ASN A C 1
ATOM 3622 O O . ASN A 1 456 ? -7.445 50.364 11.580 1.00 28.05 456 ASN A O 1
ATOM 3626 N N . ASP A 1 457 ? -8.048 48.219 11.189 1.00 28.47 457 ASP A N 1
ATOM 3627 C CA . ASP A 1 457 ? -8.159 47.778 12.580 1.00 28.47 457 ASP A CA 1
ATOM 3628 C C . ASP A 1 457 ? -7.836 46.283 12.670 1.00 28.47 457 ASP A C 1
ATOM 3630 O O . ASP A 1 457 ? -8.675 45.394 12.537 1.00 28.47 457 ASP A O 1
ATOM 3634 N N . SER A 1 458 ? -6.551 46.004 12.881 1.00 33.41 458 SER A N 1
ATOM 3635 C CA . SER A 1 458 ? -6.068 44.694 13.300 1.00 33.41 458 SER A CA 1
ATOM 3636 C C . SER A 1 458 ? -5.869 44.697 14.816 1.00 33.41 458 SER A C 1
ATOM 3638 O O . SER A 1 458 ? -4.946 45.377 15.273 1.00 33.41 458 SER A O 1
ATOM 3640 N N . LYS A 1 459 ? -6.683 43.921 15.555 1.00 34.50 459 LYS A N 1
ATOM 3641 C CA . LYS A 1 459 ? -6.405 43.241 16.852 1.00 34.50 459 LYS A CA 1
ATOM 3642 C C . LYS A 1 459 ? -7.672 43.103 17.716 1.00 34.50 459 LYS A C 1
ATOM 3644 O O . LYS A 1 459 ? -7.800 43.809 18.706 1.00 34.50 459 LYS A O 1
ATOM 3649 N N . GLU A 1 460 ? -8.539 42.129 17.421 1.00 34.66 460 GLU A N 1
ATOM 3650 C CA . GLU A 1 460 ? -9.427 41.546 18.451 1.00 34.66 460 GLU A CA 1
ATOM 3651 C C . GLU A 1 460 ? -10.077 40.206 18.022 1.00 34.66 460 GLU A C 1
ATOM 3653 O O . GLU A 1 460 ? -11.293 40.086 17.944 1.00 34.66 460 GLU A O 1
ATOM 3658 N N . GLU A 1 461 ? -9.291 39.153 17.726 1.00 37.66 461 GLU A N 1
ATOM 3659 C CA . GLU A 1 461 ? -9.901 37.826 17.442 1.00 37.66 461 GLU A CA 1
ATOM 3660 C C . GLU A 1 461 ? -9.136 36.563 17.903 1.00 37.66 461 GLU A C 1
ATOM 3662 O O . GLU A 1 461 ? -9.620 35.447 17.706 1.00 37.66 461 GLU A O 1
ATOM 3667 N N . ASP A 1 462 ? -7.976 36.687 18.559 1.00 39.06 462 ASP A N 1
ATOM 3668 C CA . ASP A 1 462 ? -7.144 35.516 18.907 1.00 39.06 462 ASP A CA 1
ATOM 3669 C C . ASP A 1 462 ? -7.569 34.832 20.229 1.00 39.06 462 ASP A C 1
ATOM 3671 O O . ASP A 1 462 ? -7.751 33.612 20.303 1.00 39.06 462 ASP A O 1
ATOM 3675 N N . GLY A 1 463 ? -7.872 35.620 21.271 1.00 32.78 463 GLY A N 1
ATOM 3676 C CA . GLY A 1 463 ? -8.256 35.090 22.591 1.00 32.78 463 GLY A CA 1
ATOM 3677 C C . GLY A 1 463 ? -9.514 34.204 22.578 1.00 32.78 463 GLY A C 1
ATOM 3678 O O . GLY A 1 463 ? -9.611 33.238 23.337 1.00 32.78 463 GLY A O 1
ATOM 3679 N N . GLY A 1 464 ? -10.463 34.476 21.675 1.00 33.06 464 GLY A N 1
ATOM 3680 C CA . GLY A 1 464 ? -11.717 33.723 21.563 1.00 33.06 464 GLY A CA 1
ATOM 3681 C C . GLY A 1 464 ? -11.577 32.326 20.941 1.00 33.06 464 GLY A C 1
ATOM 3682 O O . GLY A 1 464 ? -12.366 31.434 21.267 1.00 33.06 464 GLY A O 1
ATOM 3683 N N . LYS A 1 465 ? -10.578 32.109 20.071 1.00 37.12 465 LYS A N 1
ATOM 3684 C CA . LYS A 1 465 ? -10.281 30.791 19.473 1.00 37.12 465 LYS A CA 1
ATOM 3685 C C . LYS A 1 465 ? -9.488 29.911 20.439 1.00 37.12 465 LYS A C 1
ATOM 3687 O O . LYS A 1 465 ? -9.799 28.729 20.575 1.00 37.12 465 LYS A O 1
ATOM 3692 N N . LEU A 1 466 ? -8.549 30.501 21.180 1.00 38.56 466 LEU A N 1
ATOM 3693 C CA . LEU A 1 466 ? -7.779 29.817 22.221 1.00 38.56 466 LEU A CA 1
ATOM 3694 C C . LEU A 1 466 ? -8.679 29.257 23.337 1.00 38.56 466 LEU A C 1
ATOM 3696 O O . LEU A 1 466 ? -8.629 28.061 23.619 1.00 38.56 466 LEU A O 1
ATOM 3700 N N . ILE A 1 467 ? -9.585 30.061 23.904 1.00 44.75 467 ILE A N 1
ATOM 3701 C CA . ILE A 1 467 ? -10.481 29.603 24.987 1.00 44.75 467 ILE A CA 1
ATOM 3702 C C . ILE A 1 467 ? -11.427 28.479 24.516 1.00 44.75 467 ILE A C 1
ATOM 3704 O O . ILE A 1 467 ? -11.649 27.512 25.247 1.00 44.75 467 ILE A O 1
ATOM 3708 N N . LYS A 1 468 ? -11.928 28.540 23.272 1.00 42.78 468 LYS A N 1
ATOM 3709 C CA . LYS A 1 468 ? -12.752 27.468 22.677 1.00 42.78 468 LYS A CA 1
ATOM 3710 C C . LYS A 1 468 ? -11.970 26.186 22.360 1.00 42.78 468 LYS A C 1
ATOM 3712 O O . LYS A 1 468 ? -12.573 25.122 22.324 1.00 42.78 468 LYS A O 1
ATOM 3717 N N . SER A 1 469 ? -10.653 26.268 22.162 1.00 50.16 469 SER A N 1
ATOM 3718 C CA . SER A 1 469 ? -9.770 25.099 22.022 1.00 50.16 469 SER A CA 1
ATOM 3719 C C . SER A 1 469 ? -9.527 24.393 23.366 1.00 50.16 469 SER A C 1
ATOM 3721 O O . SER A 1 469 ? -9.489 23.162 23.432 1.00 50.16 469 SER A O 1
ATOM 3723 N N . PHE A 1 470 ? -9.421 25.164 24.454 1.00 51.72 470 PHE A N 1
ATOM 3724 C CA . PHE A 1 470 ? -9.223 24.637 25.808 1.00 51.72 470 PHE A CA 1
ATOM 3725 C C . PHE A 1 470 ? -10.475 23.945 26.377 1.00 51.72 470 PHE A C 1
ATOM 3727 O O . PHE A 1 470 ? -10.372 22.841 26.921 1.00 51.72 470 PHE A O 1
ATOM 3734 N N . VAL A 1 471 ? -11.656 24.563 26.249 1.00 61.22 471 VAL A N 1
ATOM 3735 C CA . VAL A 1 471 ? -12.896 24.114 26.917 1.00 61.22 471 VAL A CA 1
ATOM 3736 C C . VAL A 1 471 ? -13.745 23.216 26.006 1.00 61.22 471 VAL A C 1
ATOM 3738 O O . VAL A 1 471 ? -14.820 23.589 25.539 1.00 61.22 471 VAL A O 1
ATOM 3741 N N . ASN A 1 472 ? -13.260 21.995 25.776 1.00 76.31 472 ASN A N 1
ATOM 3742 C CA . ASN A 1 472 ? -14.016 20.927 25.114 1.00 76.31 472 ASN A CA 1
ATOM 3743 C C . ASN A 1 472 ? -14.721 20.020 26.138 1.00 76.31 472 ASN A C 1
ATOM 3745 O O . ASN A 1 472 ? -14.241 19.857 27.257 1.00 76.31 472 ASN A O 1
ATOM 3749 N N . VAL A 1 473 ? -15.831 19.376 25.747 1.00 79.19 473 VAL A N 1
ATOM 3750 C CA . VAL A 1 473 ? -16.633 18.523 26.654 1.00 79.19 473 VAL A CA 1
ATOM 3751 C C . VAL A 1 473 ? -15.811 17.419 27.351 1.00 79.19 473 VAL A C 1
ATOM 3753 O O . VAL A 1 473 ? -15.985 17.288 28.560 1.00 79.19 473 VAL A O 1
ATOM 3756 N N . PRO A 1 474 ? -14.898 16.673 26.685 1.00 78.62 474 PRO A N 1
ATOM 3757 C CA . PRO A 1 474 ? -14.022 15.719 27.375 1.00 78.62 474 PRO A CA 1
ATOM 3758 C C . PRO A 1 474 ? -13.133 16.399 28.425 1.00 78.62 474 PRO A C 1
ATOM 3760 O O . PRO A 1 474 ? -13.203 16.045 29.594 1.00 78.62 474 PRO A O 1
ATOM 3763 N N . ASN A 1 475 ? -12.406 17.458 28.042 1.00 84.00 475 ASN A N 1
ATOM 3764 C CA . ASN A 1 475 ? -11.527 18.209 28.948 1.00 84.00 475 ASN A CA 1
ATOM 3765 C C . ASN A 1 475 ? -12.280 18.740 30.181 1.00 84.00 475 ASN A C 1
ATOM 3767 O O . ASN A 1 475 ? -11.721 18.796 31.270 1.00 84.00 475 ASN A O 1
ATOM 3771 N N . MET A 1 476 ? -13.550 19.132 30.030 1.00 84.81 476 MET A N 1
ATOM 3772 C CA . MET A 1 476 ? -14.386 19.601 31.138 1.00 84.81 476 MET A CA 1
ATOM 3773 C C . MET A 1 476 ? -14.721 18.483 32.142 1.00 84.81 476 MET A C 1
ATOM 3775 O O . MET A 1 476 ? -14.806 18.754 33.338 1.00 84.81 476 MET A O 1
ATOM 3779 N N . ILE A 1 477 ? -14.873 17.237 31.684 1.00 85.31 477 ILE A N 1
ATOM 3780 C CA . ILE A 1 477 ? -15.063 16.070 32.560 1.00 85.31 477 ILE A CA 1
ATOM 3781 C C . ILE A 1 477 ? -13.755 15.768 33.313 1.00 85.31 477 ILE A C 1
ATOM 3783 O O . ILE A 1 477 ? -13.781 15.606 34.532 1.00 85.31 477 ILE A O 1
ATOM 3787 N N . SER A 1 478 ? -12.604 15.815 32.640 1.00 86.50 478 SER A N 1
ATOM 3788 C CA . SER A 1 478 ? -11.285 15.637 33.269 1.00 86.50 478 SER A CA 1
ATOM 3789 C C . SER A 1 478 ? -10.952 16.759 34.269 1.00 86.50 478 SER A C 1
ATOM 3791 O O . SER A 1 478 ? -10.436 16.498 35.355 1.00 86.50 478 SER A O 1
ATOM 3793 N N . MET A 1 479 ? -11.330 18.012 33.975 1.00 87.12 479 MET A N 1
ATOM 3794 C CA . MET A 1 479 ? -11.272 19.116 34.946 1.00 87.12 479 MET A CA 1
ATOM 3795 C C . MET A 1 479 ? -12.180 18.857 36.158 1.00 87.12 479 MET A C 1
ATOM 3797 O O . MET A 1 479 ? -11.786 19.147 37.287 1.00 87.12 479 MET A O 1
ATOM 3801 N N . ALA A 1 480 ? -13.375 18.293 35.955 1.00 88.50 480 ALA A N 1
ATOM 3802 C CA . ALA A 1 480 ? -14.265 17.927 37.054 1.00 88.50 480 ALA A CA 1
ATOM 3803 C C . ALA A 1 480 ? -13.676 16.801 37.928 1.00 88.50 480 ALA A C 1
ATOM 3805 O O . ALA A 1 480 ? -13.788 16.886 39.150 1.00 88.50 480 ALA A O 1
ATOM 3806 N N . ARG A 1 481 ? -12.976 15.813 37.342 1.00 90.06 481 ARG A N 1
ATOM 3807 C CA . ARG A 1 481 ? -12.188 14.806 38.088 1.00 90.06 481 ARG A CA 1
ATOM 3808 C C . ARG A 1 481 ? -11.085 15.444 38.939 1.00 90.06 481 ARG A C 1
ATOM 3810 O O . ARG A 1 481 ? -10.909 15.086 40.100 1.00 90.06 481 ARG A O 1
ATOM 3817 N N . LEU A 1 482 ? -10.369 16.428 38.392 1.00 90.00 482 LEU A N 1
ATOM 3818 C CA . LEU A 1 482 ? -9.311 17.136 39.119 1.00 90.00 482 LEU A CA 1
ATOM 3819 C C . LEU A 1 482 ? -9.865 17.900 40.339 1.00 90.00 482 LEU A C 1
ATOM 3821 O O . LEU A 1 482 ? -9.244 17.893 41.400 1.00 90.00 482 LEU A O 1
ATOM 3825 N N . VAL A 1 483 ? -11.057 18.498 40.220 1.00 92.44 483 VAL A N 1
ATOM 3826 C CA . VAL A 1 483 ? -11.768 19.145 41.341 1.00 92.44 483 VAL A CA 1
ATOM 3827 C C . VAL A 1 483 ? -12.371 18.124 42.317 1.00 92.44 483 VAL A C 1
ATOM 3829 O O . VAL A 1 483 ? -12.430 18.395 43.518 1.00 92.44 483 VAL A O 1
ATOM 3832 N N . SER A 1 484 ? -12.794 16.942 41.853 1.00 92.88 484 SER A N 1
ATOM 3833 C CA . SER A 1 484 ? -13.412 15.940 42.729 1.00 92.88 484 SER A CA 1
ATOM 3834 C C . SER A 1 484 ? -12.432 15.320 43.728 1.00 92.88 484 SER A C 1
ATOM 3836 O O . SER A 1 484 ? -12.861 14.954 44.818 1.00 92.88 484 SER A O 1
ATOM 3838 N N . GLY A 1 485 ? -11.125 15.288 43.439 1.00 92.75 485 GLY A N 1
ATOM 3839 C CA . GLY A 1 485 ? -10.089 14.840 44.383 1.00 92.75 485 GLY A CA 1
ATOM 3840 C C . GLY A 1 485 ? -10.125 15.580 45.732 1.00 92.75 485 GLY A C 1
ATOM 3841 O O . GLY A 1 485 ? -10.399 14.950 46.758 1.00 92.75 485 GLY A O 1
ATOM 3842 N N . PRO A 1 486 ? -9.907 16.910 45.763 1.00 94.50 486 PRO A N 1
ATOM 3843 C CA . PRO A 1 486 ? -10.032 17.717 46.979 1.00 94.50 486 PRO A CA 1
ATOM 3844 C C . PRO A 1 486 ? -11.411 17.645 47.652 1.00 94.50 486 PRO A C 1
ATOM 3846 O O . PRO A 1 486 ? -11.490 17.662 48.880 1.00 94.50 486 PRO A O 1
ATOM 3849 N N . VAL A 1 487 ? -12.496 17.523 46.877 1.00 94.56 487 VAL A N 1
ATOM 3850 C CA . VAL A 1 487 ? -13.854 17.363 47.430 1.00 94.56 487 VAL A CA 1
ATOM 3851 C C . VAL A 1 487 ? -13.995 16.024 48.158 1.00 94.56 487 VAL A C 1
ATOM 3853 O O . VAL A 1 487 ? -14.478 15.999 49.285 1.00 94.56 487 VAL A O 1
ATOM 3856 N N . LEU A 1 488 ? -13.525 14.920 47.572 1.00 94.88 488 LEU A N 1
ATOM 3857 C CA . LEU A 1 488 ? -13.547 13.602 48.210 1.00 94.88 488 LEU A CA 1
ATOM 3858 C C . LEU A 1 488 ? -12.656 13.542 49.449 1.00 94.88 488 LEU A C 1
ATOM 3860 O O . LEU A 1 488 ? -13.057 12.937 50.440 1.00 94.88 488 LEU A O 1
ATOM 3864 N N . TRP A 1 489 ? -11.499 14.209 49.432 1.00 94.75 489 TRP A N 1
ATOM 3865 C CA . TRP A 1 489 ? -10.687 14.388 50.636 1.00 94.75 489 TRP A CA 1
ATOM 3866 C C . TRP A 1 489 ? -11.504 15.084 51.727 1.00 94.75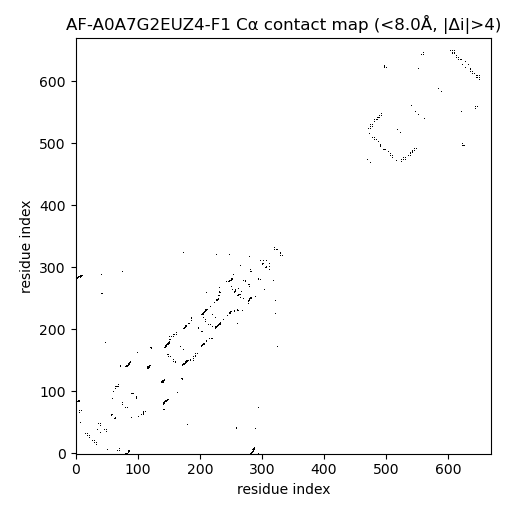 489 TRP A C 1
ATOM 3868 O O . TRP A 1 489 ? -11.671 14.519 52.805 1.00 94.75 489 TRP A O 1
ATOM 3878 N N . TRP A 1 490 ? -12.102 16.243 51.434 1.00 94.94 490 TRP A N 1
ATOM 3879 C CA . TRP A 1 490 ? -12.951 16.955 52.392 1.00 94.94 490 TRP A CA 1
ATOM 3880 C C . TRP A 1 490 ? -14.108 16.084 52.918 1.00 94.94 490 TRP A C 1
ATOM 3882 O O . TRP A 1 490 ? -14.352 16.071 54.123 1.00 94.94 490 TRP A O 1
ATOM 3892 N N . MET A 1 491 ? -14.772 15.297 52.067 1.00 94.38 491 MET A N 1
ATOM 3893 C CA . MET A 1 491 ? -15.857 14.392 52.480 1.00 94.38 491 MET A CA 1
ATOM 3894 C C . MET A 1 491 ? -15.371 13.276 53.419 1.00 94.38 491 MET A C 1
ATOM 3896 O O . MET A 1 491 ? -16.011 13.026 54.438 1.00 94.38 491 MET A O 1
ATOM 3900 N N . ILE A 1 492 ? -14.231 12.641 53.124 1.00 94.12 492 ILE A N 1
ATOM 3901 C CA . ILE A 1 492 ? -13.615 11.615 53.987 1.00 94.12 492 ILE A CA 1
ATOM 3902 C C . ILE A 1 492 ? -13.167 12.239 55.321 1.00 94.12 492 ILE A C 1
ATOM 3904 O O . ILE A 1 492 ? -13.428 11.684 56.387 1.00 94.12 492 ILE A O 1
ATOM 3908 N N . SER A 1 493 ? -12.565 13.433 55.295 1.00 92.38 493 SER A N 1
ATOM 3909 C CA . SER A 1 493 ? -12.159 14.161 56.505 1.00 92.38 493 SER A CA 1
ATOM 3910 C C . SER A 1 493 ? -13.338 14.573 57.400 1.00 92.38 493 SER A C 1
ATOM 3912 O O . SER A 1 493 ? -13.158 14.663 58.615 1.00 92.38 493 SER A O 1
ATOM 3914 N N . ASN A 1 494 ? -14.533 14.767 56.832 1.00 92.75 494 ASN A N 1
ATOM 3915 C CA . ASN A 1 494 ? -15.782 15.039 57.557 1.00 92.75 494 ASN A CA 1
ATOM 3916 C C . ASN A 1 494 ? -16.646 13.780 57.779 1.00 92.75 494 ASN A C 1
ATOM 3918 O O . ASN A 1 494 ? -17.825 13.901 58.098 1.00 92.75 494 ASN A O 1
ATOM 3922 N N . GLU A 1 495 ? -16.076 12.580 57.618 1.00 91.38 495 GLU A N 1
ATOM 3923 C CA . GLU A 1 495 ? -16.717 11.293 57.955 1.00 91.38 495 GLU A CA 1
ATOM 3924 C C . GLU A 1 495 ? -17.980 10.981 57.127 1.00 91.38 495 GLU A C 1
ATOM 3926 O O . GLU A 1 495 ? -18.795 10.130 57.475 1.00 91.38 495 GLU A O 1
ATOM 3931 N N . MET A 1 496 ? -18.123 11.627 55.964 1.00 92.56 496 MET A N 1
ATOM 3932 C CA . MET A 1 496 ? -19.231 11.434 55.023 1.00 92.56 496 MET A CA 1
ATOM 3933 C C . MET A 1 496 ? -18.986 10.216 54.114 1.00 92.56 496 MET A C 1
ATOM 3935 O O . MET A 1 496 ? -18.988 10.334 52.885 1.00 92.56 496 MET A O 1
ATOM 3939 N N . TYR A 1 497 ? -18.731 9.051 54.710 1.00 92.38 497 TYR A N 1
ATOM 3940 C CA . TYR A 1 497 ? -18.157 7.879 54.042 1.00 92.38 497 TYR A CA 1
ATOM 3941 C C . TYR A 1 497 ? -19.004 7.322 52.883 1.00 92.38 497 TYR A C 1
ATOM 3943 O O . TYR A 1 497 ? -18.490 7.230 51.766 1.00 92.38 497 TYR A O 1
ATOM 3951 N N . SER A 1 498 ? -20.302 7.055 53.074 1.00 90.25 498 SER A N 1
ATOM 3952 C CA . SER A 1 498 ? -21.241 6.686 51.995 1.00 90.25 498 SER A CA 1
ATOM 3953 C C . SER A 1 498 ? -21.202 7.655 50.808 1.00 90.25 498 SER A C 1
ATOM 3955 O O . SER A 1 498 ? -21.161 7.248 49.643 1.00 90.25 498 SER A O 1
ATOM 3957 N N . SER A 1 499 ? -21.185 8.958 51.095 1.00 91.44 499 SER A N 1
ATOM 3958 C CA . SER A 1 499 ? -21.182 10.004 50.070 1.00 91.44 499 SER A CA 1
ATOM 3959 C C . SER A 1 499 ? -19.832 10.084 49.350 1.00 91.44 499 SER A C 1
ATOM 3961 O O . SER A 1 499 ? -19.798 10.287 48.135 1.00 91.44 499 SER A O 1
ATOM 3963 N N . ALA A 1 500 ? -18.721 9.879 50.065 1.00 92.56 500 ALA A N 1
ATOM 3964 C CA . ALA A 1 500 ? -17.384 9.797 49.484 1.00 92.56 500 ALA A CA 1
ATOM 3965 C C . ALA A 1 500 ? -17.223 8.552 48.595 1.00 92.56 500 ALA A C 1
ATOM 3967 O O . ALA A 1 500 ? -16.672 8.650 47.500 1.00 92.56 500 ALA A O 1
ATOM 3968 N N . PHE A 1 501 ? -17.762 7.399 49.006 1.00 93.25 501 PHE A N 1
ATOM 3969 C CA . PHE A 1 501 ? -17.790 6.191 48.179 1.00 93.25 501 PHE A CA 1
ATOM 3970 C C . PHE A 1 501 ? -18.571 6.415 46.877 1.00 93.25 501 PHE A C 1
ATOM 3972 O O . PHE A 1 501 ? -18.068 6.111 45.793 1.00 93.25 501 PHE A O 1
ATOM 3979 N N . LEU A 1 502 ? -19.768 7.010 46.958 1.00 92.81 502 LEU A N 1
ATOM 3980 C CA . LEU A 1 502 ? -20.571 7.328 45.776 1.00 92.81 502 LEU A CA 1
ATOM 3981 C C . LEU A 1 502 ? -19.859 8.334 44.855 1.00 92.81 502 LEU A C 1
ATOM 3983 O O . LEU A 1 502 ? -19.811 8.129 43.643 1.00 92.81 502 LEU A O 1
ATOM 3987 N N . GLY A 1 503 ? -19.262 9.392 45.412 1.00 92.00 503 GLY A N 1
ATOM 3988 C CA . GLY A 1 503 ? -18.506 10.382 44.641 1.00 92.00 503 GLY A CA 1
ATOM 3989 C C . GLY A 1 503 ? -17.249 9.803 43.976 1.00 92.00 503 GLY A C 1
ATOM 3990 O O . GLY A 1 503 ? -16.934 10.164 42.837 1.00 92.00 503 GLY A O 1
ATOM 3991 N N . LEU A 1 504 ? -16.566 8.860 44.635 1.00 91.69 504 LEU A N 1
ATOM 3992 C CA . LEU A 1 504 ? -15.440 8.120 44.066 1.00 91.69 504 LEU A CA 1
ATOM 3993 C C . LEU A 1 504 ? -15.894 7.207 42.921 1.00 91.69 504 LEU A C 1
ATOM 3995 O O . LEU A 1 504 ? -15.262 7.198 41.867 1.00 91.69 504 LEU A O 1
ATOM 3999 N N . ALA A 1 505 ? -17.012 6.493 43.085 1.00 90.31 505 ALA A N 1
ATOM 4000 C CA . ALA A 1 505 ? -17.588 5.659 42.031 1.00 90.31 505 ALA A CA 1
ATOM 4001 C C . ALA A 1 505 ? -18.017 6.490 40.805 1.00 90.31 505 ALA A C 1
ATOM 4003 O O . ALA A 1 505 ? -17.750 6.094 39.670 1.00 90.31 505 ALA A O 1
ATOM 4004 N N . VAL A 1 506 ? -18.616 7.668 41.018 1.00 91.00 506 VAL A N 1
ATOM 4005 C CA . VAL A 1 506 ? -18.969 8.612 39.942 1.00 91.00 506 VAL A CA 1
ATOM 4006 C C . VAL A 1 506 ? -17.719 9.169 39.254 1.00 91.00 506 VAL A C 1
ATOM 4008 O O . VAL A 1 506 ? -17.666 9.184 38.025 1.00 91.00 506 VAL A O 1
ATOM 4011 N N . SER A 1 507 ? -16.688 9.562 40.009 1.00 89.88 507 SER A N 1
ATOM 4012 C CA . SER A 1 507 ? -15.427 10.052 39.429 1.00 89.88 507 SER A CA 1
ATOM 4013 C C . SER A 1 507 ? -14.707 8.957 38.631 1.00 89.88 507 SER A C 1
ATOM 4015 O O . SER A 1 507 ? -14.277 9.210 37.508 1.00 89.88 507 SER A O 1
ATOM 4017 N N . GLY A 1 508 ? -14.667 7.718 39.130 1.00 86.25 508 GLY A N 1
ATOM 4018 C CA . GLY A 1 508 ? -14.119 6.572 38.395 1.00 86.25 508 GLY A CA 1
ATOM 4019 C C . GLY A 1 508 ? -14.918 6.220 37.133 1.00 86.25 508 GLY A C 1
ATOM 4020 O O . GLY A 1 508 ? -14.337 5.914 36.096 1.00 86.25 508 GLY A O 1
ATOM 4021 N N . ALA A 1 509 ? -16.250 6.328 37.169 1.00 86.81 509 ALA A N 1
ATOM 4022 C CA . ALA A 1 509 ? -17.082 6.167 35.975 1.00 86.81 509 ALA A CA 1
ATOM 4023 C C . ALA A 1 509 ? -16.880 7.301 34.951 1.00 86.81 509 ALA A C 1
ATOM 4025 O O . ALA A 1 509 ? -17.080 7.089 33.752 1.00 86.81 509 ALA A O 1
ATOM 4026 N N . SER A 1 510 ? -16.476 8.494 35.404 1.00 86.81 510 SER A N 1
ATOM 4027 C CA . SER A 1 510 ? -16.259 9.643 34.524 1.00 86.81 510 SER A CA 1
ATOM 4028 C C . SER A 1 510 ? -15.017 9.513 33.629 1.00 86.81 510 SER A C 1
ATOM 4030 O O . SER A 1 510 ? -15.091 9.958 32.491 1.00 86.81 510 SER A O 1
ATOM 4032 N N . ASP A 1 511 ? -13.974 8.783 34.050 1.00 81.75 511 ASP A N 1
ATOM 4033 C CA . ASP A 1 511 ? -12.817 8.419 33.202 1.00 81.75 511 ASP A CA 1
ATOM 4034 C C . ASP A 1 511 ? -13.203 7.505 32.023 1.00 81.75 511 ASP A C 1
ATOM 4036 O O . ASP A 1 511 ? -12.789 7.675 30.874 1.00 81.75 511 ASP A O 1
ATOM 4040 N N . TRP A 1 512 ? -14.100 6.544 32.262 1.00 81.88 512 TRP A N 1
ATOM 4041 C CA . TRP A 1 512 ? -14.654 5.773 31.151 1.00 81.88 512 TRP A CA 1
ATOM 4042 C C . TRP A 1 512 ? -15.515 6.655 30.233 1.00 81.88 512 TRP A C 1
ATOM 4044 O O . TRP A 1 512 ? -15.516 6.467 29.008 1.00 81.88 512 TRP A O 1
ATOM 4054 N N . LEU A 1 513 ? -16.246 7.613 30.818 1.00 80.69 513 LEU A N 1
ATOM 4055 C CA . LEU A 1 513 ? -17.164 8.495 30.109 1.00 80.69 513 LEU A CA 1
ATOM 4056 C C . LEU A 1 513 ? -16.442 9.518 29.231 1.00 80.69 513 LEU A C 1
ATOM 4058 O O . LEU A 1 513 ? -16.846 9.659 28.082 1.00 80.69 513 LEU A O 1
ATOM 4062 N N . ASP A 1 514 ? -15.407 10.213 29.699 1.00 78.50 514 ASP A N 1
ATOM 4063 C CA . ASP A 1 514 ? -14.680 11.183 28.872 1.00 78.50 514 ASP A CA 1
ATOM 4064 C C . ASP A 1 514 ? -13.907 10.502 27.743 1.00 78.50 514 ASP A C 1
ATOM 4066 O O . ASP A 1 514 ? -14.062 10.905 26.589 1.00 78.50 514 ASP A O 1
ATOM 4070 N N . GLY A 1 515 ? -13.256 9.367 28.002 1.00 74.56 515 GLY A N 1
ATOM 4071 C CA . GLY A 1 515 ? -12.717 8.511 26.952 1.00 74.56 515 GLY A CA 1
ATOM 4072 C C . GLY A 1 515 ? -13.792 8.073 25.945 1.00 74.56 515 GLY A C 1
ATOM 4073 O O . GLY A 1 515 ? -13.552 8.060 24.735 1.00 74.56 515 GLY A O 1
ATOM 4074 N N . TYR A 1 516 ? -15.000 7.713 26.396 1.00 77.00 516 TYR A N 1
ATOM 4075 C CA . TYR A 1 516 ? -16.116 7.350 25.511 1.00 77.00 516 TYR A CA 1
ATOM 4076 C C . TYR A 1 516 ? -16.654 8.552 24.717 1.00 77.00 516 TYR A C 1
ATOM 4078 O O . TYR A 1 516 ? -16.917 8.424 23.519 1.00 77.00 516 TYR A O 1
ATOM 4086 N N . VAL A 1 517 ? -16.780 9.719 25.347 1.00 78.00 517 VAL A N 1
ATOM 4087 C CA . VAL A 1 517 ? -17.261 10.965 24.740 1.00 78.00 517 VAL A CA 1
ATOM 4088 C C . VAL A 1 517 ? -16.245 11.495 23.731 1.00 78.00 517 VAL A C 1
ATOM 4090 O O . VAL A 1 517 ? -16.646 11.805 22.614 1.00 78.00 517 VAL A O 1
ATOM 4093 N N . ALA A 1 518 ? -14.946 11.492 24.037 1.00 73.69 518 ALA A N 1
ATOM 4094 C CA . ALA A 1 518 ? -13.876 11.825 23.098 1.00 73.69 518 ALA A CA 1
ATOM 4095 C C . ALA A 1 518 ? -13.908 10.904 21.866 1.00 73.69 518 ALA A C 1
ATOM 4097 O O . ALA A 1 518 ? -13.974 11.386 20.733 1.00 73.69 518 ALA A O 1
ATOM 4098 N N . ARG A 1 519 ? -13.996 9.577 22.072 1.00 75.31 519 ARG A N 1
ATOM 4099 C CA . ARG A 1 519 ? -14.144 8.588 20.983 1.00 75.31 519 ARG A CA 1
ATOM 4100 C C . ARG A 1 519 ? -15.413 8.804 20.146 1.00 75.31 519 ARG A C 1
ATOM 4102 O O . ARG A 1 519 ? -15.378 8.620 18.931 1.00 75.31 519 ARG A O 1
ATOM 4109 N N . ARG A 1 520 ? -16.531 9.193 20.768 1.00 74.62 520 ARG A N 1
ATOM 4110 C CA . ARG A 1 520 ? -17.825 9.411 20.095 1.00 74.62 520 ARG A CA 1
ATOM 4111 C C . ARG A 1 520 ? -17.910 10.760 19.372 1.00 74.62 520 ARG A C 1
ATOM 4113 O O . ARG A 1 520 ? -18.547 10.832 18.325 1.00 74.62 520 ARG A O 1
ATOM 4120 N N . MET A 1 521 ? -17.283 11.803 19.914 1.00 70.31 521 MET A N 1
ATOM 4121 C CA . MET A 1 521 ? -17.245 13.158 19.348 1.00 70.31 521 MET A CA 1
ATOM 4122 C C . MET A 1 521 ? -16.064 13.383 18.389 1.00 70.31 521 MET A C 1
ATOM 4124 O O . MET A 1 521 ? -16.062 14.383 17.680 1.00 70.31 521 MET A O 1
ATOM 4128 N N . LYS A 1 522 ? -15.094 12.456 18.328 1.00 58.16 522 LYS A N 1
ATOM 4129 C CA . LYS A 1 522 ? -13.861 12.541 17.517 1.00 58.16 522 LYS A CA 1
ATOM 4130 C C . LYS A 1 522 ? -12.989 13.772 17.832 1.00 58.16 522 LYS A C 1
ATOM 4132 O O . LYS A 1 522 ? -12.303 14.283 16.952 1.00 58.16 522 LYS A O 1
ATOM 4137 N N . ILE A 1 523 ? -13.021 14.251 19.076 1.00 66.50 523 ILE A N 1
ATOM 4138 C CA . ILE A 1 523 ? -12.227 15.405 19.519 1.00 66.50 523 ILE A CA 1
ATOM 4139 C C . ILE A 1 523 ? -10.873 14.903 20.026 1.00 66.50 523 ILE A C 1
ATOM 4141 O O . ILE A 1 523 ? -10.803 14.299 21.094 1.00 66.50 523 ILE A O 1
ATOM 4145 N N . ASN A 1 524 ? -9.804 15.196 19.286 1.00 55.19 524 ASN A N 1
ATOM 4146 C CA . ASN A 1 524 ? -8.429 14.978 19.731 1.00 55.19 524 ASN A CA 1
ATOM 4147 C C . ASN A 1 524 ? -7.907 16.277 20.364 1.00 55.19 524 ASN A C 1
ATOM 4149 O O . ASN A 1 524 ? -7.487 17.185 19.650 1.00 55.19 524 ASN A O 1
ATOM 4153 N N . SER A 1 525 ? -7.956 16.394 21.694 1.00 67.12 525 SER A N 1
ATOM 4154 C CA . SER A 1 525 ? -7.375 17.543 22.399 1.00 67.12 525 SER A CA 1
ATOM 4155 C C . SER A 1 525 ? -5.982 17.203 22.921 1.00 67.12 525 SER A C 1
ATOM 4157 O O . SER A 1 525 ? -5.841 16.332 23.776 1.00 67.12 525 SER A O 1
ATOM 4159 N N . VAL A 1 526 ? -4.971 17.950 22.466 1.00 58.25 526 VAL A N 1
ATOM 4160 C CA . VAL A 1 526 ? -3.595 17.887 22.998 1.00 58.25 526 VAL A CA 1
ATOM 4161 C C . VAL A 1 526 ? -3.571 18.191 24.503 1.00 58.25 526 VAL A C 1
ATOM 4163 O O . VAL A 1 526 ? -2.789 17.606 25.243 1.00 58.25 526 VAL A O 1
ATOM 4166 N N . VAL A 1 527 ? -4.466 19.064 24.983 1.00 66.94 527 VAL A N 1
ATOM 4167 C CA . VAL A 1 527 ? -4.627 19.344 26.419 1.00 66.94 527 VAL A CA 1
ATOM 4168 C C . VAL A 1 527 ? -5.199 18.125 27.150 1.00 66.94 527 VAL A C 1
ATOM 4170 O O . VAL A 1 527 ? -4.668 17.752 28.193 1.00 66.94 527 VAL A O 1
ATOM 4173 N N . GLY A 1 528 ? -6.216 17.465 26.583 1.00 68.75 528 GLY A N 1
ATOM 4174 C CA . GLY A 1 528 ? -6.825 16.252 27.148 1.00 68.75 528 GLY A CA 1
ATOM 4175 C C . GLY A 1 528 ? -5.806 15.136 27.401 1.00 68.75 528 GLY A C 1
ATOM 4176 O O . GLY A 1 528 ? -5.722 14.626 28.513 1.00 68.75 528 GLY A O 1
ATOM 4177 N N . SER A 1 529 ? -4.913 14.861 26.439 1.00 64.94 529 SER A N 1
ATOM 4178 C CA . SER A 1 529 ? -3.877 13.821 26.593 1.00 64.94 529 SER A CA 1
ATOM 4179 C C . SER A 1 529 ? -2.909 14.021 27.772 1.00 64.94 529 SER A C 1
ATOM 4181 O O . SER A 1 529 ? -2.267 13.056 28.185 1.00 64.94 529 SER A O 1
ATOM 4183 N N . TYR A 1 530 ? -2.809 15.233 28.330 1.00 71.94 530 TYR A N 1
ATOM 4184 C CA . TYR A 1 530 ? -2.058 15.506 29.565 1.00 71.94 530 TYR A CA 1
ATOM 4185 C C . TYR A 1 530 ? -2.955 15.667 30.790 1.00 71.94 530 TYR A C 1
ATOM 4187 O O . TYR A 1 530 ? -2.546 15.330 31.901 1.00 71.94 530 TYR A O 1
ATOM 4195 N N . LEU A 1 531 ? -4.163 16.192 30.593 1.00 79.38 531 LEU A N 1
ATOM 4196 C CA . LEU A 1 531 ? -5.104 16.472 31.663 1.00 79.38 531 LEU A CA 1
ATOM 4197 C C . LEU A 1 531 ? -5.687 15.189 32.263 1.00 79.38 531 LEU A C 1
ATOM 4199 O O . LEU A 1 531 ? -5.785 15.110 33.484 1.00 79.38 531 LEU A O 1
ATOM 4203 N N . ASP A 1 532 ? -6.016 14.185 31.445 1.00 79.88 532 ASP A N 1
ATOM 4204 C CA . ASP A 1 532 ? -6.658 12.954 31.927 1.00 79.88 532 ASP A CA 1
ATOM 4205 C C . ASP A 1 532 ? -5.728 12.173 32.890 1.00 79.88 532 ASP A C 1
ATOM 4207 O O . ASP A 1 532 ? -6.121 11.942 34.038 1.00 79.88 532 ASP A O 1
ATOM 4211 N N . PRO A 1 533 ? -4.451 11.874 32.540 1.00 78.12 533 PRO A N 1
ATOM 4212 C CA . PRO A 1 533 ? -3.540 11.181 33.457 1.00 78.12 533 PRO A CA 1
ATOM 4213 C C . PRO A 1 533 ? -3.179 12.004 34.702 1.00 78.12 533 PRO A C 1
ATOM 4215 O O . PRO A 1 533 ? -2.866 11.434 35.748 1.00 78.12 533 PRO A O 1
ATOM 4218 N N . LEU A 1 534 ? -3.196 13.340 34.603 1.00 81.62 534 LEU A N 1
ATOM 4219 C CA . LEU A 1 534 ? -2.962 14.234 35.737 1.00 81.62 534 LEU A CA 1
ATOM 4220 C C . LEU A 1 534 ? -4.146 14.212 36.713 1.00 81.62 534 LEU A C 1
ATOM 4222 O O . LEU A 1 534 ? -3.937 14.080 37.920 1.00 81.62 534 LEU A O 1
ATOM 4226 N N . ALA A 1 535 ? -5.374 14.305 36.196 1.00 85.88 535 ALA A N 1
ATOM 4227 C CA . ALA A 1 535 ? -6.598 14.297 36.990 1.00 85.88 535 ALA A CA 1
ATOM 4228 C C . ALA A 1 535 ? -6.722 13.014 37.82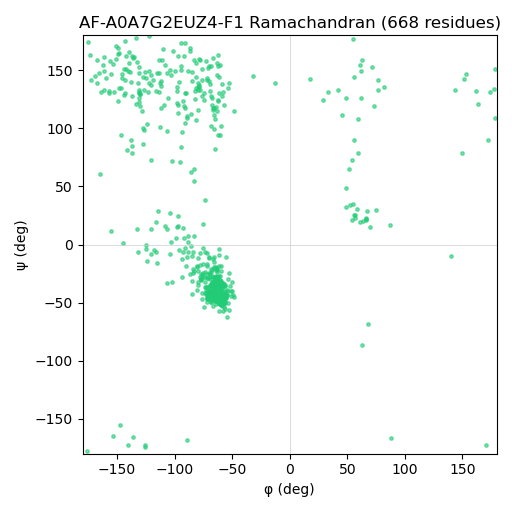5 1.00 85.88 535 ALA A C 1
ATOM 4230 O O . ALA A 1 535 ? -7.016 13.097 39.016 1.00 85.88 535 ALA A O 1
ATOM 4231 N N . ASP A 1 536 ? -6.394 11.849 37.255 1.00 83.69 536 ASP A N 1
ATOM 4232 C CA . ASP A 1 536 ? -6.393 10.576 37.989 1.00 83.69 536 ASP A CA 1
ATOM 4233 C C . ASP A 1 536 ? -5.386 10.535 39.141 1.00 83.69 536 ASP A C 1
ATOM 4235 O O . ASP A 1 536 ? -5.692 10.026 40.222 1.00 83.69 536 ASP A O 1
ATOM 4239 N N . LYS A 1 537 ? -4.175 11.077 38.948 1.00 84.31 537 LYS A N 1
ATOM 4240 C CA . LYS A 1 537 ? -3.165 11.115 40.018 1.00 84.31 537 LYS A CA 1
ATOM 4241 C C . LYS A 1 537 ? -3.537 12.087 41.131 1.00 84.31 537 LYS A C 1
ATOM 4243 O O . LYS A 1 537 ? -3.304 11.763 42.293 1.00 84.31 537 LYS A O 1
ATOM 4248 N N . VAL A 1 538 ? -4.154 13.224 40.802 1.00 87.62 538 VAL A N 1
ATOM 4249 C CA . VAL A 1 538 ? -4.700 14.156 41.803 1.00 87.62 538 VAL A CA 1
ATOM 4250 C C . VAL A 1 538 ? -5.846 13.497 42.576 1.00 87.62 538 VAL A C 1
ATOM 4252 O O . VAL A 1 538 ? -5.813 13.477 43.804 1.00 87.62 538 VAL A O 1
ATOM 4255 N N . LEU A 1 539 ? -6.806 12.882 41.879 1.00 90.44 539 LEU A N 1
ATOM 4256 C CA . LEU A 1 539 ? -7.952 12.187 42.472 1.00 90.44 539 LEU A CA 1
ATOM 4257 C C . LEU A 1 539 ? -7.519 11.086 43.453 1.00 90.44 539 LEU A C 1
ATOM 4259 O O . LEU A 1 539 ? -7.901 11.110 44.625 1.00 90.44 539 LEU A O 1
ATOM 4263 N N . ILE A 1 540 ? -6.686 10.148 42.992 1.00 87.62 540 ILE A N 1
ATOM 4264 C CA . ILE A 1 540 ? -6.196 9.030 43.812 1.00 87.62 540 ILE A CA 1
ATOM 4265 C C . ILE A 1 540 ? -5.308 9.542 44.954 1.00 87.62 540 ILE A C 1
ATOM 4267 O O . ILE A 1 540 ? -5.413 9.041 46.072 1.00 87.62 540 ILE A O 1
ATOM 4271 N N . GLY A 1 541 ? -4.468 10.553 44.707 1.00 87.50 541 GLY A N 1
ATOM 4272 C CA . GLY A 1 541 ? -3.605 11.158 45.723 1.00 87.50 541 GLY A CA 1
ATOM 4273 C C . GLY A 1 541 ? -4.394 11.791 46.871 1.00 87.50 541 GLY A C 1
ATOM 4274 O O . GLY A 1 541 ? -4.122 11.493 48.032 1.00 87.50 541 GLY A O 1
ATOM 4275 N N . CYS A 1 542 ? -5.408 12.605 46.562 1.00 91.31 542 CYS A N 1
ATOM 4276 C CA . CYS A 1 542 ? -6.271 13.230 47.566 1.00 91.31 542 CYS A CA 1
ATOM 4277 C C . CYS A 1 542 ? -7.027 12.193 48.411 1.00 91.31 542 CYS A C 1
ATOM 4279 O O . CYS A 1 542 ? -7.030 12.294 49.637 1.00 91.31 542 CYS A O 1
ATOM 4281 N N . VAL A 1 543 ? -7.608 11.166 47.778 1.00 92.12 543 VAL A N 1
ATOM 4282 C CA . VAL A 1 543 ? -8.292 10.073 48.493 1.00 92.12 543 VAL A CA 1
ATOM 4283 C C . VAL A 1 543 ? -7.313 9.310 49.387 1.00 92.12 543 VAL A C 1
ATOM 4285 O O . VAL A 1 543 ? -7.595 9.099 50.563 1.00 92.12 543 VAL A O 1
ATOM 4288 N N . ALA A 1 544 ? -6.133 8.951 48.877 1.00 88.88 544 ALA A N 1
ATOM 4289 C CA . ALA A 1 544 ? -5.135 8.205 49.638 1.00 88.88 544 ALA A CA 1
ATOM 4290 C C . ALA A 1 544 ? -4.620 8.978 50.869 1.00 88.88 544 ALA A C 1
ATOM 4292 O O . ALA A 1 544 ? -4.479 8.388 51.940 1.00 88.88 544 ALA A O 1
ATOM 4293 N N . VAL A 1 545 ? -4.391 10.292 50.750 1.00 90.25 545 VAL A N 1
ATOM 4294 C CA . VAL A 1 545 ? -4.017 11.148 51.891 1.00 90.25 545 VAL A CA 1
ATOM 4295 C C . VAL A 1 545 ? -5.147 11.212 52.921 1.00 90.25 545 VAL A C 1
ATOM 4297 O O . VAL A 1 545 ? -4.888 11.031 54.110 1.00 90.25 545 VAL A O 1
ATOM 4300 N N . ALA A 1 546 ? -6.396 11.395 52.486 1.00 92.19 546 ALA A N 1
ATOM 4301 C CA . ALA A 1 546 ? -7.550 11.445 53.382 1.00 92.19 546 ALA A CA 1
ATOM 4302 C C . ALA A 1 546 ? -7.754 10.134 54.165 1.00 92.19 546 ALA A C 1
ATOM 4304 O O . ALA A 1 546 ? -8.066 10.160 55.353 1.00 92.19 546 ALA A O 1
ATOM 4305 N N . MET A 1 547 ? -7.525 8.986 53.519 1.00 90.62 547 MET A N 1
ATOM 4306 C CA . MET A 1 547 ? -7.622 7.669 54.157 1.00 90.62 547 MET A CA 1
ATOM 4307 C C . MET A 1 547 ? -6.533 7.429 55.206 1.00 90.62 547 MET A C 1
ATOM 4309 O O . MET A 1 547 ? -6.814 6.796 56.219 1.00 90.62 547 MET A O 1
ATOM 4313 N N . VAL A 1 548 ? -5.318 7.954 55.006 1.00 92.50 548 VAL A N 1
ATOM 4314 C CA . VAL A 1 548 ? -4.267 7.931 56.040 1.00 92.50 548 VAL A CA 1
ATOM 4315 C C . VAL A 1 548 ? -4.618 8.874 57.194 1.00 92.50 548 VAL A C 1
ATOM 4317 O O . VAL A 1 548 ? -4.442 8.508 58.347 1.00 92.50 548 VAL A O 1
ATOM 4320 N N . GLN A 1 549 ? -5.165 10.061 56.911 1.00 91.69 549 GLN A N 1
ATOM 4321 C CA . GLN A 1 549 ? -5.579 11.027 57.943 1.00 91.69 549 GLN A CA 1
ATOM 4322 C C . GLN A 1 549 ? -6.748 10.558 58.824 1.00 91.69 549 GLN A C 1
ATOM 4324 O O . GLN A 1 549 ? -6.958 11.124 59.895 1.00 91.69 549 GLN A O 1
ATOM 4329 N N . LYS A 1 550 ? -7.524 9.569 58.369 1.00 91.88 550 LYS A N 1
ATOM 4330 C CA . LYS A 1 550 ? -8.626 8.938 59.114 1.00 91.88 550 LYS A CA 1
ATOM 4331 C C . LYS A 1 550 ? -8.302 7.512 59.579 1.00 91.88 550 LYS A C 1
ATOM 4333 O O . LYS A 1 550 ? -9.218 6.764 59.899 1.00 91.88 550 LYS A O 1
ATOM 4338 N N . ASP A 1 551 ? -7.023 7.125 59.566 1.00 90.06 551 ASP A N 1
ATOM 4339 C CA . ASP A 1 551 ? -6.530 5.799 59.976 1.00 90.06 551 ASP A CA 1
ATOM 4340 C C . ASP A 1 551 ? -7.215 4.602 59.267 1.00 90.06 551 ASP A C 1
ATOM 4342 O O . ASP A 1 551 ? -7.154 3.461 59.727 1.00 90.06 551 ASP A O 1
ATOM 4346 N N . LEU A 1 552 ? -7.828 4.834 58.097 1.00 88.12 552 LEU A N 1
ATOM 4347 C CA . LEU A 1 552 ? -8.521 3.812 57.298 1.00 88.12 552 LEU A CA 1
ATOM 4348 C C . LEU A 1 552 ? -7.544 2.883 56.568 1.00 88.12 552 LEU A C 1
ATOM 4350 O O . LEU A 1 552 ? -7.875 1.735 56.274 1.00 88.12 552 LEU A O 1
ATOM 4354 N N . LEU A 1 553 ? -6.348 3.384 56.241 1.00 91.12 553 LEU A N 1
ATOM 4355 C CA . LEU A 1 553 ? -5.266 2.617 55.627 1.00 91.12 553 LEU A CA 1
ATOM 4356 C C . LEU A 1 553 ? -3.923 2.970 56.258 1.00 91.12 553 LEU A C 1
ATOM 4358 O O . LEU A 1 553 ? -3.604 4.135 56.487 1.00 91.12 553 LEU A O 1
ATOM 4362 N N . HIS A 1 554 ? -3.092 1.947 56.459 1.00 91.56 554 HIS A N 1
ATOM 4363 C CA . HIS A 1 554 ? -1.767 2.109 57.043 1.00 91.56 554 HIS A CA 1
ATOM 4364 C C . HIS A 1 554 ? -0.868 3.012 56.164 1.00 91.56 554 HIS A C 1
ATOM 4366 O O . HIS A 1 554 ? -0.715 2.727 54.968 1.00 91.56 554 HIS A O 1
ATOM 4372 N N . PRO A 1 555 ? -0.193 4.039 56.722 1.00 89.69 555 PRO A N 1
ATOM 4373 C CA . PRO A 1 555 ? 0.599 5.001 55.946 1.00 89.69 555 PRO A CA 1
ATOM 4374 C C . PRO A 1 555 ? 1.699 4.340 55.109 1.00 89.69 555 PRO A C 1
ATOM 4376 O O . PRO A 1 555 ? 1.945 4.745 53.974 1.00 89.69 555 PRO A O 1
ATOM 4379 N N . GLY A 1 556 ? 2.316 3.267 55.617 1.00 89.00 556 GLY A N 1
ATOM 4380 C CA . GLY A 1 556 ? 3.325 2.505 54.872 1.00 89.00 556 GLY A CA 1
ATOM 4381 C C . GLY A 1 556 ? 2.784 1.832 53.602 1.00 89.00 556 GLY A C 1
ATOM 4382 O O . GLY A 1 556 ? 3.494 1.769 52.601 1.00 89.00 556 GLY A O 1
ATOM 4383 N N . LEU A 1 557 ? 1.523 1.379 53.599 1.00 88.88 557 LEU A N 1
ATOM 4384 C CA . LEU A 1 557 ? 0.902 0.781 52.411 1.00 88.88 557 LEU A CA 1
ATOM 4385 C C . LEU A 1 557 ? 0.683 1.841 51.330 1.00 88.88 557 LEU A C 1
ATOM 4387 O O . LEU A 1 557 ? 1.078 1.652 50.179 1.00 88.88 557 LEU A O 1
ATOM 4391 N N . VAL A 1 558 ? 0.089 2.971 51.720 1.00 89.31 558 VAL A N 1
ATOM 4392 C CA . VAL A 1 558 ? -0.154 4.110 50.828 1.00 89.31 558 VAL A CA 1
ATOM 4393 C C . VAL A 1 558 ? 1.167 4.656 50.279 1.00 89.31 558 VAL A C 1
ATOM 4395 O O . VAL A 1 558 ? 1.282 4.873 49.073 1.00 89.31 558 VAL A O 1
ATOM 4398 N N . GLY A 1 559 ? 2.199 4.763 51.122 1.00 88.62 559 GLY A N 1
ATOM 4399 C CA . GLY A 1 559 ? 3.552 5.138 50.714 1.00 88.62 559 GLY A CA 1
ATOM 4400 C C . GLY A 1 559 ? 4.138 4.222 49.634 1.00 88.62 559 GLY A C 1
ATOM 4401 O O . GLY A 1 559 ? 4.644 4.723 48.635 1.00 88.62 559 GLY A O 1
ATOM 4402 N N . ILE A 1 560 ? 4.016 2.895 49.770 1.00 89.00 560 ILE A N 1
ATOM 4403 C CA . ILE A 1 560 ? 4.496 1.929 48.760 1.00 89.00 560 ILE A CA 1
ATOM 4404 C C . ILE A 1 560 ? 3.762 2.102 47.417 1.00 89.00 560 ILE A C 1
ATOM 4406 O O . ILE A 1 560 ? 4.391 2.045 46.357 1.00 89.00 560 ILE A O 1
ATOM 4410 N N . VAL A 1 561 ? 2.445 2.334 47.443 1.00 85.62 561 VAL A N 1
ATOM 4411 C CA . VAL A 1 561 ? 1.635 2.527 46.225 1.00 85.62 561 VAL A CA 1
ATOM 4412 C C . VAL A 1 561 ? 1.976 3.844 45.522 1.00 85.62 561 VAL A C 1
ATOM 4414 O O . VAL A 1 561 ? 2.201 3.842 44.310 1.00 85.62 561 VAL A O 1
ATOM 4417 N N . LEU A 1 562 ? 2.077 4.949 46.266 1.00 85.25 562 LEU A N 1
ATOM 4418 C CA . LEU A 1 562 ? 2.443 6.257 45.715 1.00 85.25 562 LEU A CA 1
ATOM 4419 C C . LEU A 1 562 ? 3.888 6.273 45.195 1.00 85.25 562 LEU A C 1
ATOM 4421 O O . LEU A 1 562 ? 4.136 6.771 44.097 1.00 85.25 562 LEU A O 1
ATOM 4425 N N . LEU A 1 563 ? 4.835 5.674 45.928 1.00 85.88 563 LEU A N 1
ATOM 4426 C CA . LEU A 1 563 ? 6.240 5.593 45.520 1.00 85.88 563 LEU A CA 1
ATOM 4427 C C . LEU A 1 563 ? 6.411 4.818 44.206 1.00 85.88 563 LEU A C 1
ATOM 4429 O O . LEU A 1 563 ? 7.171 5.257 43.344 1.00 85.88 563 LEU A O 1
ATOM 4433 N N . ARG A 1 564 ? 5.677 3.709 44.015 1.00 84.81 564 ARG A N 1
ATOM 4434 C CA . ARG A 1 564 ? 5.631 2.994 42.725 1.00 84.81 564 ARG A CA 1
ATOM 4435 C C . ARG A 1 564 ? 5.180 3.926 41.604 1.00 84.81 564 ARG A C 1
ATOM 4437 O O . ARG A 1 564 ? 5.819 3.963 40.557 1.00 84.81 564 ARG A O 1
ATOM 4444 N N . ASP A 1 565 ? 4.072 4.634 41.796 1.00 80.19 565 ASP A N 1
ATOM 4445 C CA . ASP A 1 565 ? 3.481 5.461 40.743 1.00 80.19 565 ASP A CA 1
ATOM 4446 C C . ASP A 1 565 ? 4.400 6.622 40.348 1.00 80.19 565 ASP A C 1
ATOM 4448 O O . ASP A 1 565 ? 4.602 6.863 39.157 1.00 80.19 565 ASP A O 1
ATOM 4452 N N . VAL A 1 566 ? 5.034 7.268 41.331 1.00 82.75 566 VAL A N 1
ATOM 4453 C CA . VAL A 1 566 ? 6.072 8.283 41.097 1.00 82.75 566 VAL A CA 1
ATOM 4454 C C . VAL A 1 566 ? 7.281 7.680 40.375 1.00 82.75 566 VAL A C 1
ATOM 4456 O O . VAL A 1 566 ? 7.769 8.275 39.417 1.00 82.75 566 VAL A O 1
ATOM 4459 N N . ALA A 1 567 ? 7.740 6.485 40.762 1.00 81.75 567 ALA A N 1
ATOM 4460 C CA . ALA A 1 567 ? 8.867 5.814 40.110 1.00 81.75 567 ALA A CA 1
ATOM 4461 C C . ALA A 1 567 ? 8.569 5.416 38.651 1.00 81.75 567 ALA A C 1
ATOM 4463 O O . ALA A 1 567 ? 9.447 5.536 37.796 1.00 81.75 567 ALA A O 1
ATOM 4464 N N . LEU A 1 568 ? 7.340 4.989 38.338 1.00 76.12 568 LEU A N 1
ATOM 4465 C CA . LEU A 1 568 ? 6.917 4.675 36.968 1.00 76.12 568 LEU A CA 1
ATOM 4466 C C . LEU A 1 568 ? 6.853 5.932 36.088 1.00 76.12 568 LEU A C 1
ATOM 4468 O O . LEU A 1 568 ? 7.385 5.924 34.977 1.00 76.12 568 LEU A O 1
ATOM 4472 N N . VAL A 1 569 ? 6.257 7.021 36.587 1.00 74.81 569 VAL A N 1
ATOM 4473 C CA . VAL A 1 569 ? 6.195 8.305 35.864 1.00 74.81 569 VAL A CA 1
ATOM 4474 C C . VAL A 1 569 ? 7.598 8.892 35.684 1.00 74.81 569 VAL A C 1
ATOM 4476 O O . VAL A 1 569 ? 7.980 9.242 34.568 1.00 74.81 569 VAL A O 1
ATOM 4479 N N . GLY A 1 570 ? 8.404 8.928 36.748 1.00 78.50 570 GLY A N 1
ATOM 4480 C CA . GLY A 1 570 ? 9.790 9.397 36.706 1.00 78.50 570 GLY A CA 1
ATOM 4481 C C . GLY A 1 570 ? 10.669 8.569 35.766 1.00 78.50 570 GLY A C 1
ATOM 4482 O O . GLY A 1 570 ? 11.451 9.136 35.008 1.00 78.50 570 GLY A O 1
ATOM 4483 N N . GLY A 1 571 ? 10.496 7.244 35.739 1.00 75.25 571 GLY A N 1
ATOM 4484 C CA . GLY A 1 571 ? 11.185 6.354 34.802 1.00 75.25 571 GLY A CA 1
ATOM 4485 C C . GLY A 1 571 ? 10.819 6.618 33.338 1.00 75.25 571 GLY A C 1
ATOM 4486 O O . GLY A 1 571 ? 11.705 6.649 32.484 1.00 75.25 571 GLY A O 1
ATOM 4487 N N . ALA A 1 572 ? 9.540 6.875 33.044 1.00 71.38 572 ALA A N 1
ATOM 4488 C CA . ALA A 1 572 ? 9.089 7.244 31.701 1.00 71.38 572 ALA A CA 1
ATOM 4489 C C . ALA A 1 572 ? 9.649 8.609 31.255 1.00 71.38 572 ALA A C 1
ATOM 4491 O O . ALA A 1 572 ? 10.158 8.732 30.140 1.00 71.38 572 ALA A O 1
ATOM 4492 N N . VAL A 1 573 ? 9.630 9.612 32.143 1.00 77.56 573 VAL A N 1
ATOM 4493 C CA . VAL A 1 573 ? 10.228 10.940 31.908 1.00 77.56 573 VAL A CA 1
ATOM 4494 C C . VAL A 1 573 ? 11.740 10.832 31.686 1.00 77.56 573 VAL A C 1
ATOM 4496 O O . VAL A 1 573 ? 12.260 11.406 30.734 1.00 77.56 573 VAL A O 1
ATOM 4499 N N . TYR A 1 574 ? 12.448 10.047 32.501 1.00 78.06 574 TYR A N 1
ATOM 4500 C CA . TYR A 1 574 ? 13.891 9.829 32.371 1.00 78.06 574 TYR A CA 1
ATOM 4501 C C . TYR A 1 574 ? 14.264 9.141 31.049 1.00 78.06 574 TYR A C 1
ATOM 4503 O O . TYR A 1 574 ? 15.183 9.582 30.359 1.00 78.06 574 TYR A O 1
ATOM 4511 N N . LEU A 1 575 ? 13.517 8.108 30.641 1.00 71.50 575 LEU A N 1
ATOM 4512 C CA . LEU A 1 575 ? 13.703 7.458 29.340 1.00 71.50 575 LEU A CA 1
ATOM 4513 C C . LEU A 1 575 ? 13.426 8.405 28.168 1.00 71.50 575 LEU A C 1
ATOM 4515 O O . LEU A 1 575 ? 14.170 8.400 27.188 1.00 71.50 575 LEU A O 1
ATOM 4519 N N . ARG A 1 576 ? 12.397 9.254 28.271 1.00 72.31 576 ARG A N 1
ATOM 4520 C CA . ARG A 1 576 ? 12.107 10.277 27.259 1.00 72.31 576 ARG A CA 1
ATOM 4521 C C . ARG A 1 576 ? 13.216 11.330 27.182 1.00 72.31 576 ARG A C 1
ATOM 4523 O O . ARG A 1 576 ? 13.612 11.684 26.077 1.00 72.31 576 ARG A O 1
ATOM 4530 N N . ALA A 1 577 ? 13.759 11.768 28.319 1.00 77.38 577 ALA A N 1
ATOM 4531 C CA . ALA A 1 577 ? 14.874 12.713 28.373 1.00 77.38 577 ALA A CA 1
ATOM 4532 C C . ALA A 1 577 ? 16.164 12.138 27.764 1.00 77.38 577 ALA A C 1
ATOM 4534 O O . ALA A 1 577 ? 16.838 12.833 27.005 1.00 77.38 577 ALA A O 1
ATOM 4535 N N . LEU A 1 578 ? 16.468 10.859 28.027 1.00 76.81 578 LEU A N 1
ATOM 4536 C CA . LEU A 1 578 ? 17.578 10.144 27.387 1.00 76.81 578 LEU A CA 1
ATOM 4537 C C . LEU A 1 578 ? 17.397 10.021 25.869 1.00 76.81 578 LEU A C 1
ATOM 4539 O O . LEU A 1 578 ? 18.339 10.282 25.130 1.00 76.81 578 LEU A O 1
ATOM 4543 N N . ASN A 1 579 ? 16.195 9.683 25.394 1.00 70.56 579 ASN A N 1
ATOM 4544 C CA . ASN A 1 579 ? 15.899 9.587 23.958 1.00 70.56 579 ASN A CA 1
ATOM 4545 C C . ASN A 1 579 ? 15.980 10.939 23.216 1.00 70.56 579 ASN A C 1
ATOM 4547 O O . ASN A 1 579 ? 16.013 10.950 21.989 1.00 70.56 579 ASN A O 1
ATOM 4551 N N . LEU A 1 580 ? 15.991 12.059 23.946 1.00 73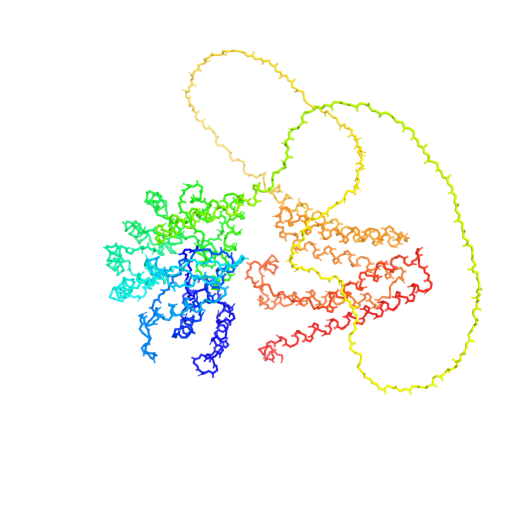.50 580 LEU A N 1
ATOM 4552 C CA . LEU A 1 580 ? 16.132 13.421 23.422 1.00 73.50 580 LEU A CA 1
ATOM 4553 C C . LEU A 1 580 ? 17.522 14.026 23.715 1.00 73.50 580 LEU A C 1
ATOM 4555 O O . LEU A 1 580 ? 17.683 15.239 23.604 1.00 73.50 580 LEU A O 1
ATOM 4559 N N . ASP A 1 581 ? 18.509 13.225 24.143 1.00 76.69 581 ASP A N 1
ATOM 4560 C CA . ASP A 1 581 ? 19.858 13.677 24.541 1.00 76.69 581 ASP A CA 1
ATOM 4561 C C . ASP A 1 581 ? 19.852 14.876 25.520 1.00 76.69 581 ASP A C 1
ATOM 4563 O O . ASP A 1 581 ? 20.734 15.738 25.493 1.00 76.69 581 ASP A O 1
ATOM 4567 N N . TRP A 1 582 ? 18.835 14.948 26.390 1.00 81.06 582 TRP A N 1
ATOM 4568 C CA . TRP A 1 582 ? 18.582 16.069 27.309 1.00 81.06 582 TRP A CA 1
ATOM 4569 C C . TRP A 1 582 ? 18.423 17.448 26.630 1.00 81.06 582 TRP A C 1
ATOM 4571 O O . TRP A 1 582 ? 18.649 18.485 27.254 1.00 81.06 582 TRP A O 1
ATOM 4581 N N . LYS A 1 583 ? 18.014 17.480 25.353 1.00 72.56 583 LYS A N 1
ATOM 4582 C CA . LYS A 1 583 ? 17.869 18.697 24.539 1.00 72.56 583 LYS A CA 1
ATOM 4583 C C . LYS A 1 583 ? 16.484 18.792 23.896 1.00 72.56 583 LYS A C 1
ATOM 4585 O O . LYS A 1 583 ? 16.229 18.233 22.835 1.00 72.56 583 LYS A O 1
ATOM 4590 N N . TRP A 1 584 ? 15.614 19.597 24.495 1.00 82.94 584 TRP A N 1
ATOM 4591 C CA . TRP A 1 584 ? 14.352 20.050 23.901 1.00 82.94 584 TRP A CA 1
ATOM 4592 C C . TRP A 1 584 ? 14.225 21.569 24.058 1.00 82.94 584 TRP A C 1
ATOM 4594 O O . TRP A 1 584 ? 14.737 22.139 25.021 1.00 82.94 584 TRP A O 1
ATOM 4604 N N . LYS A 1 585 ? 13.582 22.241 23.094 1.00 70.25 585 LYS A N 1
ATOM 4605 C CA . LYS A 1 585 ? 13.425 23.709 23.113 1.00 70.25 585 LYS A CA 1
ATOM 4606 C C . LYS A 1 585 ? 12.212 24.143 23.932 1.00 70.25 585 LYS A C 1
ATOM 4608 O O . LYS A 1 585 ? 12.242 25.193 24.565 1.00 70.25 585 LYS A O 1
ATOM 4613 N N . THR A 1 586 ? 11.175 23.313 23.942 1.00 72.50 586 THR A N 1
ATOM 4614 C CA . THR A 1 586 ? 9.883 23.617 24.554 1.00 72.50 586 THR A CA 1
ATOM 4615 C C . THR A 1 586 ? 9.304 22.369 25.222 1.00 72.50 586 THR A C 1
ATOM 4617 O O . THR A 1 586 ? 9.554 21.245 24.786 1.00 72.50 586 THR A O 1
ATOM 4620 N N . TRP A 1 587 ? 8.496 22.540 26.274 1.00 68.31 587 TRP A N 1
ATOM 4621 C CA . TRP A 1 587 ? 7.831 21.410 26.944 1.00 68.31 587 TRP A CA 1
ATOM 4622 C C . TRP A 1 587 ? 6.843 20.670 26.032 1.00 68.31 587 TRP A C 1
ATOM 4624 O O . TRP A 1 587 ? 6.677 19.461 26.182 1.00 68.31 587 TRP A O 1
ATOM 4634 N N . SER A 1 588 ? 6.251 21.354 25.044 1.00 63.03 588 SER A N 1
ATOM 4635 C CA . SER A 1 588 ? 5.485 20.705 23.974 1.00 63.03 588 SER A CA 1
ATOM 4636 C C . SER A 1 588 ? 6.310 19.640 23.260 1.00 63.03 588 SER A C 1
ATOM 4638 O O . SER A 1 588 ? 5.813 18.547 23.042 1.00 63.03 588 SER A O 1
ATOM 4640 N N . ASP A 1 589 ? 7.577 19.916 22.955 1.00 65.00 589 ASP A N 1
ATOM 4641 C CA . ASP A 1 589 ? 8.440 19.037 22.155 1.00 65.00 589 ASP A CA 1
ATOM 4642 C C . ASP A 1 589 ? 8.849 17.795 22.956 1.00 65.00 589 ASP A C 1
ATOM 4644 O O . ASP A 1 589 ? 8.898 16.682 22.429 1.00 65.00 589 ASP A O 1
ATOM 4648 N N . PHE A 1 590 ? 9.080 17.974 24.262 1.00 69.62 590 PHE A N 1
ATOM 4649 C CA . PHE A 1 590 ? 9.344 16.870 25.182 1.00 69.62 590 PHE A CA 1
ATOM 4650 C C . PHE A 1 590 ? 8.189 15.864 25.190 1.00 69.62 590 PHE A C 1
ATOM 4652 O O . PHE A 1 590 ? 8.423 14.656 25.107 1.00 69.62 590 PHE A O 1
ATOM 4659 N N . PHE A 1 591 ? 6.951 16.357 25.243 1.00 65.12 591 PHE A N 1
ATOM 4660 C CA . PHE A 1 591 ? 5.757 15.525 25.352 1.00 65.12 591 PHE A CA 1
ATOM 4661 C C . PHE A 1 591 ? 5.088 15.163 24.012 1.00 65.12 591 PHE A C 1
ATOM 4663 O O . PHE A 1 591 ? 4.266 14.252 23.994 1.00 65.12 591 PHE A O 1
ATOM 4670 N N . ASN A 1 592 ? 5.446 15.799 22.891 1.00 60.22 592 ASN A N 1
ATOM 4671 C CA . ASN A 1 592 ? 4.841 15.521 21.586 1.00 60.22 592 ASN A CA 1
ATOM 4672 C C . ASN A 1 592 ? 5.166 14.090 21.108 1.00 60.22 592 ASN A C 1
ATOM 4674 O O . ASN A 1 592 ? 6.329 13.728 20.899 1.00 60.22 592 ASN A O 1
ATOM 4678 N N . LEU A 1 593 ? 4.128 13.268 20.940 1.00 54.66 593 LEU A N 1
ATOM 4679 C CA . LEU A 1 593 ? 4.241 11.854 20.573 1.00 54.66 593 LEU A CA 1
ATOM 4680 C C . LEU A 1 593 ? 4.164 11.601 19.056 1.00 54.66 593 LEU A C 1
ATOM 4682 O O . LEU A 1 593 ? 4.439 10.479 18.632 1.00 54.66 593 LEU A O 1
ATOM 4686 N N . ASP A 1 594 ? 3.886 12.619 18.236 1.00 44.94 594 ASP A N 1
ATOM 4687 C CA . ASP A 1 594 ? 3.525 12.486 16.811 1.00 44.94 594 ASP A CA 1
ATOM 4688 C C . ASP A 1 594 ? 4.695 12.156 15.850 1.00 44.94 594 ASP A C 1
ATOM 4690 O O . ASP A 1 594 ? 4.585 12.332 14.640 1.00 44.94 594 ASP A O 1
ATOM 4694 N N . GLY A 1 595 ? 5.835 11.670 16.356 1.00 43.91 595 GLY A N 1
ATOM 4695 C CA . GLY A 1 595 ? 7.029 11.407 15.532 1.00 43.91 595 GLY A CA 1
ATOM 4696 C C . GLY A 1 595 ? 8.009 10.365 16.070 1.00 43.91 595 GLY A C 1
ATOM 4697 O O . GLY A 1 595 ? 9.124 10.253 15.571 1.00 43.91 595 GLY A O 1
ATOM 4698 N N . SER A 1 596 ? 7.636 9.600 17.095 1.00 35.16 596 SER A N 1
ATOM 4699 C CA . SER A 1 596 ? 8.493 8.540 17.640 1.00 35.16 596 SER A CA 1
ATOM 4700 C C . SER A 1 596 ? 7.632 7.360 18.051 1.00 35.16 596 SER A C 1
ATOM 4702 O O . SER A 1 596 ? 6.636 7.557 18.746 1.00 35.16 596 SER A O 1
ATOM 4704 N N . SER A 1 597 ? 8.006 6.154 17.614 1.00 38.84 597 SER A N 1
ATOM 4705 C CA . SER A 1 597 ? 7.258 4.924 17.874 1.00 38.84 597 SER A CA 1
ATOM 4706 C C . SER A 1 597 ? 6.913 4.829 19.365 1.00 38.84 597 SER A C 1
ATOM 4708 O O . SER A 1 597 ? 7.823 4.752 20.199 1.00 38.84 597 SER A O 1
ATOM 4710 N N . PRO A 1 598 ? 5.619 4.871 19.746 1.00 39.31 598 PRO A N 1
ATOM 4711 C CA . PRO A 1 598 ? 5.257 4.804 21.146 1.00 39.31 598 PRO A CA 1
ATOM 4712 C C . PRO A 1 598 ? 5.672 3.426 21.642 1.00 39.31 598 PRO A C 1
ATOM 4714 O O . PRO A 1 598 ? 5.048 2.421 21.292 1.00 39.31 598 PRO A O 1
ATOM 4717 N N . GLN A 1 599 ? 6.728 3.380 22.460 1.00 41.09 599 GLN A N 1
ATOM 4718 C CA . GLN A 1 599 ? 7.084 2.197 23.230 1.00 41.09 599 GLN A CA 1
ATOM 4719 C C . GLN A 1 599 ? 5.951 1.947 24.224 1.00 41.09 599 GLN A C 1
ATOM 4721 O O . GLN A 1 599 ? 6.006 2.349 25.385 1.00 41.09 599 GLN A O 1
ATOM 4726 N N . LYS A 1 600 ? 4.891 1.294 23.741 1.00 39.19 600 LYS A N 1
ATOM 4727 C CA . LYS A 1 600 ? 3.828 0.740 24.562 1.00 39.19 600 LYS A CA 1
ATOM 4728 C C . LYS A 1 600 ? 4.483 -0.312 25.441 1.00 39.19 600 LYS A C 1
ATOM 4730 O O . LYS A 1 600 ? 4.671 -1.454 25.032 1.00 39.19 600 LYS A O 1
ATOM 4735 N N . VAL A 1 601 ? 4.866 0.102 26.646 1.00 52.50 601 VAL A N 1
ATOM 4736 C CA . VAL A 1 601 ? 5.213 -0.814 27.725 1.00 52.50 601 VAL A CA 1
ATOM 4737 C C . VAL A 1 601 ? 3.958 -1.636 27.966 1.00 52.50 601 VAL A C 1
ATOM 4739 O O . VAL A 1 601 ? 2.982 -1.130 28.518 1.00 52.50 601 VAL A O 1
ATOM 4742 N N . GLU A 1 602 ? 3.943 -2.868 27.458 1.00 50.19 602 GLU A N 1
ATOM 4743 C CA . GLU A 1 602 ? 2.785 -3.739 27.601 1.00 50.19 602 GLU A CA 1
ATOM 4744 C C . GLU A 1 602 ? 2.472 -3.895 29.094 1.00 50.19 602 GLU A C 1
ATOM 4746 O O . GLU A 1 602 ? 3.339 -4.344 29.853 1.00 50.19 602 GLU A O 1
ATOM 4751 N N . PRO A 1 603 ? 1.268 -3.500 29.548 1.00 56.81 603 PRO A N 1
ATOM 4752 C CA . PRO A 1 603 ? 0.945 -3.520 30.964 1.00 56.81 603 PRO A CA 1
ATOM 4753 C C . PRO A 1 603 ? 0.921 -4.967 31.445 1.00 56.81 603 PRO A C 1
ATOM 4755 O O . PRO A 1 603 ? 0.031 -5.740 31.067 1.00 56.81 603 PRO A O 1
ATOM 4758 N N . LEU A 1 604 ? 1.899 -5.315 32.289 1.00 70.62 604 LEU A N 1
ATOM 4759 C CA . LEU A 1 604 ? 2.060 -6.656 32.841 1.00 70.62 604 LEU A CA 1
ATOM 4760 C C . LEU A 1 604 ? 0.742 -7.114 33.477 1.00 70.62 604 LEU A C 1
ATOM 4762 O O . LEU A 1 604 ? 0.088 -6.348 34.188 1.00 70.62 604 LEU A O 1
ATOM 4766 N N . PHE A 1 605 ? 0.365 -8.378 33.274 1.00 74.75 605 PHE A N 1
ATOM 4767 C CA . PHE A 1 605 ? -0.880 -8.928 33.826 1.00 74.75 605 PHE A CA 1
ATOM 4768 C C . PHE A 1 605 ? -0.978 -8.725 35.350 1.00 74.75 605 PHE A C 1
ATOM 4770 O O . PHE A 1 605 ? -2.020 -8.305 35.852 1.00 74.75 605 PHE A O 1
ATOM 4777 N N . ILE A 1 606 ? 0.142 -8.894 36.066 1.00 74.12 606 ILE A N 1
ATOM 4778 C CA . ILE A 1 606 ? 0.248 -8.642 37.512 1.00 74.12 606 ILE A CA 1
ATOM 4779 C C . ILE A 1 606 ? -0.088 -7.190 37.899 1.00 74.12 606 ILE A C 1
ATOM 4781 O O . ILE A 1 606 ? -0.683 -6.959 38.946 1.00 74.12 606 ILE A O 1
ATOM 4785 N N . SER A 1 607 ? 0.214 -6.215 37.034 1.00 71.25 607 SER A N 1
ATOM 4786 C CA . SER A 1 607 ? -0.101 -4.800 37.253 1.00 71.25 607 SER A CA 1
ATOM 4787 C C . SER A 1 607 ? -1.608 -4.554 37.169 1.00 71.25 607 SER A C 1
ATOM 4789 O O . SER A 1 607 ? -2.153 -3.862 38.022 1.00 71.25 607 SER A O 1
ATOM 4791 N N . LYS A 1 608 ? -2.296 -5.159 36.187 1.00 76.94 608 LYS A N 1
ATOM 4792 C CA . LYS A 1 608 ? -3.760 -5.053 36.033 1.00 76.94 608 LYS A CA 1
ATOM 4793 C C . LYS A 1 608 ? -4.496 -5.677 37.219 1.00 76.94 608 LYS A C 1
ATOM 4795 O O . LYS A 1 608 ? -5.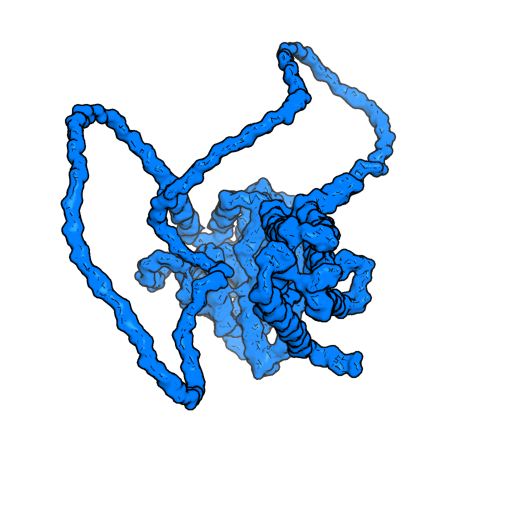410 -5.067 37.763 1.00 76.94 608 LYS A O 1
ATOM 4800 N N . VAL A 1 609 ? -4.062 -6.866 37.643 1.00 80.50 609 VAL A N 1
ATOM 4801 C CA . VAL A 1 609 ? -4.601 -7.560 38.825 1.00 80.50 609 VAL A CA 1
ATOM 4802 C C . VAL A 1 609 ? -4.395 -6.720 40.090 1.00 80.50 609 VAL A C 1
ATOM 4804 O O . VAL A 1 609 ? -5.326 -6.544 40.872 1.00 80.50 609 VAL A O 1
ATOM 4807 N N . ASN A 1 610 ? -3.212 -6.122 40.256 1.00 85.38 610 ASN A N 1
ATOM 4808 C CA . ASN A 1 610 ? -2.925 -5.239 41.383 1.00 85.38 610 ASN A CA 1
ATOM 4809 C C . ASN A 1 610 ? -3.825 -3.987 41.402 1.00 85.38 610 ASN A C 1
ATOM 4811 O O . ASN A 1 610 ? -4.311 -3.612 42.464 1.00 85.38 610 ASN A O 1
ATOM 4815 N N . THR A 1 611 ? -4.108 -3.366 40.249 1.00 83.69 611 THR A N 1
ATOM 4816 C CA . THR A 1 611 ? -5.052 -2.235 40.165 1.00 83.69 611 THR A CA 1
ATOM 4817 C C . THR A 1 611 ? -6.461 -2.624 40.621 1.00 83.69 611 THR A C 1
ATOM 4819 O O . THR A 1 611 ? -7.092 -1.853 41.339 1.00 83.69 611 THR A O 1
ATOM 4822 N N . VAL A 1 612 ? -6.943 -3.826 40.276 1.00 84.44 612 VAL A N 1
ATOM 4823 C CA . VAL A 1 612 ? -8.248 -4.317 40.759 1.00 84.44 612 VAL A CA 1
ATOM 4824 C C . VAL A 1 612 ? -8.245 -4.449 42.284 1.00 84.44 612 VAL A C 1
ATOM 4826 O O . VAL A 1 612 ? -9.131 -3.898 42.928 1.00 84.44 612 VAL A O 1
ATOM 4829 N N . PHE A 1 613 ? -7.224 -5.081 42.877 1.00 89.81 613 PHE A N 1
ATOM 4830 C CA . PHE A 1 613 ? -7.122 -5.183 44.338 1.00 89.81 613 PHE A CA 1
ATOM 4831 C C . PHE A 1 613 ? -6.997 -3.814 45.026 1.00 89.81 613 PHE A C 1
ATOM 4833 O O . PHE A 1 613 ? -7.593 -3.619 46.082 1.00 89.81 613 PHE A O 1
ATOM 4840 N N . GLN A 1 614 ? -6.288 -2.852 44.425 1.00 88.38 614 GLN A N 1
ATOM 4841 C CA . GLN A 1 614 ? -6.188 -1.478 44.934 1.00 88.38 614 GLN A CA 1
ATOM 4842 C C . GLN A 1 614 ? -7.552 -0.774 44.957 1.00 88.38 614 GLN A C 1
ATOM 4844 O O . GLN A 1 614 ? -7.917 -0.196 45.979 1.00 88.38 614 GLN A O 1
ATOM 4849 N N . LEU A 1 615 ? -8.338 -0.870 43.880 1.00 87.44 615 LEU A N 1
ATOM 4850 C CA . LEU A 1 615 ? -9.688 -0.298 43.827 1.00 87.44 615 LEU A CA 1
ATOM 4851 C C . LEU A 1 615 ? -10.643 -0.982 44.816 1.00 87.44 615 LEU A C 1
ATOM 4853 O O . LEU A 1 615 ? -11.395 -0.297 45.507 1.00 87.44 615 LEU A O 1
ATOM 4857 N N . THR A 1 616 ? -10.586 -2.314 44.936 1.00 89.69 616 THR A N 1
ATOM 4858 C CA . THR A 1 616 ? -11.376 -3.066 45.927 1.00 89.69 616 THR A CA 1
ATOM 4859 C C . THR A 1 616 ? -11.009 -2.673 47.358 1.00 89.69 616 THR A C 1
ATOM 4861 O O . THR A 1 616 ? -11.901 -2.522 48.190 1.00 89.69 616 THR A O 1
ATOM 4864 N N . LEU A 1 617 ? -9.720 -2.461 47.646 1.00 92.75 617 LEU A N 1
ATOM 4865 C CA . LEU A 1 617 ? -9.257 -2.044 48.968 1.00 92.75 617 LEU A CA 1
ATOM 4866 C C . LEU A 1 617 ? -9.740 -0.639 49.323 1.00 92.75 617 LEU A C 1
ATOM 4868 O O . LEU A 1 617 ? -10.259 -0.443 50.417 1.00 92.75 617 LEU A O 1
ATOM 4872 N N . VAL A 1 618 ? -9.604 0.321 48.403 1.00 91.25 618 VAL A N 1
ATOM 4873 C CA . VAL A 1 618 ? -10.065 1.700 48.620 1.00 91.25 618 VAL A CA 1
ATOM 4874 C C . VAL A 1 618 ? -11.581 1.735 48.832 1.00 91.25 618 VAL A C 1
ATOM 4876 O O . VAL A 1 618 ? -12.048 2.343 49.790 1.00 91.25 618 VAL A O 1
ATOM 4879 N N . ALA A 1 619 ? -12.348 1.020 48.003 1.00 90.50 619 ALA A N 1
ATOM 4880 C CA . ALA A 1 619 ? -13.795 0.880 48.166 1.00 90.50 619 ALA A CA 1
ATOM 4881 C C . ALA A 1 619 ? -14.181 0.285 49.533 1.00 90.50 619 ALA A C 1
ATOM 4883 O O . ALA A 1 619 ? -15.015 0.851 50.239 1.00 90.50 619 ALA A O 1
ATOM 4884 N N . GLY A 1 620 ? -13.557 -0.833 49.919 1.00 90.06 620 GLY A N 1
ATOM 4885 C CA . GLY A 1 620 ? -13.830 -1.508 51.188 1.00 90.06 620 GLY A CA 1
ATOM 4886 C C . GLY A 1 620 ? -13.470 -0.654 52.402 1.00 90.06 620 GLY A C 1
ATOM 4887 O O . GLY A 1 620 ? -14.283 -0.515 53.308 1.00 90.06 620 GLY A O 1
ATOM 4888 N N . ALA A 1 621 ? -12.291 -0.029 52.403 1.00 91.50 621 ALA A N 1
ATOM 4889 C CA . ALA A 1 621 ? -11.824 0.787 53.522 1.00 91.50 621 ALA A CA 1
ATOM 4890 C C . ALA A 1 621 ? -12.566 2.130 53.664 1.00 91.50 621 ALA A C 1
ATOM 4892 O O . ALA A 1 621 ? -12.675 2.621 54.782 1.00 91.50 621 ALA A O 1
ATOM 4893 N N . ILE A 1 622 ? -13.138 2.698 52.589 1.00 92.12 622 ILE A N 1
ATOM 4894 C CA . ILE A 1 622 ? -14.067 3.840 52.711 1.00 92.12 622 ILE A CA 1
ATOM 4895 C C . ILE A 1 622 ? -15.398 3.402 53.340 1.00 92.12 622 ILE A C 1
ATOM 4897 O O . ILE A 1 622 ? -15.934 4.133 54.160 1.00 92.12 622 ILE A O 1
ATOM 4901 N N . LEU A 1 623 ? -15.938 2.228 52.993 1.00 91.19 623 LEU A N 1
ATOM 4902 C CA . LEU A 1 623 ? -17.231 1.753 53.520 1.00 91.19 623 LEU A CA 1
ATOM 4903 C C . LEU A 1 623 ? -17.146 1.131 54.927 1.00 91.19 623 LEU A C 1
ATOM 4905 O O . LEU A 1 623 ? -18.162 1.014 55.614 1.00 91.19 623 LEU A O 1
ATOM 4909 N N . GLN A 1 624 ? -15.949 0.738 55.363 1.00 91.75 624 GLN A N 1
ATOM 4910 C CA . GLN A 1 624 ? -15.707 0.044 56.628 1.00 91.75 624 GLN A CA 1
ATOM 4911 C C . GLN A 1 624 ? -16.217 0.771 57.888 1.00 91.75 624 GLN A C 1
ATOM 4913 O O . GLN A 1 624 ? -16.763 0.080 58.747 1.00 91.75 624 GLN A O 1
ATOM 4918 N N . PRO A 1 625 ? -16.107 2.106 58.042 1.00 88.94 625 PRO A N 1
ATOM 4919 C CA . PRO A 1 625 ? -16.607 2.787 59.241 1.00 88.94 625 PRO A CA 1
ATOM 4920 C C . PRO A 1 625 ? -18.136 2.784 59.370 1.00 88.94 625 PRO A C 1
ATOM 4922 O O . PRO A 1 625 ? -18.650 2.937 60.473 1.00 88.94 625 PRO A O 1
ATOM 4925 N N . GLU A 1 626 ? -18.861 2.636 58.256 1.00 87.44 626 GLU A N 1
ATOM 4926 C CA . GLU A 1 626 ? -20.319 2.819 58.196 1.00 87.44 626 GLU A CA 1
ATOM 4927 C C . GLU A 1 626 ? -21.083 1.487 58.071 1.00 87.44 626 GLU A C 1
ATOM 4929 O O . GLU A 1 626 ? -22.163 1.337 58.638 1.00 87.44 626 GLU A O 1
ATOM 4934 N N . PHE A 1 627 ? -20.504 0.495 57.382 1.00 86.75 627 PHE A N 1
ATOM 4935 C CA . PHE A 1 627 ? -21.123 -0.821 57.142 1.00 86.75 627 PHE A CA 1
ATOM 4936 C C . PHE A 1 627 ? -20.268 -2.010 57.609 1.00 86.75 627 PHE A C 1
ATOM 4938 O O . PHE A 1 627 ? -20.660 -3.164 57.423 1.00 86.75 627 PHE A O 1
ATOM 4945 N N . GLY A 1 628 ? -19.081 -1.750 58.158 1.00 86.12 628 GLY A N 1
ATOM 4946 C CA . GLY A 1 628 ? -18.123 -2.783 58.523 1.00 86.12 628 GLY A CA 1
ATOM 4947 C C . GLY A 1 628 ? -18.449 -3.518 59.821 1.00 86.12 628 GLY A C 1
ATOM 4948 O O . GLY A 1 628 ? -19.154 -3.037 60.705 1.00 86.12 628 GLY A O 1
ATOM 4949 N N . ASN A 1 629 ? -17.870 -4.707 59.947 1.00 89.81 629 ASN A N 1
ATOM 4950 C CA . ASN A 1 629 ? -17.843 -5.513 61.158 1.00 89.81 629 ASN A CA 1
ATOM 4951 C C . ASN A 1 629 ? -16.397 -6.030 61.403 1.00 89.81 629 ASN A C 1
ATOM 4953 O O . ASN A 1 629 ? -15.496 -5.747 60.600 1.00 89.81 629 ASN A O 1
ATOM 4957 N N . PRO A 1 630 ? -16.119 -6.761 62.501 1.00 88.00 630 PRO A N 1
ATOM 4958 C CA . PRO A 1 630 ? -14.772 -7.275 62.780 1.00 88.00 630 PRO A CA 1
ATOM 4959 C C . PRO A 1 630 ? -14.223 -8.224 61.699 1.00 88.00 630 PRO A C 1
ATOM 4961 O O . PRO A 1 630 ? -13.018 -8.226 61.425 1.00 88.00 630 PRO A O 1
ATOM 4964 N N . ASP A 1 631 ? -15.093 -8.980 61.025 1.00 85.88 631 ASP A N 1
ATOM 4965 C CA . ASP A 1 631 ? -14.691 -9.869 59.933 1.00 85.88 631 ASP A CA 1
ATOM 4966 C C . ASP A 1 631 ? -14.268 -9.056 58.700 1.00 85.88 631 ASP A C 1
ATOM 4968 O O . ASP A 1 631 ? -13.230 -9.338 58.100 1.00 85.88 631 ASP A O 1
ATOM 4972 N N . THR A 1 632 ? -15.002 -7.997 58.332 1.00 88.25 632 THR A N 1
ATOM 4973 C CA . THR A 1 632 ? -14.623 -7.132 57.199 1.00 88.25 632 THR A CA 1
ATOM 4974 C C . THR A 1 632 ? -13.349 -6.332 57.479 1.00 88.25 632 THR A C 1
ATOM 4976 O O . THR A 1 632 ? -12.541 -6.165 56.566 1.00 88.25 632 THR A O 1
ATOM 4979 N N . GLN A 1 633 ? -13.084 -5.943 58.734 1.00 87.75 633 GLN A N 1
ATOM 4980 C CA . GLN A 1 633 ? -11.796 -5.351 59.139 1.00 87.75 633 GLN A CA 1
ATOM 4981 C C . GLN A 1 633 ? -10.632 -6.323 58.890 1.00 87.75 633 GLN A C 1
ATOM 4983 O O . GLN A 1 633 ? -9.557 -5.945 58.409 1.00 87.75 633 GLN A O 1
ATOM 4988 N N . THR A 1 634 ? -10.865 -7.603 59.180 1.00 89.00 634 THR A N 1
ATOM 4989 C CA . THR A 1 634 ? -9.906 -8.686 58.953 1.00 89.00 634 THR A CA 1
ATOM 4990 C C . THR A 1 634 ? -9.682 -8.909 57.451 1.00 89.00 634 THR A C 1
ATOM 4992 O O . THR A 1 634 ? -8.536 -8.979 57.001 1.00 89.00 634 THR A O 1
ATOM 4995 N N . TRP A 1 635 ? -10.744 -8.893 56.636 1.00 88.44 635 TRP A N 1
ATOM 4996 C CA . TRP A 1 635 ? -10.645 -8.938 55.170 1.00 88.44 635 TRP A CA 1
ATOM 4997 C C . TRP A 1 635 ? -9.888 -7.747 54.570 1.00 88.44 635 TRP A C 1
ATOM 4999 O O . TRP A 1 635 ? -9.044 -7.951 53.699 1.00 88.44 635 TRP A O 1
ATOM 5009 N N . ILE A 1 636 ? -10.122 -6.522 55.049 1.00 91.56 636 ILE A N 1
ATOM 5010 C CA . ILE A 1 636 ? -9.382 -5.317 54.630 1.00 91.56 636 ILE A CA 1
ATOM 5011 C C . ILE A 1 636 ? -7.899 -5.431 54.993 1.00 91.56 636 ILE A C 1
ATOM 5013 O O . ILE A 1 636 ? -7.039 -5.020 54.212 1.00 91.56 636 ILE A O 1
ATOM 5017 N N . THR A 1 637 ? -7.579 -6.050 56.129 1.00 90.31 637 THR A N 1
ATOM 5018 C CA . THR A 1 637 ? -6.195 -6.308 56.548 1.00 90.31 637 THR A CA 1
ATOM 5019 C C . THR A 1 637 ? -5.513 -7.329 55.629 1.00 90.31 637 THR A C 1
ATOM 5021 O O . THR A 1 637 ? -4.412 -7.071 55.139 1.00 90.31 637 THR A O 1
ATOM 5024 N N . TYR A 1 638 ? -6.167 -8.449 55.303 1.00 92.50 638 TYR A N 1
ATOM 5025 C CA . TYR A 1 638 ? -5.638 -9.409 54.322 1.00 92.50 638 TYR A CA 1
ATOM 5026 C C . TYR A 1 638 ? -5.499 -8.803 52.921 1.00 92.50 638 TYR A C 1
ATOM 5028 O O . TYR A 1 638 ? -4.488 -9.022 52.253 1.00 92.50 638 TYR A O 1
ATOM 5036 N N . LEU A 1 639 ? -6.471 -8.001 52.486 1.00 92.31 639 LEU A N 1
ATOM 5037 C CA . LEU A 1 639 ? -6.430 -7.307 51.201 1.00 92.31 639 LEU A CA 1
ATOM 5038 C C . LEU A 1 639 ? -5.327 -6.234 51.166 1.00 92.31 639 LEU A C 1
ATOM 5040 O O . LEU A 1 639 ? -4.675 -6.070 50.140 1.00 92.31 639 LEU A O 1
ATOM 5044 N N . SER A 1 640 ? -5.044 -5.572 52.291 1.00 92.31 640 SER A N 1
ATOM 5045 C CA . SER A 1 640 ? -3.910 -4.649 52.449 1.00 92.31 640 SER A CA 1
ATOM 5046 C C . SER A 1 640 ? -2.565 -5.358 52.269 1.00 92.31 640 SER A C 1
ATOM 5048 O O . SER A 1 640 ? -1.721 -4.894 51.500 1.00 92.31 640 SER A O 1
ATOM 5050 N N . TRP A 1 641 ? -2.376 -6.518 52.910 1.00 92.44 641 TRP A N 1
ATOM 5051 C CA . TRP A 1 641 ? -1.181 -7.351 52.720 1.00 92.44 64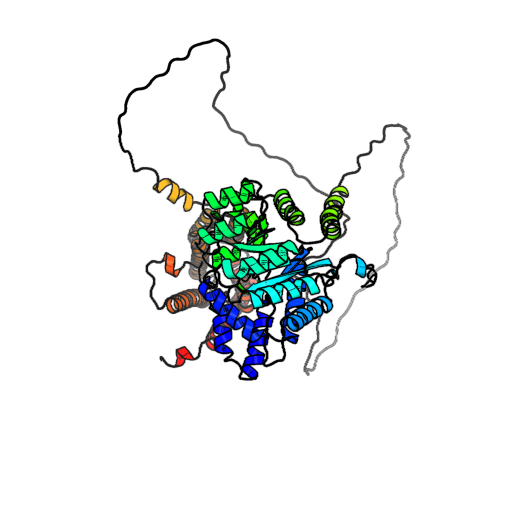1 TRP A CA 1
ATOM 5052 C C . TRP A 1 641 ? -1.057 -7.892 51.294 1.00 92.44 641 TRP A C 1
ATOM 5054 O O . TRP A 1 641 ? 0.044 -7.909 50.736 1.00 92.44 641 TRP A O 1
ATOM 5064 N N . LEU A 1 642 ? -2.175 -8.288 50.679 1.00 91.62 642 LEU A N 1
ATOM 5065 C CA . LEU A 1 642 ? -2.213 -8.708 49.281 1.00 91.62 642 LEU A CA 1
ATOM 5066 C C . LEU A 1 642 ? -1.770 -7.566 48.358 1.00 91.62 642 LEU A C 1
ATOM 5068 O O . LEU A 1 642 ? -0.836 -7.762 47.586 1.00 91.62 642 LEU A O 1
ATOM 5072 N N . VAL A 1 643 ? -2.357 -6.369 48.497 1.00 91.31 643 VAL A N 1
ATOM 5073 C CA . VAL A 1 643 ? -2.009 -5.170 47.714 1.00 91.31 643 VAL A CA 1
ATOM 5074 C C . VAL A 1 643 ? -0.549 -4.764 47.910 1.00 91.31 643 VAL A C 1
ATOM 5076 O O . VAL A 1 643 ? 0.116 -4.440 46.923 1.00 91.31 643 VAL A O 1
ATOM 5079 N N . ALA A 1 644 ? -0.014 -4.799 49.135 1.00 91.12 644 ALA A N 1
ATOM 5080 C CA . ALA A 1 644 ? 1.409 -4.551 49.384 1.00 91.12 644 ALA A CA 1
ATOM 5081 C C . ALA A 1 644 ? 2.280 -5.532 48.584 1.00 91.12 644 ALA A C 1
ATOM 5083 O O . ALA A 1 644 ? 3.163 -5.122 47.826 1.00 91.12 644 ALA A O 1
ATOM 5084 N N . SER A 1 645 ? 1.967 -6.825 48.695 1.00 89.88 645 SER A N 1
ATOM 5085 C CA . SER A 1 645 ? 2.718 -7.917 48.071 1.00 89.88 645 SER A CA 1
ATOM 5086 C C . SER A 1 645 ? 2.667 -7.852 46.543 1.00 89.88 645 SER A C 1
ATOM 5088 O O . SER A 1 645 ? 3.707 -7.920 45.887 1.00 89.88 645 SER A O 1
ATOM 5090 N N . THR A 1 646 ? 1.485 -7.648 45.949 1.00 89.94 646 THR A N 1
ATOM 5091 C CA . THR A 1 646 ? 1.320 -7.502 44.493 1.00 89.94 646 THR A CA 1
ATOM 5092 C C . THR A 1 646 ? 1.921 -6.202 43.968 1.00 89.94 646 THR A C 1
ATOM 5094 O O . THR A 1 646 ? 2.421 -6.176 42.843 1.00 89.94 646 THR A O 1
ATOM 5097 N N . THR A 1 647 ? 1.948 -5.137 44.773 1.00 88.25 647 THR A N 1
ATOM 5098 C CA . THR A 1 647 ? 2.626 -3.879 44.426 1.00 88.25 647 THR A CA 1
ATOM 5099 C C . THR A 1 647 ? 4.139 -4.059 44.396 1.00 88.25 647 THR A C 1
ATOM 5101 O O . THR A 1 647 ? 4.749 -3.737 43.379 1.00 88.25 647 THR A O 1
ATOM 5104 N N . MET A 1 648 ? 4.741 -4.652 45.431 1.00 88.06 648 MET A N 1
ATOM 5105 C CA . MET A 1 648 ? 6.176 -4.959 45.448 1.00 88.06 648 MET A CA 1
ATOM 5106 C C . MET A 1 648 ? 6.571 -5.925 44.322 1.00 88.06 648 MET A C 1
ATOM 5108 O O . MET A 1 648 ? 7.530 -5.657 43.598 1.00 88.06 648 MET A O 1
ATOM 5112 N N . ALA A 1 649 ? 5.802 -6.999 44.111 1.00 86.06 649 ALA A N 1
ATOM 5113 C CA . ALA A 1 649 ? 6.045 -7.961 43.037 1.00 86.06 649 ALA A CA 1
ATOM 5114 C C . ALA A 1 649 ? 5.935 -7.321 41.642 1.00 86.06 649 ALA A C 1
ATOM 5116 O O . ALA A 1 649 ? 6.772 -7.583 40.779 1.00 86.06 649 ALA A O 1
ATOM 5117 N N . SER A 1 650 ? 4.954 -6.438 41.418 1.00 84.31 650 SER A N 1
ATOM 5118 C CA . SER A 1 650 ? 4.827 -5.700 40.156 1.00 84.31 650 SER A CA 1
ATOM 5119 C C . SER A 1 650 ? 5.991 -4.729 39.939 1.00 84.31 650 SER A C 1
ATOM 5121 O O . SER A 1 650 ? 6.497 -4.646 38.822 1.00 84.31 650 SER A O 1
ATOM 5123 N N . THR A 1 651 ? 6.441 -4.015 40.977 1.00 83.19 651 THR A N 1
ATOM 5124 C CA . THR A 1 651 ? 7.602 -3.111 40.897 1.00 83.19 651 THR A CA 1
ATOM 5125 C C . THR A 1 651 ? 8.882 -3.885 40.582 1.00 83.19 651 THR A C 1
ATOM 5127 O O . THR A 1 651 ? 9.626 -3.502 39.679 1.00 83.19 651 THR A O 1
ATOM 5130 N N . ALA A 1 652 ? 9.110 -5.020 41.252 1.00 84.44 652 ALA A N 1
ATOM 5131 C CA . ALA A 1 652 ? 10.238 -5.904 40.969 1.00 84.44 652 ALA A CA 1
ATOM 5132 C C . ALA A 1 652 ? 10.177 -6.478 39.542 1.00 84.44 652 ALA A C 1
ATOM 5134 O O . ALA A 1 652 ? 11.190 -6.489 38.844 1.00 84.44 652 ALA A O 1
ATOM 5135 N N . ALA A 1 653 ? 8.996 -6.888 39.067 1.00 82.06 653 ALA A N 1
ATOM 5136 C CA . ALA A 1 653 ? 8.808 -7.395 37.709 1.00 82.06 653 ALA A CA 1
ATOM 5137 C C . ALA A 1 653 ? 9.125 -6.335 36.637 1.00 82.06 653 ALA A C 1
ATOM 5139 O O . ALA A 1 653 ? 9.850 -6.639 35.688 1.00 82.06 653 ALA A O 1
ATOM 5140 N N . TYR A 1 654 ? 8.665 -5.088 36.808 1.00 75.44 654 TYR A N 1
ATOM 5141 C CA . TYR A 1 654 ? 9.044 -3.977 35.925 1.00 75.44 654 TYR A CA 1
ATOM 5142 C C . TYR A 1 654 ? 10.548 -3.674 35.996 1.00 75.44 654 TYR A C 1
ATOM 5144 O O . TYR A 1 654 ? 11.181 -3.496 34.955 1.00 75.44 654 TYR A O 1
ATOM 5152 N N . GLY A 1 655 ? 11.150 -3.694 37.190 1.00 77.81 655 GLY A N 1
ATOM 5153 C CA . GLY A 1 655 ? 12.596 -3.529 37.371 1.00 77.81 655 GLY A CA 1
ATOM 5154 C C . GLY A 1 655 ? 13.416 -4.596 36.635 1.00 77.81 655 GLY A C 1
ATOM 5155 O O . GLY A 1 655 ? 14.345 -4.264 35.901 1.00 77.81 655 GLY A O 1
ATOM 5156 N N . VAL A 1 656 ? 13.032 -5.871 36.745 1.00 79.19 656 VAL A N 1
ATOM 5157 C CA . VAL A 1 656 ? 13.668 -6.991 36.027 1.00 79.19 656 V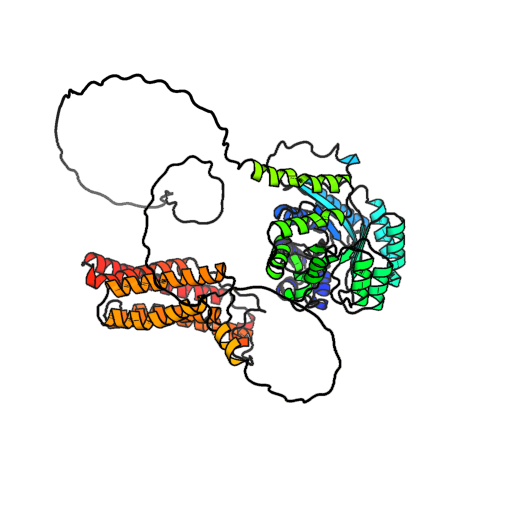AL A CA 1
ATOM 5158 C C . VAL A 1 656 ? 13.447 -6.889 34.516 1.00 79.19 656 VAL A C 1
ATOM 5160 O O . VAL A 1 656 ? 14.377 -7.139 33.749 1.00 79.19 656 VAL A O 1
ATOM 5163 N N . GLN A 1 657 ? 12.250 -6.503 34.064 1.00 74.06 657 GLN A N 1
ATOM 5164 C CA . GLN A 1 657 ? 11.956 -6.302 32.642 1.00 74.06 657 GLN A CA 1
ATOM 5165 C C . GLN A 1 657 ? 12.806 -5.168 32.048 1.00 74.06 657 GLN A C 1
ATOM 5167 O O . GLN A 1 657 ? 13.316 -5.309 30.938 1.00 74.06 657 GLN A O 1
ATOM 5172 N N . TYR A 1 658 ? 13.004 -4.081 32.798 1.00 70.06 658 TYR A N 1
ATOM 5173 C CA . TYR A 1 658 ? 13.892 -2.983 32.426 1.00 70.06 658 TYR A CA 1
ATOM 5174 C C . TYR A 1 658 ? 15.360 -3.427 32.377 1.00 70.06 658 TYR A C 1
ATOM 5176 O O . TYR A 1 658 ? 16.046 -3.185 31.385 1.00 70.06 658 TYR A O 1
ATOM 5184 N N . TRP A 1 659 ? 15.834 -4.141 33.403 1.00 69.00 659 TRP A N 1
ATOM 5185 C CA . TRP A 1 659 ? 17.223 -4.606 33.480 1.00 69.00 659 TRP A CA 1
ATOM 5186 C C . TRP A 1 659 ? 17.568 -5.594 32.354 1.00 69.00 659 TRP A C 1
ATOM 5188 O O . TRP A 1 659 ? 18.616 -5.464 31.729 1.00 69.00 659 TRP A O 1
ATOM 5198 N N . LYS A 1 660 ? 16.647 -6.509 32.011 1.00 65.56 660 LYS A N 1
ATOM 5199 C CA . LYS A 1 660 ? 16.781 -7.436 30.869 1.00 65.56 660 LYS A CA 1
ATOM 5200 C C . LYS A 1 660 ? 16.728 -6.756 29.494 1.00 65.56 660 LYS A C 1
ATOM 5202 O O . LYS A 1 660 ? 17.192 -7.347 28.527 1.00 65.56 660 LYS A O 1
ATOM 5207 N N . LYS A 1 661 ? 16.157 -5.550 29.391 1.00 59.53 661 LYS A N 1
ATOM 5208 C CA . LYS A 1 661 ? 16.063 -4.768 28.144 1.00 59.53 661 LYS A CA 1
ATOM 5209 C C . LYS A 1 661 ? 17.148 -3.687 28.011 1.00 59.53 661 LYS A C 1
ATOM 5211 O O . LYS A 1 661 ? 17.109 -2.913 27.056 1.00 59.53 661 LYS A O 1
ATOM 5216 N N . ARG A 1 662 ? 18.121 -3.607 28.931 1.00 50.22 662 ARG A N 1
ATOM 5217 C CA . ARG A 1 662 ? 19.231 -2.644 28.827 1.00 50.22 662 ARG A CA 1
ATOM 5218 C C . ARG A 1 662 ? 20.158 -2.983 27.646 1.00 50.22 662 ARG A C 1
ATOM 5220 O O . ARG A 1 662 ? 20.699 -4.088 27.615 1.00 50.22 662 ARG A O 1
ATOM 5227 N N . PRO A 1 663 ? 20.423 -2.045 26.718 1.00 47.81 663 PRO A N 1
ATOM 5228 C CA . PRO A 1 663 ? 21.431 -2.241 25.684 1.00 47.81 663 PRO A CA 1
ATOM 5229 C C . PRO A 1 663 ? 22.848 -2.176 26.275 1.00 47.81 663 PRO A C 1
ATOM 5231 O O . PRO A 1 663 ? 23.156 -1.332 27.120 1.00 47.81 663 PRO A O 1
ATOM 5234 N N . ILE A 1 664 ? 23.735 -3.041 25.774 1.00 45.97 664 ILE A N 1
ATOM 5235 C CA . ILE A 1 664 ? 25.124 -3.211 26.247 1.00 45.97 664 ILE A CA 1
ATOM 5236 C C . ILE A 1 664 ? 25.952 -1.911 26.133 1.00 45.97 664 ILE A C 1
ATOM 5238 O O . ILE A 1 664 ? 26.902 -1.708 26.888 1.00 45.97 664 ILE A O 1
ATOM 5242 N N . SER A 1 665 ? 25.566 -0.981 25.253 1.00 43.03 665 SER A N 1
ATOM 5243 C CA . SER A 1 665 ? 26.221 0.324 25.082 1.00 43.03 665 SER A CA 1
ATOM 5244 C C . SER A 1 665 ? 26.191 1.220 26.329 1.00 43.03 665 SER A C 1
ATOM 5246 O O . SER A 1 665 ? 27.112 2.014 26.510 1.00 43.03 665 SER A O 1
ATOM 5248 N N . MET A 1 666 ? 25.201 1.078 27.222 1.00 44.56 666 MET A N 1
ATOM 5249 C CA . MET A 1 666 ? 25.150 1.846 28.479 1.00 44.56 666 MET A CA 1
ATOM 5250 C C . MET A 1 666 ? 26.135 1.351 29.550 1.00 44.56 666 MET A C 1
ATOM 5252 O O . MET A 1 666 ? 26.420 2.090 30.485 1.00 44.56 666 MET A O 1
ATOM 5256 N N . ILE A 1 667 ? 26.683 0.137 29.420 1.00 48.12 667 ILE A N 1
ATOM 5257 C CA . ILE A 1 667 ? 27.599 -0.454 30.415 1.00 48.12 667 ILE A CA 1
ATOM 5258 C C . ILE A 1 667 ? 29.024 0.126 30.291 1.00 48.12 667 ILE A C 1
ATOM 5260 O O . ILE A 1 667 ? 29.807 0.053 31.228 1.00 48.12 667 ILE A O 1
ATOM 5264 N N . LYS A 1 668 ? 29.371 0.759 29.159 1.00 41.28 668 LYS A N 1
ATOM 5265 C CA . LYS A 1 668 ? 30.702 1.357 28.914 1.00 41.28 668 LYS A CA 1
ATOM 5266 C C . LYS A 1 668 ? 30.824 2.849 29.286 1.00 41.28 668 LYS A C 1
ATOM 5268 O O . LYS A 1 668 ? 31.768 3.501 28.847 1.00 41.28 668 LYS A O 1
ATOM 5273 N N . ARG A 1 669 ? 29.870 3.414 30.038 1.00 44.78 669 ARG A N 1
ATOM 5274 C CA . ARG A 1 669 ? 29.869 4.835 30.460 1.00 44.78 669 ARG A CA 1
ATOM 5275 C C . ARG A 1 669 ? 29.574 5.062 31.955 1.00 44.78 669 ARG A C 1
ATOM 5277 O O . ARG A 1 669 ? 29.308 6.199 32.337 1.00 44.78 669 ARG A O 1
ATOM 5284 N N . SER A 1 670 ? 29.622 4.009 32.773 1.00 36.88 670 SER A N 1
ATOM 5285 C CA . SER A 1 670 ? 29.560 4.073 34.243 1.00 36.88 670 SER A CA 1
ATOM 5286 C C . SER A 1 670 ? 30.907 3.714 34.850 1.00 36.88 670 SER A C 1
ATOM 5288 O O . SER A 1 670 ? 31.376 2.613 34.482 1.00 36.88 670 SER A O 1
#

InterPro domains:
  IPR000462 CDP-alcohol phosphatidyltransferase [PF01066] (472-643)
  IPR001365 Adenosine deaminase domain [PF00962] (2-335)
  IPR006330 Adenosine/adenine deaminase [PTHR11409] (2-339)
  IPR032466 Metal-dependent hydrolase [SSF51556] (2-336)
  IPR043130 CDP-alcohol phosphatidyltransferase, transmembrane domain [G3DSA:1.20.120.1760] (465-663)
  IPR048254 CDP-alcohol phosphatidyltransferase, conserved site [PS00379] (514-536)